Protein AF-A0A949SDG1-F1 (afdb_monomer)

Secondary structure (DSSP, 8-state):
-----------------------------------TTS--TTT--EE-SPTTS-EEEEEEEEETTEEEEEEEEEETTEEEEEEEEE-SS-BPPPEEEE--SSEEEEEEEEEETTEEEEEEEEE-STT-EEEEEEEESSTTSS-PPPEE-S-TTS--EEEEEEEETTEEEEEEEE-TTSS-EEEEEEESSTTSSBPPPEEE---SS-EEEEEEEEETTEEEEEEEE-TTSS-EEEEEEESSTTSS-PPPEE-S--SSS-EEEEEEEEETTEEEEEEEE--SSS-EEEEEEESSTTSS-EEEEEEE-SS-EEEEEEEEETTEEEEEEEESSGGG-EEEEEEESSSSSS-EEEEEEEPPTT--B---EEEEETTEEEEEEEEEETTEEEEEEEEESPPPPP--------

Solvent-accessible surface area (backbone atoms only — not comparable to full-atom values): 21766 Å² total; per-residue (Å²): 133,84,87,78,90,83,89,87,89,90,84,90,88,87,89,85,91,85,85,90,85,89,81,93,76,93,72,88,70,86,66,88,60,77,59,85,72,51,50,38,82,87,77,27,38,25,62,65,47,67,84,84,35,42,18,41,38,25,34,50,50,49,54,53,75,24,35,22,38,37,29,21,31,53,54,93,97,26,30,23,30,32,35,36,34,34,75,64,84,54,62,55,69,70,40,80,77,43,85,68,90,38,26,33,37,70,49,44,60,39,59,23,74,77,26,37,38,40,34,29,26,39,35,67,61,95,71,32,15,25,36,35,36,35,42,12,81,62,62,60,77,51,71,52,81,70,47,74,79,50,64,85,66,27,32,23,39,55,64,22,54,27,32,32,58,34,30,29,40,40,36,30,24,29,35,70,81,80,42,29,38,36,37,34,38,43,14,74,58,56,64,75,53,68,52,74,80,38,80,47,72,95,65,93,38,40,38,42,54,42,23,36,29,34,36,77,46,31,36,40,40,34,26,27,35,33,69,78,82,45,34,34,34,32,33,37,42,15,78,56,67,69,71,52,69,52,72,77,42,76,74,53,78,95,65,96,47,41,26,41,58,50,23,36,26,38,35,76,38,32,37,43,41,34,31,29,32,51,56,99,83,37,28,28,38,37,38,37,36,18,74,60,68,70,75,51,77,50,74,50,78,77,48,72,45,80,70,36,57,46,58,47,38,48,41,51,57,71,40,36,28,41,39,36,33,33,39,36,57,54,45,67,16,27,42,40,28,33,36,16,78,58,59,66,74,53,75,41,86,70,51,74,46,71,38,55,88,75,10,38,74,47,55,55,23,63,27,67,25,84,88,34,42,37,41,21,26,15,39,37,48,102,76,46,26,38,21,34,39,39,41,46,79,51,60,79,60,81,84,72,79,80,79,79,83,125

Foldseek 3Di:
DDDDDDDDDDDDDDDDDDDDDDDDDPDPPPPPPDPQFFADPVPLKHFQDDPLWFKAQKAWDDAALKIKIWIFTDDPNETFIWMWIDPNAGIDHIDTQGDDAAHFDNWDWEDEQQKIKIWTWGDNDPQWTWIKMWIDNPNPPHIDDIDTPDDTRQSKDQKEWEYDHQKIKIWIFGCNVVATWIKIWMDNGNPPDIDPIDTDDDAPHHWHNKYWYDEPQKIKIWTFGCNLVATFIWIWMDNGNPPDIDHIDTPGPPDPWHWDQWYWEDDHLKIKIWTWIDDPFFIWIKIWIDNHNPPDIDIDTDDTAPADWDAWYKYDDHQKIKIWTWGHDFQAIKIWIWIGNGSPPDIDTDDMGGAHRRKDWAHKYWDDYPNKIKIWIWIADPSHITIMIAMVVRDDGPPDPPPPPD

Nearest PDB structures (foldseek):
  3h6j-assembly1_A  TM=6.236E-01  e=1.630E-09  Pseudomonas aeruginosa
  2w38-assembly1_A  TM=6.038E-01  e=4.854E-09  Pseudomonas aeruginosa PAO1
  6r3r-assembly1_A  TM=3.977E-01  e=2.015E-08  Bacteroides thetaiotaomicron
  6r3u-assembly1_A  TM=4.019E-01  e=1.786E-07  Bacteroides thetaiotaomicron
  5ezn-assembly1_A  TM=5.845E-01  e=4.061E-02  Plasmodium falciparum 3D7

Radius of gyration: 24.96 Å; Cα contacts (8 Å, |Δi|>4): 1078; chains: 1; bounding box: 64×52×102 Å

Structure (mmCIF, N/CA/C/O backbone):
data_AF-A0A949SDG1-F1
#
_entry.id   AF-A0A949SDG1-F1
#
loop_
_atom_site.group_PDB
_atom_site.id
_atom_site.type_symbol
_atom_site.label_atom_id
_atom_site.label_alt_id
_atom_site.label_comp_id
_atom_site.label_asym_id
_atom_site.label_entity_id
_atom_site.label_seq_id
_atom_site.pdbx_PDB_ins_code
_atom_site.Cartn_x
_atom_site.Cartn_y
_atom_site.Ca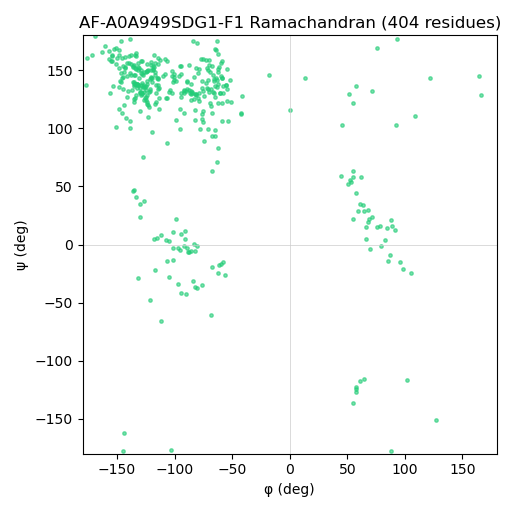rtn_z
_atom_site.occupancy
_atom_site.B_iso_or_equiv
_atom_site.auth_seq_id
_atom_site.auth_comp_id
_atom_site.auth_asym_id
_atom_site.auth_atom_id
_atom_site.pdbx_PDB_model_num
ATOM 1 N N . MET A 1 1 ? 33.451 -1.464 79.907 1.00 35.28 1 MET A N 1
ATOM 2 C CA . MET A 1 1 ? 32.291 -0.727 79.366 1.00 35.28 1 MET A CA 1
ATOM 3 C C . MET A 1 1 ? 31.151 -1.717 79.194 1.00 35.28 1 MET A C 1
ATOM 5 O O . MET A 1 1 ? 31.373 -2.755 78.591 1.00 35.28 1 MET A O 1
ATOM 9 N N . PHE A 1 2 ? 30.042 -1.409 79.872 1.00 30.53 2 PHE A N 1
ATOM 10 C CA . PHE A 1 2 ? 28.668 -1.945 79.857 1.00 30.53 2 PHE A CA 1
ATOM 11 C C . PHE A 1 2 ? 28.340 -3.111 78.890 1.00 30.53 2 PHE A C 1
ATOM 13 O O . PHE A 1 2 ? 28.574 -2.994 77.695 1.00 30.53 2 PHE A O 1
ATOM 20 N N . THR A 1 3 ? 27.981 -4.307 79.404 1.00 29.12 3 THR A N 1
ATOM 21 C CA . THR A 1 3 ? 26.600 -4.858 79.626 1.00 29.12 3 THR A CA 1
ATOM 22 C C . THR A 1 3 ? 25.753 -4.913 78.346 1.00 29.12 3 THR A C 1
ATOM 24 O O . THR A 1 3 ? 25.697 -3.925 77.637 1.00 29.12 3 THR A O 1
ATOM 27 N N . GLY A 1 4 ? 24.981 -5.933 77.980 1.00 28.12 4 GLY A N 1
ATOM 28 C CA . GLY A 1 4 ? 24.454 -7.126 78.633 1.00 28.12 4 GLY A CA 1
ATOM 29 C C . GLY A 1 4 ? 23.309 -7.664 77.741 1.00 28.12 4 GLY A C 1
ATOM 30 O O . GLY A 1 4 ? 22.653 -6.883 77.065 1.00 28.12 4 GLY A O 1
ATOM 31 N N . SER A 1 5 ? 23.169 -8.995 77.686 1.00 28.52 5 SER A N 1
ATOM 32 C CA . SER A 1 5 ? 21.953 -9.844 77.566 1.00 28.52 5 SER A CA 1
ATOM 33 C C . SER A 1 5 ? 20.593 -9.187 77.178 1.00 28.52 5 SER A C 1
ATOM 35 O O . SER A 1 5 ? 20.274 -8.147 77.730 1.00 28.52 5 SER A O 1
ATOM 37 N N . GLN A 1 6 ? 19.637 -9.722 76.399 1.00 28.19 6 GLN A N 1
ATOM 38 C CA . GLN A 1 6 ? 19.245 -11.066 75.945 1.00 28.19 6 GLN A CA 1
ATOM 39 C C . GLN A 1 6 ? 18.287 -10.968 74.720 1.00 28.19 6 GLN A C 1
ATOM 41 O O . GLN A 1 6 ? 17.699 -9.927 74.456 1.00 28.19 6 GLN A O 1
ATOM 46 N N . ARG A 1 7 ? 18.127 -12.123 74.049 1.00 27.78 7 ARG A N 1
ATOM 47 C CA . ARG A 1 7 ? 17.090 -12.638 73.113 1.00 27.78 7 ARG A CA 1
ATOM 48 C C . ARG A 1 7 ? 15.705 -11.947 73.073 1.00 27.78 7 ARG A C 1
ATOM 50 O O . ARG A 1 7 ? 15.148 -11.683 74.126 1.00 27.78 7 ARG A O 1
ATOM 57 N N . PHE A 1 8 ? 15.070 -11.887 71.889 1.00 24.47 8 PHE A N 1
ATOM 58 C CA . PHE A 1 8 ? 13.950 -12.767 71.458 1.00 24.47 8 PHE A CA 1
ATOM 59 C C . PHE A 1 8 ? 13.511 -12.499 69.995 1.00 24.47 8 PHE A C 1
ATOM 61 O O . PHE A 1 8 ? 13.859 -11.488 69.399 1.00 24.47 8 PHE A O 1
ATOM 68 N N . SER A 1 9 ? 12.821 -13.490 69.423 1.00 30.62 9 SER A N 1
ATOM 69 C CA . SER A 1 9 ? 12.479 -13.748 68.011 1.00 30.62 9 SER A CA 1
ATOM 70 C C . SER A 1 9 ? 11.233 -13.029 67.454 1.00 30.62 9 SER A C 1
ATOM 72 O O . SER A 1 9 ? 10.448 -12.514 68.243 1.00 30.62 9 SER A O 1
ATOM 74 N N . LEU A 1 10 ? 11.007 -13.216 66.131 1.00 25.06 10 LEU A N 1
ATOM 75 C CA . LEU A 1 10 ? 9.760 -13.199 65.301 1.00 25.06 10 LEU A CA 1
ATOM 76 C C . LEU A 1 10 ? 9.823 -12.141 64.173 1.00 25.06 10 LEU A C 1
ATOM 78 O O . LEU A 1 10 ? 10.315 -11.051 64.417 1.00 25.06 10 LEU A O 1
ATOM 82 N N . SER A 1 11 ? 9.305 -12.294 62.943 1.00 30.34 11 SER A N 1
ATOM 83 C CA . SER A 1 11 ? 8.864 -13.398 62.054 1.00 30.34 11 SER A CA 1
ATOM 84 C C . SER A 1 11 ? 8.554 -12.769 60.660 1.00 30.34 11 SER A C 1
ATOM 86 O O . SER A 1 11 ? 8.394 -11.547 60.609 1.00 30.34 11 SER A O 1
ATOM 88 N N . PRO A 1 12 ? 8.449 -13.522 59.543 1.00 39.22 12 PRO A N 1
ATOM 89 C CA . PRO A 1 12 ? 8.216 -12.969 58.201 1.00 39.22 12 PRO A CA 1
ATOM 90 C C . PRO A 1 12 ? 6.752 -13.112 57.751 1.00 39.22 12 PRO A C 1
ATOM 92 O O . PRO A 1 12 ? 6.167 -14.177 57.926 1.00 39.22 12 PRO A O 1
ATOM 95 N N . VAL A 1 13 ? 6.169 -12.102 57.092 1.00 30.05 13 VAL A N 1
ATOM 96 C CA . VAL A 1 13 ? 4.884 -12.272 56.385 1.00 30.05 13 VAL A CA 1
ATOM 97 C C . VAL A 1 13 ? 4.845 -11.438 55.104 1.00 30.05 13 VAL A C 1
ATOM 99 O O . VAL A 1 13 ? 4.901 -10.212 55.142 1.00 30.05 13 VAL A O 1
ATOM 102 N N . SER A 1 14 ? 4.672 -12.109 53.963 1.00 28.95 14 SER A N 1
ATOM 103 C CA . SER A 1 14 ? 4.043 -11.522 52.777 1.00 28.95 14 SER A CA 1
ATOM 104 C C . SER A 1 14 ? 3.088 -12.542 52.145 1.00 28.95 14 SER A C 1
ATOM 106 O O . SER A 1 14 ? 3.384 -13.736 52.139 1.00 28.95 14 SER A O 1
ATOM 108 N N . ARG A 1 15 ? 1.984 -12.012 51.587 1.00 29.06 15 ARG A N 1
ATOM 109 C CA . ARG A 1 15 ? 0.865 -12.631 50.833 1.00 29.06 15 ARG A CA 1
ATOM 110 C C . ARG A 1 15 ? -0.370 -13.063 51.649 1.00 29.06 15 ARG A C 1
ATOM 112 O O . ARG A 1 15 ? -0.392 -14.152 52.203 1.00 29.06 15 ARG A O 1
ATOM 119 N N . THR A 1 16 ? -1.461 -12.278 51.608 1.00 28.25 16 THR A N 1
ATOM 120 C CA . THR A 1 16 ? -2.655 -12.502 50.739 1.00 28.25 16 THR A CA 1
ATOM 121 C C . THR A 1 16 ? -3.897 -11.644 51.129 1.00 28.25 16 THR A C 1
ATOM 123 O O . THR A 1 16 ? -4.325 -11.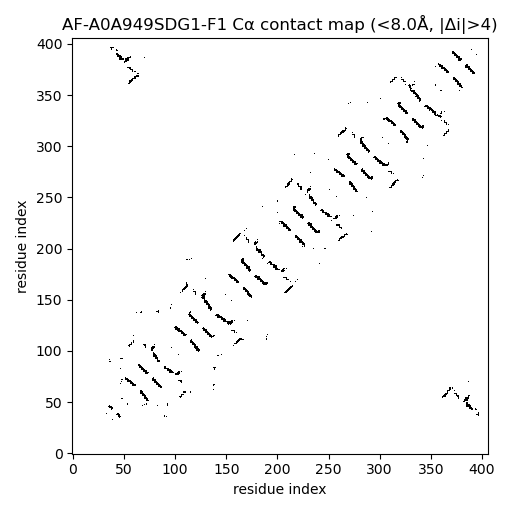664 52.270 1.00 28.25 16 THR A O 1
ATOM 126 N N . TRP A 1 17 ? -4.472 -10.946 50.126 1.00 25.23 17 TRP A N 1
ATOM 127 C CA . TRP A 1 17 ? -5.907 -10.835 49.732 1.00 25.2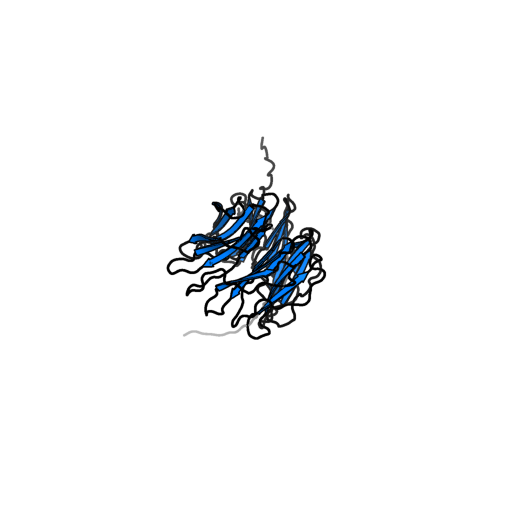3 17 TRP A CA 1
ATOM 128 C C . TRP A 1 17 ? -7.009 -10.066 50.543 1.00 25.23 17 TRP A C 1
ATOM 130 O O . TRP A 1 17 ? -7.259 -10.350 51.704 1.00 25.23 17 TRP A O 1
ATOM 140 N N . ILE A 1 18 ? -7.785 -9.242 49.784 1.00 25.72 18 ILE A N 1
ATOM 141 C CA . ILE A 1 18 ? -9.261 -8.943 49.813 1.00 25.72 18 ILE A CA 1
ATOM 142 C C . ILE A 1 18 ? -9.814 -7.565 50.308 1.00 25.72 18 ILE A C 1
ATOM 144 O O . ILE A 1 18 ? -9.856 -7.271 51.491 1.00 25.72 18 ILE A O 1
ATOM 148 N N . ARG A 1 19 ? -10.357 -6.817 49.315 1.00 24.36 19 ARG A N 1
ATOM 149 C CA . ARG A 1 19 ? -11.625 -6.029 49.154 1.00 24.36 19 ARG A CA 1
ATOM 150 C C . ARG A 1 19 ? -12.139 -4.961 50.164 1.00 24.36 19 ARG A C 1
ATOM 152 O O . ARG A 1 19 ? -12.451 -5.263 51.301 1.00 24.36 19 ARG A O 1
ATOM 159 N N . MET A 1 20 ? -12.463 -3.796 49.562 1.00 23.81 20 MET A N 1
ATOM 160 C CA . MET A 1 20 ? -13.625 -2.872 49.716 1.00 23.81 20 MET A CA 1
ATOM 161 C C . MET A 1 20 ? -14.015 -2.290 51.096 1.00 23.81 20 MET A C 1
ATOM 163 O O . MET A 1 20 ? -14.480 -3.014 51.962 1.00 23.81 20 MET A O 1
ATOM 167 N N . ILE A 1 21 ? -14.040 -0.948 51.209 1.00 26.30 21 ILE A N 1
ATOM 168 C CA . ILE A 1 21 ? -15.257 -0.092 51.253 1.00 26.30 21 ILE A CA 1
ATOM 169 C C . ILE A 1 21 ? -14.850 1.398 51.306 1.00 26.30 21 ILE A C 1
ATOM 171 O O . ILE A 1 21 ? -13.927 1.800 52.009 1.00 26.30 21 ILE A O 1
ATOM 175 N N . SER A 1 22 ? -15.570 2.186 50.512 1.00 24.89 22 SER A N 1
ATOM 176 C CA . SER A 1 22 ? -15.475 3.617 50.224 1.00 24.89 22 SER A CA 1
ATOM 177 C C . SER A 1 22 ? -15.807 4.547 51.401 1.00 24.89 22 SER A C 1
ATOM 179 O O . SER A 1 22 ? -16.781 4.299 52.103 1.00 24.89 22 SER A O 1
ATOM 181 N N . VAL A 1 23 ? -15.134 5.704 51.495 1.00 26.28 23 VAL A N 1
ATOM 182 C CA . VAL A 1 23 ? -15.731 6.958 51.999 1.00 26.28 23 VAL A CA 1
ATOM 183 C C . VAL A 1 23 ? -15.231 8.135 51.150 1.00 26.28 23 VAL A C 1
ATOM 185 O O . VAL A 1 23 ? -14.049 8.258 50.849 1.00 26.28 23 VAL A O 1
ATOM 188 N N . PHE A 1 24 ? -16.199 8.950 50.740 1.00 28.75 24 PHE A N 1
ATOM 189 C CA . PHE A 1 24 ? -16.171 10.125 49.873 1.00 28.75 24 PHE A CA 1
ATOM 190 C C . PHE A 1 24 ? -15.003 11.106 50.080 1.00 28.75 24 PHE A C 1
ATOM 192 O O . PHE A 1 24 ? -14.871 11.691 51.150 1.00 28.75 24 PHE A O 1
ATOM 199 N N . PHE A 1 25 ? -14.298 11.427 48.990 1.00 26.64 25 PHE A N 1
ATOM 200 C CA . PHE A 1 25 ? -13.741 12.762 48.754 1.00 26.64 25 PHE A CA 1
ATOM 201 C C . PHE A 1 25 ? -13.945 13.131 47.280 1.00 26.64 25 PHE A C 1
ATOM 203 O O . PHE A 1 25 ? -13.294 12.594 46.386 1.00 26.64 25 PHE A O 1
ATOM 210 N N . LEU A 1 26 ? -14.897 14.035 47.034 1.00 29.36 26 LEU A N 1
ATOM 211 C CA . LEU A 1 26 ? -15.100 14.693 45.747 1.00 29.36 26 LEU A CA 1
ATOM 212 C C . LEU A 1 26 ? -13.985 15.739 45.586 1.00 29.36 26 LEU A C 1
ATOM 214 O O . LEU A 1 26 ? -14.117 16.883 46.011 1.00 29.36 26 LEU A O 1
ATOM 218 N N . LEU A 1 27 ? -12.860 15.330 45.010 1.00 27.09 27 LEU A N 1
ATOM 219 C CA . LEU A 1 27 ? -11.891 16.248 44.425 1.00 27.09 27 LEU A CA 1
ATOM 220 C C . LEU A 1 27 ? -12.161 16.260 42.924 1.00 27.09 27 LEU A C 1
ATOM 222 O O . LEU A 1 27 ? -11.884 15.288 42.225 1.00 27.09 27 LEU A O 1
ATOM 226 N N . PHE A 1 28 ? -12.735 17.367 42.450 1.00 29.58 28 PHE A N 1
ATOM 227 C CA . PHE A 1 28 ? -12.729 17.744 41.040 1.00 29.58 28 PHE A CA 1
ATOM 228 C C . PHE A 1 28 ? -11.266 17.942 40.625 1.00 29.58 28 PHE A C 1
ATOM 230 O O . PHE A 1 28 ? -10.725 19.045 40.645 1.00 29.58 28 PHE A O 1
ATOM 237 N N . VAL A 1 29 ? -10.592 16.845 40.294 1.00 27.98 29 VAL A N 1
ATOM 238 C CA . VAL A 1 29 ? -9.393 16.906 39.475 1.00 27.98 29 VAL A CA 1
ATOM 239 C C . VAL A 1 29 ? -9.909 17.144 38.066 1.00 27.98 29 VAL A C 1
ATOM 241 O O . VAL A 1 29 ? -10.505 16.262 37.453 1.00 27.98 29 VAL A O 1
ATOM 244 N N . LEU A 1 30 ? -9.710 18.362 37.566 1.00 30.08 30 LEU A N 1
ATOM 245 C CA . LEU A 1 30 ? -9.696 18.659 36.138 1.00 30.08 30 LEU A CA 1
ATOM 246 C C . LEU A 1 30 ? -8.510 17.898 35.527 1.00 30.08 30 LEU A C 1
ATOM 248 O O . LEU A 1 30 ? -7.482 18.462 35.170 1.00 30.08 30 LEU A O 1
ATOM 252 N N . SER A 1 31 ? -8.634 16.576 35.444 1.00 28.59 31 SER A N 1
ATOM 253 C CA . SER A 1 31 ? -7.912 15.826 34.443 1.00 28.59 31 SER A CA 1
ATOM 254 C C . SER A 1 31 ? -8.536 16.262 33.132 1.00 28.59 31 SER A C 1
ATOM 256 O O . SER A 1 31 ? -9.699 15.956 32.863 1.00 28.59 31 SER A O 1
ATOM 258 N N . ILE A 1 32 ? -7.768 16.963 32.307 1.00 36.25 32 ILE A N 1
ATOM 259 C CA . ILE A 1 32 ? -7.997 17.008 30.863 1.00 36.25 32 ILE A CA 1
ATOM 260 C C . ILE A 1 32 ? -7.679 15.590 30.358 1.00 36.25 32 ILE A C 1
ATOM 262 O O . ILE A 1 32 ? -6.684 15.338 29.691 1.00 36.25 32 ILE A O 1
ATOM 266 N N . GLY A 1 33 ? -8.462 14.617 30.821 1.00 31.48 33 GLY A N 1
ATOM 267 C CA . GLY A 1 33 ? -8.464 13.267 30.315 1.00 31.48 33 GLY A CA 1
ATOM 268 C C . GLY A 1 33 ? -9.197 13.366 29.001 1.00 31.48 33 GLY A C 1
ATOM 269 O O . GLY A 1 33 ? -10.371 13.739 28.983 1.00 31.48 33 GLY A O 1
ATOM 270 N N . PHE A 1 34 ? -8.490 13.109 27.904 1.00 38.81 34 PHE A N 1
ATOM 271 C CA . PHE A 1 34 ? -9.120 12.828 26.626 1.00 38.81 34 PHE A CA 1
ATOM 272 C C . PHE A 1 34 ? -10.295 11.890 26.897 1.00 38.81 34 PHE A C 1
ATOM 274 O O . PHE A 1 34 ? -10.097 10.769 27.363 1.00 38.81 34 PHE A O 1
ATOM 281 N N . SER A 1 35 ? -11.524 12.359 26.683 1.00 39.88 35 SER A N 1
ATOM 282 C CA . SER A 1 35 ? -12.685 11.484 26.733 1.00 39.88 35 SER A CA 1
ATOM 283 C C . SER A 1 35 ? -12.444 10.407 25.685 1.00 39.88 35 SER A C 1
ATOM 285 O O . SER A 1 35 ? -12.449 10.696 24.484 1.00 39.88 35 SER A O 1
ATOM 287 N N . HIS A 1 36 ? -12.129 9.198 26.147 1.00 53.19 36 HIS A N 1
ATOM 288 C CA . HIS A 1 36 ? -11.801 8.075 25.290 1.00 53.19 36 HIS A CA 1
ATOM 289 C C . HIS A 1 36 ? -12.896 7.925 24.236 1.00 53.19 36 HIS A C 1
ATOM 291 O O . HIS A 1 36 ? -14.077 7.804 24.553 1.00 53.19 36 HIS A O 1
ATOM 297 N N . GLY A 1 37 ? -12.506 7.979 22.965 1.00 60.78 37 GLY A N 1
ATOM 298 C CA . GLY A 1 37 ? -13.450 7.802 21.873 1.00 60.78 37 GLY A CA 1
ATOM 299 C C . GLY A 1 37 ? -14.152 9.050 21.351 1.00 60.78 37 GLY A C 1
ATOM 300 O O . GLY A 1 37 ? -15.122 8.881 20.618 1.00 60.78 37 GLY A O 1
ATOM 301 N N . GLN A 1 38 ? -13.681 10.262 21.658 1.00 69.81 38 GLN A N 1
ATOM 302 C CA . GLN A 1 38 ? -14.176 11.485 21.015 1.00 69.81 38 GLN A CA 1
ATOM 303 C C . GLN A 1 38 ? -13.044 12.298 20.367 1.00 69.81 38 GLN A C 1
ATOM 305 O O . GLN A 1 38 ? -11.910 12.263 20.854 1.00 69.81 38 GLN A O 1
ATOM 310 N N . PRO A 1 39 ? -13.327 13.025 19.271 1.00 77.19 39 PRO A N 1
ATOM 311 C CA . PRO A 1 39 ? -12.368 13.939 18.663 1.00 77.19 39 PRO A CA 1
ATOM 312 C C . PRO A 1 39 ? -12.006 15.075 19.622 1.00 77.19 39 PRO A C 1
ATOM 314 O O . PRO A 1 39 ? -12.864 15.617 20.319 1.00 77.19 39 PRO A O 1
ATOM 317 N N . ASN A 1 40 ? -10.740 15.477 19.619 1.00 77.75 40 ASN A N 1
ATOM 318 C CA . ASN A 1 40 ? -10.287 16.684 20.286 1.00 77.75 40 ASN A CA 1
ATOM 319 C C . ASN A 1 40 ? -10.981 17.897 19.629 1.00 77.75 40 ASN A C 1
ATOM 321 O O . ASN A 1 40 ? -10.824 18.098 18.424 1.00 77.75 40 ASN A O 1
ATOM 325 N N . PRO A 1 41 ? -11.729 18.718 20.384 1.00 68.88 41 PRO A N 1
ATOM 326 C CA . PRO A 1 41 ? -12.530 19.805 19.819 1.00 68.88 41 PRO A CA 1
ATOM 327 C C . PRO A 1 41 ? -11.686 20.934 19.210 1.00 68.88 41 PRO A C 1
ATOM 329 O O . PRO A 1 41 ? -12.194 21.698 18.396 1.00 68.88 41 PRO A O 1
ATOM 332 N N . THR A 1 42 ? -10.410 21.040 19.587 1.00 70.31 42 THR A N 1
ATOM 333 C CA . THR A 1 42 ? -9.488 22.067 19.091 1.00 70.31 42 THR A CA 1
ATOM 334 C C . THR A 1 42 ? -8.750 21.603 17.842 1.00 70.31 42 THR A C 1
ATOM 336 O O . THR A 1 42 ? -8.580 22.374 16.905 1.00 70.31 42 THR A O 1
ATOM 339 N N . THR A 1 43 ? -8.288 20.351 17.824 1.00 72.88 43 THR A N 1
ATOM 340 C CA . THR A 1 43 ? -7.444 19.836 16.733 1.00 72.88 43 THR A CA 1
ATOM 341 C C . THR A 1 43 ? -8.205 18.970 15.732 1.00 72.88 43 THR A C 1
ATOM 343 O O . THR A 1 43 ? -7.659 18.647 14.683 1.00 72.88 43 THR A O 1
ATOM 346 N N . GLY A 1 44 ? -9.431 18.541 16.051 1.00 76.19 44 GLY A N 1
ATOM 347 C CA . GLY A 1 44 ? -10.214 17.577 15.268 1.00 76.19 44 GLY A CA 1
ATOM 348 C C . GLY A 1 44 ? -9.662 16.144 15.291 1.00 76.19 44 GLY A C 1
ATOM 349 O O . GLY A 1 44 ? -10.284 15.241 14.732 1.00 76.19 44 GLY A O 1
ATOM 350 N N . ARG A 1 45 ? -8.511 15.929 15.944 1.00 84.00 45 ARG A N 1
ATOM 351 C CA . ARG A 1 45 ? -7.789 14.652 15.997 1.00 84.00 45 ARG A CA 1
ATOM 352 C C . ARG A 1 45 ? -8.415 13.721 17.013 1.00 84.00 45 ARG A C 1
ATOM 354 O O . ARG A 1 45 ? -8.875 14.157 18.065 1.00 84.00 45 ARG A O 1
ATOM 361 N N . MET A 1 46 ? -8.357 12.430 16.748 1.00 86.62 46 MET A N 1
ATOM 362 C CA . MET A 1 46 ? -8.917 11.422 17.630 1.00 86.62 46 MET A CA 1
ATOM 363 C C . MET A 1 46 ? -7.950 10.253 17.803 1.00 86.62 46 MET A C 1
ATOM 365 O O . MET A 1 46 ? -7.400 9.753 16.825 1.00 86.62 46 MET A O 1
ATOM 369 N N . GLN A 1 47 ? -7.786 9.784 19.040 1.00 88.56 47 GLN A N 1
ATOM 370 C CA . GLN A 1 47 ? -7.115 8.519 19.321 1.00 88.56 47 GLN A CA 1
ATOM 371 C C . GLN A 1 47 ? -8.049 7.338 19.062 1.00 88.56 47 GLN A C 1
ATOM 373 O O . GLN A 1 47 ? -9.147 7.252 19.623 1.00 88.56 47 GLN A O 1
ATOM 378 N N . ILE A 1 48 ? -7.596 6.435 18.191 1.00 89.75 48 ILE A N 1
ATOM 379 C CA . ILE A 1 48 ? -8.332 5.228 17.798 1.00 89.75 48 ILE A CA 1
ATOM 380 C C . ILE A 1 48 ? -7.895 4.000 18.589 1.00 89.75 48 ILE A C 1
ATOM 382 O O . ILE A 1 48 ? -8.752 3.173 18.892 1.00 89.75 48 ILE A O 1
ATOM 386 N N . SER A 1 49 ? -6.615 3.917 18.956 1.00 90.25 49 SER A N 1
ATOM 387 C CA . SER A 1 49 ? -6.053 2.794 19.705 1.00 90.25 49 SER A CA 1
ATOM 388 C C . SER A 1 49 ? -6.427 2.815 21.184 1.00 90.25 49 SER A C 1
ATOM 390 O O . SER A 1 49 ? -6.757 3.866 21.748 1.00 90.25 49 SER A O 1
ATOM 392 N N . ILE A 1 50 ? -6.327 1.652 21.832 1.00 88.94 50 ILE A N 1
ATOM 393 C CA . ILE A 1 50 ? -6.410 1.556 23.295 1.00 88.94 50 ILE A CA 1
ATOM 394 C C . ILE A 1 50 ? -5.239 2.337 23.904 1.00 88.94 50 ILE A C 1
ATOM 396 O O . ILE A 1 50 ? -4.119 2.281 23.398 1.00 88.94 50 ILE A O 1
ATOM 400 N N . ALA A 1 51 ? -5.517 3.128 24.940 1.00 81.88 51 ALA A N 1
ATOM 401 C CA . ALA A 1 51 ? -4.520 3.970 25.590 1.00 81.88 51 ALA A CA 1
ATOM 402 C C . ALA A 1 51 ? -3.599 3.150 26.501 1.00 81.88 51 ALA A C 1
ATOM 404 O O . ALA A 1 51 ? -4.077 2.284 27.227 1.00 81.88 51 ALA A O 1
ATOM 405 N N . GLY A 1 52 ? -2.306 3.484 26.501 1.00 81.50 52 GLY A N 1
ATOM 406 C CA . GLY A 1 52 ? -1.286 2.816 27.319 1.00 81.50 52 GLY A CA 1
ATOM 407 C C . GLY A 1 52 ? -0.664 1.576 26.674 1.00 81.50 52 GLY A C 1
ATOM 408 O O . GLY A 1 52 ? 0.340 1.093 27.178 1.00 81.50 52 GLY A O 1
ATOM 409 N N . GLU A 1 53 ? -1.211 1.120 25.549 1.00 85.94 53 GLU A N 1
ATOM 410 C CA . GLU A 1 53 ? -0.709 -0.017 24.780 1.00 85.94 53 GLU A CA 1
ATOM 411 C C . GLU A 1 53 ? -0.118 0.465 23.454 1.00 85.94 53 GLU A C 1
ATOM 413 O O . GLU A 1 53 ? -0.642 1.400 22.838 1.00 85.94 53 GLU A O 1
ATOM 418 N N . GLU A 1 54 ? 0.948 -0.182 22.983 1.00 90.56 54 GLU A N 1
ATOM 419 C CA . GLU A 1 54 ? 1.568 0.188 21.712 1.00 90.56 54 GLU A CA 1
ATOM 420 C C . GLU A 1 54 ? 0.632 -0.089 20.533 1.00 90.56 54 GLU A C 1
ATOM 422 O O . GLU A 1 54 ? 0.099 -1.187 20.387 1.00 90.56 54 GLU A O 1
ATOM 427 N N . ALA A 1 55 ? 0.454 0.903 19.662 1.00 91.56 55 ALA A N 1
ATOM 428 C CA . ALA A 1 55 ? -0.379 0.786 18.475 1.00 91.56 55 ALA A CA 1
ATOM 429 C C . ALA A 1 55 ? 0.293 1.374 17.232 1.00 91.56 55 ALA A C 1
ATOM 431 O O . ALA A 1 55 ? 0.644 2.556 17.202 1.00 91.56 55 ALA A O 1
ATOM 432 N N . LEU A 1 56 ? 0.406 0.559 16.185 1.00 91.31 56 LEU A N 1
ATOM 433 C CA . LEU A 1 56 ? 1.224 0.806 15.001 1.00 91.31 56 LEU A CA 1
ATOM 434 C C . LEU A 1 56 ? 0.429 0.643 13.697 1.00 91.31 56 LEU A C 1
ATOM 436 O O . LEU A 1 56 ? -0.566 -0.080 13.623 1.00 91.31 56 LEU A O 1
ATOM 440 N N . SER A 1 57 ? 0.943 1.281 12.641 1.00 90.75 57 SER A N 1
ATOM 441 C CA . SER A 1 57 ? 0.527 1.087 11.243 1.00 90.75 57 SER A CA 1
ATOM 442 C C . SER A 1 57 ? -0.987 1.186 10.985 1.00 90.75 57 SER A C 1
ATOM 444 O O . SER A 1 57 ? -1.550 0.283 10.364 1.00 90.75 57 SER A O 1
ATOM 446 N N . PRO A 1 58 ? -1.672 2.260 11.423 1.00 93.94 58 PRO A N 1
ATOM 447 C CA . PRO A 1 58 ? -3.103 2.383 11.190 1.00 93.94 58 PRO A CA 1
ATOM 448 C C . PRO A 1 58 ? -3.425 2.526 9.699 1.00 93.94 58 PRO A C 1
ATOM 450 O O . PRO A 1 58 ? -2.729 3.224 8.967 1.00 93.94 58 PRO A O 1
ATOM 453 N N . GLN A 1 59 ? -4.524 1.913 9.269 1.00 93.75 59 GLN A N 1
ATOM 454 C CA . GLN A 1 59 ? -5.038 1.936 7.902 1.00 93.75 59 GLN A CA 1
ATOM 455 C C . GLN A 1 59 ? -6.468 2.450 7.873 1.00 93.75 59 GLN A C 1
ATOM 457 O O . GLN A 1 59 ? -7.311 1.930 8.603 1.00 93.75 59 GLN A O 1
ATOM 462 N N . VAL A 1 60 ? -6.752 3.440 7.023 1.00 92.88 60 VAL A N 1
ATOM 463 C CA . VAL A 1 60 ? -8.081 4.063 6.918 1.00 92.88 60 VAL A CA 1
ATOM 464 C C . VAL A 1 60 ? -8.847 3.603 5.684 1.00 92.88 60 VAL A C 1
ATOM 466 O O . VAL A 1 60 ? -8.351 3.644 4.562 1.00 92.88 60 VAL A O 1
ATOM 469 N N . PHE A 1 61 ? -10.114 3.241 5.885 1.00 91.62 61 PHE A N 1
ATOM 470 C CA . PHE A 1 61 ? -11.004 2.730 4.842 1.00 91.62 61 PHE A CA 1
ATOM 471 C C . PHE A 1 61 ? -12.325 3.512 4.800 1.00 91.62 61 PHE A C 1
ATOM 473 O O . PHE A 1 61 ? -13.367 3.019 5.256 1.00 91.62 61 PHE A O 1
ATOM 480 N N . PRO A 1 62 ? -12.331 4.740 4.258 1.00 89.12 62 PRO A N 1
ATOM 481 C CA . PRO A 1 62 ? -13.543 5.548 4.192 1.00 89.12 62 PRO A CA 1
ATOM 482 C C . PRO A 1 62 ? -14.558 4.998 3.178 1.00 89.12 62 PRO A C 1
ATOM 484 O O . PRO A 1 62 ? -14.188 4.359 2.194 1.00 89.12 62 PRO A O 1
ATOM 487 N N . SER A 1 63 ? -15.847 5.222 3.434 1.00 85.75 63 SER A N 1
ATOM 488 C CA . SER A 1 63 ? -16.976 4.909 2.547 1.00 85.75 63 SER A CA 1
ATOM 489 C C . SER A 1 63 ? -18.114 5.891 2.802 1.00 85.75 63 SER A C 1
ATOM 491 O O . SER A 1 63 ? -18.868 5.751 3.768 1.00 85.75 63 SER A O 1
ATOM 493 N N . GLY A 1 64 ? -18.241 6.887 1.924 1.00 81.69 64 GLY A N 1
ATOM 494 C CA . GLY A 1 64 ? -19.138 8.019 2.149 1.00 81.69 64 GLY A CA 1
ATOM 495 C C . GLY A 1 64 ? -18.772 8.729 3.453 1.00 81.69 64 GLY A C 1
ATOM 496 O O . GLY A 1 64 ? -17.620 9.097 3.653 1.00 81.69 64 GLY A O 1
ATOM 497 N N . GLU A 1 65 ? -19.738 8.867 4.358 1.00 82.19 65 GLU A N 1
ATOM 498 C CA . GLU A 1 65 ? -19.533 9.494 5.673 1.00 82.19 65 GLU A CA 1
ATOM 499 C C . GLU A 1 65 ? -19.006 8.532 6.750 1.00 82.19 65 GLU A C 1
ATOM 501 O O . GLU A 1 65 ? -18.696 8.953 7.869 1.00 82.19 65 GLU A O 1
ATOM 506 N N . SER A 1 66 ? -18.907 7.241 6.431 1.00 87.00 66 SER A N 1
ATOM 507 C CA . SER A 1 66 ? -18.401 6.212 7.336 1.00 87.00 66 SER A CA 1
ATOM 508 C C . SER A 1 66 ? -16.910 5.961 7.136 1.00 87.00 66 SER A C 1
ATOM 510 O O . SER A 1 66 ? -16.385 6.129 6.036 1.00 87.00 66 SER A O 1
ATOM 512 N N . VAL A 1 67 ? -16.219 5.499 8.175 1.00 91.44 67 VAL A N 1
ATOM 513 C CA . VAL A 1 67 ? -14.817 5.070 8.064 1.00 91.44 67 VAL A CA 1
ATOM 514 C C . VAL A 1 67 ? -14.542 3.886 8.977 1.00 91.44 67 VAL A C 1
ATOM 516 O O . VAL A 1 67 ? -14.930 3.896 10.140 1.00 91.44 67 VAL A O 1
ATOM 519 N N . CYS A 1 68 ? -13.872 2.866 8.448 1.00 94.62 68 CYS A N 1
ATOM 520 C CA . CYS A 1 68 ? -13.251 1.815 9.247 1.00 94.62 68 CYS A CA 1
ATOM 521 C C . CYS A 1 68 ? -11.756 2.108 9.361 1.00 94.62 68 CYS A C 1
ATOM 523 O O . CYS A 1 68 ? -11.145 2.569 8.395 1.00 94.62 68 CYS A O 1
ATOM 525 N N . VAL A 1 69 ? -11.178 1.852 10.528 1.00 95.31 69 VAL A N 1
ATOM 526 C CA . VAL A 1 69 ? -9.740 1.938 10.759 1.00 95.31 69 VAL A CA 1
ATOM 527 C C . VAL A 1 69 ? -9.261 0.629 11.354 1.00 95.31 69 VAL A C 1
ATOM 529 O O . VAL A 1 69 ? -9.910 0.111 12.261 1.00 95.31 69 VAL A O 1
ATOM 532 N N . VAL A 1 70 ? -8.139 0.114 10.855 1.00 96.62 70 VAL A N 1
ATOM 533 C CA . VAL A 1 70 ? -7.485 -1.101 11.365 1.00 96.62 70 VAL A CA 1
ATOM 534 C C . VAL A 1 70 ? -6.047 -0.784 11.741 1.00 96.62 70 VAL A C 1
ATOM 536 O O . VAL A 1 70 ? -5.402 -0.014 11.039 1.00 96.62 70 VAL A O 1
ATOM 539 N N . TRP A 1 71 ? -5.540 -1.345 12.834 1.00 95.75 71 TRP A N 1
ATOM 540 C CA . TRP A 1 71 ? -4.159 -1.141 13.286 1.00 95.75 71 TRP A CA 1
ATOM 541 C C . TRP A 1 71 ? -3.617 -2.386 13.995 1.00 95.75 71 TRP A C 1
ATOM 543 O O . TRP A 1 71 ? -4.390 -3.252 14.410 1.00 95.75 71 TRP A O 1
ATOM 553 N N . SER A 1 72 ? -2.293 -2.458 14.141 1.00 94.81 72 SER A N 1
ATOM 554 C CA . SER A 1 72 ? -1.631 -3.437 15.008 1.00 94.81 72 SER A CA 1
ATOM 555 C C . SER A 1 72 ? -1.561 -2.886 16.429 1.00 94.81 72 SER A C 1
ATOM 557 O O . SER A 1 72 ? -1.098 -1.765 16.613 1.00 94.81 72 SER A O 1
ATOM 559 N N . GLN A 1 73 ? -1.992 -3.646 17.428 1.00 94.25 73 GLN A N 1
ATOM 560 C CA . GLN A 1 73 ? -2.000 -3.264 18.845 1.00 94.25 73 GLN A CA 1
ATOM 561 C C . GLN A 1 73 ? -1.279 -4.337 19.656 1.00 94.25 73 GLN A C 1
ATOM 563 O O . GLN A 1 73 ? -1.585 -5.513 19.494 1.00 94.25 73 GLN A O 1
ATOM 568 N N . PHE A 1 74 ? -0.352 -3.950 20.524 1.00 91.62 74 PHE A N 1
ATOM 569 C CA . PHE A 1 74 ? 0.257 -4.875 21.470 1.00 91.62 74 PHE A CA 1
ATOM 570 C C . PHE A 1 74 ? -0.779 -5.288 22.525 1.00 91.62 74 PHE A C 1
ATOM 572 O O . PHE A 1 74 ? -1.380 -4.432 23.173 1.00 91.62 74 PHE A O 1
ATOM 579 N N . GLU A 1 75 ? -1.034 -6.590 22.637 1.00 90.94 75 GLU A N 1
ATOM 580 C CA . GLU A 1 75 ? -1.958 -7.192 23.601 1.00 90.94 75 GLU A CA 1
ATOM 581 C C . GLU A 1 75 ? -1.556 -8.656 23.848 1.00 90.94 75 GLU A C 1
ATOM 583 O O . GLU A 1 75 ? -1.377 -9.440 22.909 1.00 90.94 75 GLU A O 1
ATOM 588 N N . ASP A 1 76 ? -1.446 -9.041 25.123 1.00 87.94 76 ASP A N 1
ATOM 589 C CA . ASP A 1 76 ? -1.093 -10.401 25.552 1.00 87.94 76 ASP A CA 1
ATOM 590 C C . ASP A 1 76 ? 0.204 -10.934 24.903 1.00 87.94 76 ASP A C 1
ATOM 592 O O . ASP A 1 76 ? 0.208 -12.006 24.297 1.00 87.94 76 ASP A O 1
ATOM 596 N N . ASP A 1 77 ? 1.299 -10.171 25.025 1.00 88.69 77 ASP A N 1
ATOM 597 C CA . ASP A 1 77 ? 2.656 -10.473 24.525 1.00 88.69 77 ASP A CA 1
ATOM 598 C C . ASP A 1 77 ? 2.832 -10.522 22.993 1.00 88.69 77 ASP A C 1
ATOM 600 O O . ASP A 1 77 ? 3.929 -10.813 22.514 1.00 88.69 77 ASP A O 1
ATOM 604 N N . PHE A 1 78 ? 1.794 -10.202 22.216 1.00 91.56 78 PHE A N 1
ATOM 605 C CA . PHE A 1 78 ? 1.848 -10.184 20.753 1.00 91.56 78 PHE A CA 1
ATOM 606 C C . PHE A 1 78 ? 1.174 -8.938 20.178 1.00 91.56 78 PHE A C 1
ATOM 608 O O . PHE A 1 78 ? 0.246 -8.382 20.766 1.00 91.56 78 PHE A O 1
ATOM 615 N N . TYR A 1 79 ? 1.570 -8.524 18.977 1.00 93.44 79 TYR A N 1
ATOM 616 C CA . TYR A 1 79 ? 0.760 -7.587 18.202 1.00 93.44 79 TYR A CA 1
ATOM 617 C C . TYR A 1 79 ? -0.467 -8.295 17.620 1.00 93.44 79 TYR A C 1
ATOM 619 O O . TYR A 1 79 ? -0.361 -9.311 16.941 1.00 93.44 79 TYR A O 1
ATOM 627 N N . ARG A 1 80 ? -1.648 -7.732 17.851 1.00 95.31 80 ARG A N 1
ATOM 628 C CA . ARG A 1 80 ? -2.947 -8.194 17.350 1.00 95.31 80 ARG A CA 1
ATOM 629 C C . ARG A 1 80 ? -3.508 -7.190 16.358 1.00 95.31 80 ARG A C 1
ATOM 631 O O . ARG A 1 80 ? -3.151 -6.013 16.410 1.00 95.31 80 ARG A O 1
ATOM 638 N N . LEU A 1 81 ? -4.432 -7.611 15.494 1.00 96.44 81 LEU A N 1
ATOM 639 C CA . LEU A 1 81 ? -5.185 -6.638 14.700 1.00 96.44 81 LEU A CA 1
ATOM 640 C C . LEU A 1 81 ? -6.405 -6.166 15.468 1.00 96.44 81 LEU A C 1
ATOM 642 O O . LEU A 1 81 ? -7.193 -6.971 15.962 1.00 96.44 81 LEU A O 1
ATOM 646 N N . PHE A 1 82 ? -6.590 -4.854 15.486 1.00 96.25 82 PHE A N 1
ATOM 647 C CA . PHE A 1 82 ? -7.770 -4.199 16.021 1.00 96.25 82 PHE A CA 1
ATOM 648 C C . PHE A 1 82 ? -8.474 -3.401 14.938 1.00 96.25 82 PHE A C 1
ATOM 650 O O . PHE A 1 82 ? -7.847 -2.920 13.996 1.00 96.25 82 PHE A O 1
ATOM 657 N N . SER A 1 83 ? -9.780 -3.221 15.104 1.00 95.56 83 SER A N 1
ATOM 658 C CA . SER A 1 83 ? -10.572 -2.320 14.281 1.00 95.56 83 SER A CA 1
ATOM 659 C C . SER A 1 83 ? -11.423 -1.366 15.103 1.00 95.56 83 SER A C 1
ATOM 661 O O . SER A 1 83 ? -11.763 -1.608 16.266 1.00 95.56 83 SER A O 1
ATOM 663 N N . ARG A 1 84 ? -11.785 -0.260 14.457 1.00 93.69 84 ARG A N 1
ATOM 664 C CA . ARG A 1 84 ? -12.770 0.702 14.937 1.00 93.69 84 ARG A CA 1
ATOM 665 C C . ARG A 1 84 ? -13.534 1.277 13.757 1.00 93.69 84 ARG A C 1
ATOM 667 O O . ARG A 1 84 ? -12.946 1.536 12.708 1.00 93.69 84 ARG A O 1
ATOM 674 N N . TYR A 1 85 ? -14.825 1.522 13.930 1.00 90.94 85 TYR A N 1
ATOM 675 C CA . TYR A 1 85 ? -15.684 2.028 12.864 1.00 90.94 85 TYR A CA 1
ATOM 676 C C . TYR A 1 85 ? -16.460 3.273 13.300 1.00 90.94 85 TYR A C 1
ATOM 678 O O . TYR A 1 85 ? -16.963 3.348 14.420 1.00 90.94 85 TYR A O 1
ATOM 686 N N . TRP A 1 86 ? -16.559 4.247 12.400 1.00 89.00 86 TRP A N 1
ATOM 687 C CA . TRP A 1 86 ? -17.416 5.424 12.499 1.00 89.00 86 TRP A CA 1
ATOM 688 C C . TRP A 1 86 ? -18.579 5.286 11.526 1.00 89.00 86 TRP A C 1
ATOM 690 O O . TRP A 1 86 ? -18.364 5.140 10.322 1.00 89.00 86 TRP A O 1
ATOM 700 N N . ASN A 1 87 ? -19.804 5.409 12.034 1.00 86.00 87 ASN A N 1
ATOM 701 C CA . ASN A 1 87 ? -21.027 5.214 11.248 1.00 86.00 87 ASN A CA 1
ATOM 702 C C . ASN A 1 87 ? -21.636 6.504 10.663 1.00 86.00 87 ASN A C 1
ATOM 704 O O . ASN A 1 87 ? -22.773 6.488 10.203 1.00 86.00 87 ASN A O 1
ATOM 708 N N . GLY A 1 88 ? -20.929 7.634 10.746 1.00 83.06 88 GLY A N 1
ATOM 709 C CA . GLY A 1 88 ? -21.453 8.963 10.398 1.00 83.06 88 GLY A CA 1
ATOM 710 C C . GLY A 1 88 ? -21.764 9.836 11.619 1.00 83.06 88 GLY A C 1
ATOM 711 O O . GLY A 1 88 ? -21.679 11.057 11.526 1.00 83.06 88 GLY A O 1
ATOM 712 N N . SER A 1 89 ? -22.029 9.225 12.779 1.00 82.25 89 SER A N 1
ATOM 713 C CA . SER A 1 89 ? -22.435 9.930 14.010 1.00 82.25 89 SER A CA 1
ATOM 714 C C . SER A 1 89 ? -21.683 9.522 15.275 1.00 82.25 89 SER A C 1
ATOM 716 O O . SER A 1 89 ? -21.549 10.333 16.189 1.00 82.25 89 SER A O 1
ATOM 718 N N . GLN A 1 90 ? -21.211 8.278 15.354 1.00 83.94 90 GLN A N 1
ATOM 719 C CA . GLN A 1 90 ? -20.526 7.755 16.531 1.00 83.94 90 GLN A CA 1
ATOM 720 C C . GLN A 1 90 ? -19.472 6.716 16.156 1.00 83.94 90 GLN A C 1
ATOM 722 O O . GLN A 1 90 ? -19.586 6.016 15.145 1.00 83.94 90 GLN A O 1
ATOM 727 N N . TRP A 1 91 ? -18.450 6.627 17.004 1.00 87.94 91 TRP A N 1
ATOM 728 C CA . TRP A 1 91 ? -17.408 5.614 16.928 1.00 87.94 91 TRP A CA 1
ATOM 729 C C . TRP A 1 91 ? -17.816 4.379 17.723 1.00 87.94 91 TRP A C 1
ATOM 731 O O . TRP A 1 91 ? -18.310 4.500 18.843 1.00 87.94 91 TRP A O 1
ATOM 741 N N . SER A 1 92 ? -17.525 3.195 17.191 1.00 90.25 92 SER A N 1
ATOM 742 C CA . SER A 1 92 ? -17.532 1.956 17.969 1.00 90.25 92 SER A CA 1
ATOM 743 C C . SER A 1 92 ? -16.456 1.989 19.062 1.00 90.25 92 SER A C 1
ATOM 745 O O . SER A 1 92 ? -15.547 2.829 19.046 1.00 90.25 92 SER A O 1
ATOM 747 N N . SER A 1 93 ? -16.507 1.047 20.001 1.00 89.88 93 SER A N 1
ATOM 748 C CA . SER A 1 93 ? -15.325 0.707 20.800 1.00 89.88 93 SER A CA 1
ATOM 749 C C . SER A 1 93 ? -14.262 0.037 19.913 1.00 89.88 93 SER A C 1
ATOM 751 O O . SER A 1 93 ? -14.630 -0.563 18.896 1.00 89.88 93 SER A O 1
ATOM 753 N N . PRO A 1 94 ? -12.966 0.134 20.262 1.00 92.19 94 PRO A N 1
ATOM 754 C CA . PRO A 1 94 ? -11.937 -0.728 19.688 1.00 92.19 94 PRO A CA 1
ATOM 755 C C . PRO A 1 94 ? -12.292 -2.205 19.889 1.00 92.19 94 PRO A C 1
ATOM 757 O O . PRO A 1 94 ? -12.748 -2.579 20.970 1.00 92.19 94 PRO A O 1
ATOM 760 N N . ALA A 1 95 ? -12.092 -3.024 18.860 1.00 93.12 95 ALA A N 1
ATOM 761 C CA . ALA A 1 95 ? -12.342 -4.461 18.912 1.00 93.12 95 ALA A CA 1
ATOM 762 C C . ALA A 1 95 ? -11.206 -5.234 18.241 1.00 93.12 95 ALA A C 1
ATOM 764 O O . ALA A 1 95 ? -10.811 -4.891 17.125 1.00 93.12 95 ALA A O 1
ATOM 765 N N . THR A 1 96 ? -10.719 -6.287 18.895 1.00 95.31 96 THR A N 1
ATOM 766 C CA . THR A 1 96 ? -9.758 -7.237 18.323 1.00 95.31 96 THR A CA 1
ATOM 767 C C . THR A 1 96 ? -10.417 -8.014 17.181 1.00 95.31 96 THR A C 1
ATOM 769 O O . THR A 1 96 ? -11.530 -8.521 17.334 1.00 95.31 96 THR A O 1
ATOM 772 N N . ILE A 1 97 ? -9.747 -8.098 16.031 1.00 95.31 97 ILE A N 1
ATOM 773 C CA . ILE A 1 97 ? -10.225 -8.796 14.823 1.00 95.31 97 ILE A CA 1
ATOM 774 C C . ILE A 1 97 ? -9.329 -9.974 14.424 1.00 95.31 97 ILE A C 1
ATOM 776 O O . ILE A 1 97 ? -9.799 -10.880 13.746 1.00 95.31 97 ILE A O 1
ATOM 780 N N . GLU A 1 98 ? -8.067 -9.990 14.866 1.00 94.25 98 GLU A N 1
ATOM 781 C CA . GLU A 1 98 ? -7.153 -11.132 14.738 1.00 94.25 98 GLU A CA 1
ATOM 782 C C . GLU A 1 98 ? -6.415 -11.341 16.060 1.00 94.25 98 GLU A C 1
ATOM 784 O O . GLU A 1 98 ? -5.733 -10.433 16.535 1.00 94.25 98 GLU A O 1
ATOM 789 N N . ALA A 1 99 ? -6.549 -12.542 16.622 1.00 85.38 99 ALA A N 1
ATOM 790 C CA . ALA A 1 99 ? -5.955 -12.958 17.892 1.00 85.38 99 ALA A CA 1
ATOM 791 C C . ALA A 1 99 ? -5.210 -14.306 17.772 1.00 85.38 99 ALA A C 1
ATOM 793 O O . ALA A 1 99 ? -5.041 -15.033 18.755 1.00 85.38 99 ALA A O 1
ATOM 794 N N . GLY A 1 100 ? -4.771 -14.655 16.562 1.00 81.25 100 GLY A N 1
ATOM 795 C CA . GLY A 1 100 ? -3.959 -15.827 16.255 1.00 81.25 100 GLY A CA 1
ATOM 796 C C . GLY A 1 100 ? -2.582 -15.809 16.920 1.00 81.25 100 GLY A C 1
ATOM 797 O O . GLY A 1 100 ? -2.204 -14.861 17.601 1.00 81.25 100 GLY A O 1
ATOM 798 N N . TYR A 1 101 ? -1.835 -16.897 16.760 1.00 75.56 101 TYR A N 1
ATOM 799 C CA . TYR A 1 101 ? -0.515 -17.043 17.369 1.00 75.56 101 TYR A CA 1
ATOM 800 C C . TYR A 1 101 ? 0.530 -16.198 16.625 1.00 75.56 101 TYR A C 1
ATOM 802 O O . TYR A 1 101 ? 0.641 -16.297 15.411 1.00 75.56 101 TYR A O 1
ATOM 810 N N . GLY A 1 102 ? 1.339 -15.423 17.350 1.00 86.75 102 GLY A N 1
ATOM 811 C CA . GLY A 1 102 ? 2.350 -14.541 16.757 1.00 86.75 102 GLY A CA 1
ATOM 812 C C . GLY A 1 102 ? 1.868 -13.112 16.521 1.00 86.75 102 GLY A C 1
ATOM 813 O O . GLY A 1 102 ? 0.713 -12.769 16.765 1.00 86.75 102 GLY A O 1
ATOM 814 N N . ASP A 1 103 ? 2.788 -12.277 16.050 1.00 92.25 103 ASP A N 1
ATOM 815 C CA . ASP A 1 103 ? 2.549 -10.866 15.781 1.00 92.25 103 ASP A CA 1
ATOM 816 C C . ASP A 1 103 ? 1.822 -10.671 14.448 1.00 92.25 103 ASP A C 1
ATOM 818 O O . ASP A 1 103 ? 2.302 -11.091 13.396 1.00 92.25 103 ASP A O 1
ATOM 822 N N . ALA A 1 104 ? 0.698 -9.964 14.472 1.00 94.06 104 ALA A N 1
ATOM 823 C CA . ALA A 1 104 ? -0.002 -9.475 13.297 1.00 94.06 104 ALA A CA 1
ATOM 824 C C . ALA A 1 104 ? 0.422 -8.029 12.996 1.00 94.06 104 ALA A C 1
ATOM 826 O O . ALA A 1 104 ? -0.049 -7.068 13.612 1.00 94.06 104 ALA A O 1
ATOM 827 N N . LEU A 1 105 ? 1.336 -7.876 12.037 1.00 91.69 105 LEU A N 1
ATOM 828 C CA . LEU A 1 105 ? 2.034 -6.626 11.746 1.00 91.69 105 LEU A CA 1
ATOM 829 C C . LEU A 1 105 ? 1.731 -6.086 10.354 1.00 91.69 105 LEU A C 1
ATOM 831 O O . LEU A 1 105 ? 1.428 -6.826 9.415 1.00 91.69 105 LEU A O 1
ATOM 835 N N . TYR A 1 106 ? 1.906 -4.771 10.226 1.00 90.69 106 TYR A N 1
ATOM 836 C CA . TYR A 1 106 ? 1.809 -4.036 8.966 1.00 90.69 106 TYR A CA 1
ATOM 837 C C . TYR A 1 106 ? 0.500 -4.321 8.217 1.00 90.69 106 TYR A C 1
ATOM 839 O O . TYR A 1 106 ? 0.545 -4.750 7.061 1.00 90.69 106 TYR A O 1
ATOM 847 N N . PRO A 1 107 ? -0.672 -4.118 8.854 1.00 94.62 107 PRO A N 1
ATOM 848 C CA . PRO A 1 107 ? -1.924 -4.249 8.145 1.00 94.62 107 PRO A CA 1
ATOM 849 C C . PRO A 1 107 ? -1.946 -3.261 6.983 1.00 94.62 107 PRO A C 1
ATOM 851 O O . PRO A 1 107 ? -1.476 -2.126 7.081 1.00 94.62 107 PRO A O 1
ATOM 854 N N . LEU A 1 108 ? -2.535 -3.704 5.887 1.00 93.38 108 LEU A N 1
ATOM 855 C CA . LEU A 1 108 ? -2.900 -2.904 4.732 1.00 93.38 108 LEU A CA 1
ATOM 856 C C . LEU A 1 108 ? -4.270 -3.370 4.250 1.00 93.38 108 LEU A C 1
ATOM 858 O O . LEU A 1 108 ? -4.714 -4.470 4.578 1.00 93.38 108 LEU A O 1
ATOM 862 N N . GLY A 1 109 ? -4.961 -2.563 3.455 1.00 91.94 109 GLY A N 1
ATOM 863 C CA . GLY A 1 109 ? -6.254 -2.994 2.951 1.00 91.94 109 GLY A CA 1
ATOM 864 C C . GLY A 1 109 ? -6.730 -2.244 1.729 1.00 91.94 109 GLY A C 1
ATOM 865 O O . GLY A 1 109 ? -6.152 -1.249 1.299 1.00 91.94 109 GLY A O 1
ATOM 866 N N . THR A 1 110 ? -7.810 -2.753 1.157 1.00 93.12 110 THR A N 1
ATOM 867 C CA . THR A 1 110 ? -8.441 -2.179 -0.025 1.00 93.12 110 THR A CA 1
ATOM 868 C C . THR A 1 110 ? -9.938 -2.472 -0.031 1.00 93.12 110 THR A C 1
ATOM 870 O O . THR A 1 110 ? -10.442 -3.275 0.757 1.00 93.12 110 THR A O 1
ATOM 873 N N . ARG A 1 111 ? -10.659 -1.816 -0.941 1.00 91.81 111 ARG A N 1
ATOM 874 C CA . ARG A 1 111 ? -12.088 -2.032 -1.176 1.00 91.81 111 ARG A CA 1
ATOM 875 C C . ARG A 1 111 ? -12.289 -2.784 -2.481 1.00 91.81 111 ARG A C 1
ATOM 877 O O . ARG A 1 111 ? -11.849 -2.317 -3.526 1.00 91.81 111 ARG A O 1
ATOM 884 N N . SER A 1 112 ? -13.003 -3.904 -2.438 1.00 92.88 112 SER A N 1
ATOM 885 C CA . SER A 1 112 ? -13.364 -4.677 -3.631 1.00 92.88 112 SER A CA 1
ATOM 886 C C . SER A 1 112 ? -14.832 -5.065 -3.575 1.00 92.88 112 SER A C 1
ATOM 888 O O . SER A 1 112 ? -15.272 -5.611 -2.575 1.00 92.88 112 SER A O 1
ATOM 890 N N . GLY A 1 113 ? -15.605 -4.741 -4.614 1.00 85.19 113 GLY A N 1
ATOM 891 C CA . GLY A 1 113 ? -17.018 -5.139 -4.728 1.00 85.19 113 GLY A CA 1
ATOM 892 C C . GLY A 1 113 ? -17.931 -4.743 -3.553 1.00 85.19 113 GLY A C 1
ATOM 893 O O . GLY A 1 113 ? -18.981 -5.346 -3.369 1.00 85.19 113 GLY A O 1
ATOM 894 N N . GLY A 1 114 ? -17.550 -3.735 -2.758 1.00 85.00 114 GLY A N 1
ATOM 895 C CA . GLY A 1 114 ? -18.256 -3.321 -1.537 1.00 85.00 114 GLY A CA 1
ATOM 896 C C . GLY A 1 114 ? -17.698 -3.925 -0.242 1.00 85.00 114 GLY A C 1
ATOM 897 O O . GLY A 1 114 ? -17.961 -3.377 0.829 1.00 85.00 114 GLY A O 1
ATOM 898 N N . ALA A 1 115 ? -16.875 -4.971 -0.333 1.00 92.44 115 ALA A N 1
ATOM 899 C CA . ALA A 1 115 ? -16.156 -5.559 0.789 1.00 92.44 115 ALA A CA 1
ATOM 900 C C . ALA A 1 115 ? -14.908 -4.747 1.173 1.00 92.44 115 ALA A C 1
ATOM 902 O O . ALA A 1 115 ? -14.268 -4.108 0.327 1.00 92.44 115 ALA A O 1
ATOM 903 N N . LEU A 1 116 ? -14.545 -4.811 2.454 1.00 94.56 116 LEU A N 1
ATOM 904 C CA . LEU A 1 116 ? -13.219 -4.455 2.954 1.00 94.56 116 LEU A CA 1
ATOM 905 C C . LEU A 1 116 ? -12.348 -5.701 2.978 1.00 94.56 116 LEU A C 1
ATOM 907 O O . LEU A 1 116 ? -12.758 -6.728 3.515 1.00 94.56 116 LEU A O 1
ATOM 911 N N . LEU A 1 117 ? -11.147 -5.598 2.424 1.00 95.69 117 LEU A N 1
ATOM 912 C CA . LEU A 1 117 ? -10.130 -6.635 2.504 1.00 95.69 117 LEU A CA 1
ATOM 913 C C . LEU A 1 117 ? -8.942 -6.077 3.269 1.00 95.69 117 LEU A C 1
ATOM 915 O O . LEU A 1 117 ? -8.454 -4.999 2.930 1.00 95.69 117 LEU A O 1
ATOM 919 N N . VAL A 1 118 ? -8.477 -6.821 4.266 1.00 96.12 118 VAL A N 1
ATOM 920 C CA . VAL A 1 118 ? -7.318 -6.462 5.084 1.00 96.12 118 VAL A CA 1
ATOM 921 C C . VAL A 1 118 ? -6.325 -7.604 5.035 1.00 96.12 118 VAL A C 1
ATOM 923 O O . VAL A 1 118 ? -6.696 -8.741 5.306 1.00 96.12 118 VAL A O 1
ATOM 926 N N . ALA A 1 119 ? -5.078 -7.295 4.693 1.00 95.94 119 ALA A N 1
ATOM 927 C CA . ALA A 1 119 ? -3.964 -8.228 4.705 1.00 95.94 119 ALA A CA 1
ATOM 928 C C . ALA A 1 119 ? -2.887 -7.762 5.688 1.00 95.94 119 ALA A C 1
ATOM 930 O O . ALA A 1 119 ? -2.731 -6.563 5.909 1.00 95.94 119 ALA A O 1
ATOM 931 N N . TRP A 1 120 ? -2.154 -8.703 6.273 1.00 95.06 120 TRP A N 1
ATOM 932 C CA . TRP A 1 120 ? -1.077 -8.428 7.226 1.00 95.06 120 TRP A CA 1
ATOM 933 C C . TRP A 1 120 ? 0.014 -9.486 7.126 1.00 95.06 120 TRP A C 1
ATOM 935 O O . TRP A 1 120 ? -0.163 -10.537 6.502 1.00 95.06 120 TRP A O 1
ATOM 945 N N . THR A 1 121 ? 1.146 -9.188 7.755 1.00 93.00 121 THR A N 1
ATOM 946 C CA . THR A 1 121 ? 2.215 -10.159 7.973 1.00 93.00 121 THR A CA 1
ATOM 947 C C . THR A 1 121 ? 2.041 -10.771 9.357 1.00 93.00 121 THR A C 1
ATOM 949 O O . THR A 1 121 ? 2.111 -10.060 10.355 1.00 93.00 121 THR A O 1
ATOM 952 N N . GLU A 1 122 ? 1.800 -12.074 9.419 1.00 92.25 122 GLU A N 1
ATOM 953 C CA . GLU A 1 122 ? 1.942 -12.866 10.639 1.00 92.25 122 GLU A CA 1
ATOM 954 C C . GLU A 1 122 ? 3.429 -13.176 10.849 1.00 92.25 122 GLU A C 1
ATOM 956 O O . GLU A 1 122 ? 4.098 -13.643 9.927 1.00 92.25 122 GLU A O 1
ATOM 961 N N . ASN A 1 123 ? 3.951 -12.927 12.048 1.00 86.81 123 ASN A N 1
ATOM 962 C CA . ASN A 1 123 ? 5.322 -13.239 12.432 1.00 86.81 123 ASN A CA 1
ATOM 963 C C . ASN A 1 123 ? 5.334 -14.006 13.761 1.00 86.81 123 ASN A C 1
ATOM 965 O O . ASN A 1 123 ? 4.985 -13.465 14.803 1.00 86.81 123 ASN A O 1
ATOM 969 N N . GLN A 1 124 ? 5.771 -15.266 13.741 1.00 81.19 124 GLN A N 1
ATOM 970 C CA . GLN A 1 124 ? 5.844 -16.116 14.941 1.00 81.19 124 GLN A CA 1
ATOM 971 C C . GLN A 1 124 ? 7.256 -16.175 15.558 1.00 81.19 124 GLN A C 1
ATOM 973 O O . GLN A 1 124 ? 7.599 -17.112 16.280 1.00 81.19 124 GLN A O 1
ATOM 978 N N . GLY A 1 125 ? 8.101 -15.179 15.276 1.00 70.62 125 GLY A N 1
ATOM 979 C CA . GLY A 1 125 ? 9.514 -15.202 15.644 1.00 70.62 125 GLY A CA 1
ATOM 980 C C . GLY A 1 125 ? 10.336 -16.123 14.733 1.00 70.62 125 GLY A C 1
ATOM 981 O O . GLY A 1 125 ? 9.810 -16.877 13.919 1.00 70.62 125 GLY A O 1
ATOM 982 N N . SER A 1 126 ? 11.667 -16.043 14.829 1.00 62.16 126 SER A N 1
ATOM 983 C CA . SER A 1 126 ? 12.653 -16.759 13.984 1.00 62.16 126 SER A CA 1
ATOM 984 C C . SER A 1 126 ? 12.718 -16.390 12.487 1.00 62.16 126 SER A C 1
ATOM 986 O O . SER A 1 126 ? 13.400 -17.069 11.726 1.00 62.16 126 SER A O 1
ATOM 988 N N . GLY A 1 127 ? 12.125 -15.262 12.070 1.00 59.28 127 GLY A N 1
ATOM 989 C CA . GLY A 1 127 ? 12.300 -14.711 10.712 1.00 59.28 127 GLY A CA 1
ATOM 990 C C . GLY A 1 127 ? 11.364 -15.302 9.653 1.00 59.28 127 GLY A C 1
ATOM 991 O O . GLY A 1 127 ? 11.571 -15.107 8.457 1.00 59.28 127 GLY A O 1
ATOM 992 N N . PHE A 1 128 ? 10.322 -16.006 10.087 1.00 69.06 128 PHE A N 1
ATOM 993 C CA . PHE A 1 128 ? 9.366 -16.684 9.223 1.00 69.06 128 PHE A CA 1
ATOM 994 C C . PHE A 1 128 ? 8.037 -15.929 9.206 1.00 69.06 128 PHE A C 1
ATOM 996 O O . PHE A 1 128 ? 7.146 -16.199 10.006 1.00 69.06 128 PHE A O 1
ATOM 1003 N N . GLY A 1 129 ? 7.932 -14.955 8.302 1.00 85.75 129 GLY A N 1
ATOM 1004 C CA . GLY A 1 129 ? 6.688 -14.233 8.052 1.00 85.75 129 GLY A CA 1
ATOM 1005 C C . GLY A 1 129 ? 5.733 -14.999 7.130 1.00 85.75 129 GLY A C 1
ATOM 1006 O O . GLY A 1 129 ? 6.177 -15.779 6.277 1.00 85.75 129 GLY A O 1
ATOM 1007 N N . ARG A 1 130 ? 4.428 -14.761 7.289 1.00 91.12 130 ARG A N 1
ATOM 1008 C CA . ARG A 1 130 ? 3.362 -15.277 6.421 1.00 91.12 130 ARG A CA 1
ATOM 1009 C C . ARG A 1 130 ? 2.347 -14.186 6.094 1.00 91.12 130 ARG A C 1
ATOM 1011 O O . ARG A 1 130 ? 1.967 -13.417 6.970 1.00 91.12 130 ARG A O 1
ATOM 1018 N N . ILE A 1 131 ? 1.858 -14.133 4.856 1.00 94.06 131 ILE A N 1
ATOM 1019 C CA . ILE A 1 131 ? 0.788 -13.201 4.484 1.00 94.06 131 ILE A CA 1
ATOM 1020 C C . ILE A 1 131 ? -0.570 -13.819 4.789 1.00 94.06 131 ILE A C 1
ATOM 1022 O O . ILE A 1 131 ? -0.902 -14.887 4.271 1.00 94.06 131 ILE A O 1
ATOM 1026 N N . HIS A 1 132 ? -1.362 -13.110 5.583 1.00 94.38 132 HIS A N 1
ATOM 1027 C CA . HIS A 1 132 ? -2.749 -13.437 5.883 1.00 94.38 132 HIS A CA 1
ATOM 1028 C C . HIS A 1 132 ? -3.697 -12.385 5.322 1.00 94.38 132 HIS A C 1
ATOM 1030 O O . HIS A 1 132 ? -3.292 -11.258 5.033 1.00 94.38 132 HIS A O 1
ATOM 1036 N N . MET A 1 133 ? -4.965 -12.760 5.171 1.00 95.50 133 MET A N 1
ATOM 1037 C CA . MET A 1 133 ? -6.034 -11.864 4.758 1.00 95.50 133 MET A CA 1
ATOM 1038 C C . MET A 1 133 ? -7.349 -12.197 5.464 1.00 95.50 133 MET A C 1
ATOM 1040 O O . MET A 1 133 ? -7.633 -13.354 5.761 1.00 95.50 133 MET A O 1
ATOM 1044 N N . MET A 1 134 ? -8.163 -11.173 5.710 1.00 95.69 134 MET A N 1
ATOM 1045 C CA . MET A 1 134 ? -9.544 -11.291 6.165 1.00 95.69 134 MET A CA 1
ATOM 1046 C C . MET A 1 134 ? -10.440 -10.295 5.433 1.00 95.69 134 MET A C 1
ATOM 1048 O O . MET A 1 134 ? -9.976 -9.319 4.832 1.00 95.69 134 MET A O 1
ATOM 1052 N N . ARG A 1 135 ? -11.750 -10.537 5.504 1.00 95.06 135 ARG A N 1
ATOM 1053 C CA . ARG A 1 135 ? -12.752 -9.777 4.754 1.00 95.06 135 ARG A CA 1
ATOM 1054 C C . ARG A 1 135 ? -13.876 -9.325 5.661 1.00 95.06 135 ARG A C 1
ATOM 1056 O O . ARG A 1 135 ? -14.324 -10.081 6.518 1.00 95.06 135 ARG A O 1
ATOM 1063 N N . SER A 1 136 ? -14.385 -8.131 5.403 1.00 94.94 136 SER A N 1
ATOM 1064 C CA . SER A 1 136 ? -15.628 -7.641 5.983 1.00 94.94 136 SER A CA 1
ATOM 1065 C C . SER A 1 136 ? -16.607 -7.268 4.876 1.00 94.94 136 SER A C 1
ATOM 1067 O O . SER A 1 136 ? -16.264 -6.550 3.935 1.00 94.94 136 SER A O 1
ATOM 1069 N N . MET A 1 137 ? -17.843 -7.750 5.005 1.00 93.38 137 MET A N 1
ATOM 1070 C CA . MET A 1 137 ? -18.936 -7.477 4.062 1.00 93.38 137 MET A CA 1
ATOM 1071 C C . MET A 1 137 ? -19.847 -6.332 4.526 1.00 93.38 137 MET A C 1
ATOM 1073 O O . MET A 1 137 ? -20.767 -5.943 3.813 1.00 93.38 137 MET A O 1
ATOM 1077 N N . ASP A 1 138 ? -19.595 -5.786 5.714 1.00 91.56 138 ASP A N 1
ATOM 1078 C CA . ASP A 1 138 ? -20.451 -4.828 6.416 1.00 91.56 138 ASP A CA 1
ATOM 1079 C C . ASP A 1 138 ? -19.666 -3.597 6.896 1.00 91.56 138 ASP A C 1
ATOM 1081 O O . ASP A 1 138 ? -19.970 -2.995 7.923 1.00 91.56 138 ASP A O 1
ATOM 1085 N N . GLN A 1 139 ? -18.669 -3.185 6.107 1.00 87.81 139 GLN A N 1
ATOM 1086 C CA . GLN A 1 139 ? -17.882 -1.967 6.344 1.00 87.81 139 GLN A CA 1
ATOM 1087 C C . GLN A 1 139 ? -17.037 -1.996 7.628 1.00 87.81 139 GLN A C 1
ATOM 1089 O O . GLN A 1 139 ? -16.729 -0.945 8.187 1.00 87.81 139 GLN A O 1
ATOM 1094 N N . GLY A 1 140 ? -16.611 -3.183 8.055 1.00 90.56 140 GLY A N 1
ATOM 1095 C CA . GLY A 1 140 ? -15.733 -3.391 9.205 1.00 90.56 140 GLY A CA 1
ATOM 1096 C C . GLY A 1 140 ? -16.477 -3.605 10.520 1.00 90.56 140 GLY A C 1
ATOM 1097 O O . GLY A 1 140 ? -15.844 -3.539 11.570 1.00 90.56 140 GLY A O 1
ATOM 1098 N N . GLN A 1 141 ? -17.796 -3.835 10.482 1.00 88.94 141 GLN A N 1
ATOM 1099 C CA . GLN A 1 141 ? -18.576 -4.160 11.682 1.00 88.94 141 GLN A CA 1
ATOM 1100 C C . GLN A 1 141 ? -18.349 -5.611 12.123 1.00 88.94 141 GLN A C 1
ATOM 1102 O O . GLN A 1 141 ? -18.301 -5.887 13.320 1.00 88.94 141 GLN A O 1
ATOM 1107 N N . SER A 1 142 ? -18.168 -6.526 11.171 1.00 92.75 142 SER A N 1
ATOM 1108 C CA . SER A 1 142 ? -17.770 -7.910 11.406 1.00 92.75 142 SER A CA 1
ATOM 1109 C C . SER A 1 142 ? -16.765 -8.391 10.360 1.00 92.75 142 SER A C 1
ATOM 1111 O O . SER A 1 142 ? -16.685 -7.865 9.246 1.00 92.75 142 SER A O 1
ATOM 1113 N N . TRP A 1 143 ? -15.984 -9.404 10.736 1.00 94.88 143 TRP A N 1
ATOM 1114 C CA . TRP A 1 143 ? -14.898 -9.952 9.931 1.00 94.88 143 TRP A CA 1
ATOM 1115 C C . TRP A 1 143 ? -15.061 -11.462 9.786 1.00 94.88 143 TRP A C 1
ATOM 1117 O O . TRP A 1 143 ? -15.410 -12.166 10.734 1.00 94.88 143 TRP A O 1
ATOM 1127 N N . GLN A 1 144 ? -14.838 -11.956 8.574 1.00 94.69 144 GLN A N 1
ATOM 1128 C CA . GLN A 1 144 ? -14.782 -13.384 8.286 1.00 94.69 144 GLN A CA 1
ATOM 1129 C C . GLN A 1 144 ? -13.481 -13.984 8.838 1.00 94.69 144 GLN A C 1
ATOM 1131 O O . GLN A 1 144 ? -12.509 -13.245 9.016 1.00 94.69 144 GLN A O 1
ATOM 1136 N N . PRO A 1 145 ?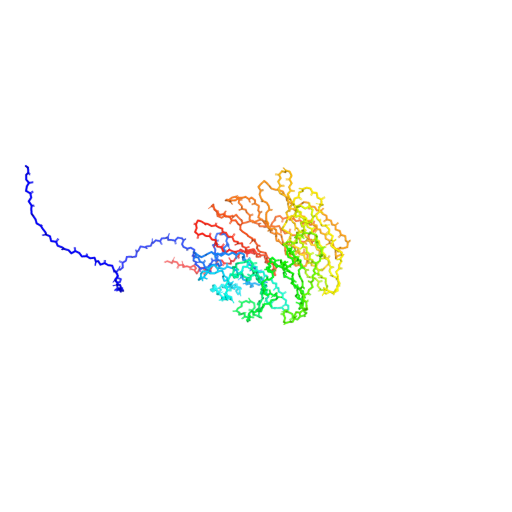 -13.431 -15.311 9.069 1.00 93.38 145 PRO A N 1
ATOM 1137 C CA . PRO A 1 145 ? -12.193 -15.984 9.441 1.00 93.38 145 PRO A CA 1
ATOM 1138 C C . PRO A 1 145 ? -11.057 -15.662 8.470 1.00 93.38 145 PRO A C 1
ATOM 1140 O O . PRO A 1 145 ? -11.278 -15.567 7.258 1.00 93.38 145 PRO A O 1
ATOM 1143 N N . SER A 1 146 ? -9.854 -15.506 9.014 1.00 93.88 146 SER A N 1
ATOM 1144 C CA . SER A 1 146 ? -8.667 -15.219 8.226 1.00 93.88 146 SER A CA 1
ATOM 1145 C C . SER A 1 146 ? -8.201 -16.430 7.420 1.00 93.88 146 SER A C 1
ATOM 1147 O O . SER A 1 146 ? -8.419 -17.586 7.789 1.00 93.88 146 SER A O 1
ATOM 1149 N N . GLU A 1 147 ? -7.544 -16.161 6.296 1.00 92.56 147 GLU A N 1
ATOM 1150 C CA . GLU A 1 147 ? -6.905 -17.166 5.454 1.00 92.56 147 GLU A CA 1
ATOM 1151 C C . GLU A 1 147 ? -5.450 -16.788 5.184 1.00 92.56 147 GLU A C 1
ATOM 1153 O O . GLU A 1 147 ? -5.107 -15.614 5.038 1.00 92.56 147 GLU A O 1
ATOM 1158 N N . ALA A 1 148 ? -4.585 -17.793 5.091 1.00 92.75 148 ALA A N 1
ATOM 1159 C CA . ALA A 1 148 ? -3.205 -17.586 4.694 1.00 92.75 148 ALA A CA 1
ATOM 1160 C C . ALA A 1 148 ? -3.060 -17.602 3.170 1.00 92.75 148 ALA A C 1
ATOM 1162 O O . ALA A 1 148 ? -3.533 -18.519 2.498 1.00 92.75 148 ALA A O 1
ATOM 1163 N N . LEU A 1 149 ? -2.348 -16.614 2.631 1.00 94.06 149 LEU A N 1
ATOM 1164 C CA . LEU A 1 149 ? -2.137 -16.435 1.195 1.00 94.06 149 LEU A CA 1
ATOM 1165 C C . LEU A 1 149 ? -0.722 -16.792 0.731 1.00 94.06 149 LEU A C 1
ATOM 1167 O O . LEU A 1 149 ? -0.530 -16.984 -0.473 1.00 94.06 149 LEU A O 1
ATOM 1171 N N . SER A 1 150 ? 0.236 -16.944 1.647 1.00 92.12 150 SER A N 1
ATOM 1172 C CA . SER A 1 150 ? 1.579 -17.469 1.368 1.00 92.12 150 SER A CA 1
ATOM 1173 C C . SER A 1 150 ? 1.854 -18.771 2.125 1.00 92.12 150 SER A C 1
ATOM 1175 O O . SER A 1 150 ? 1.168 -19.114 3.100 1.00 92.12 150 SER A O 1
ATOM 1177 N N . ASP A 1 151 ? 2.875 -19.500 1.679 1.00 85.94 151 ASP A N 1
ATOM 1178 C CA . ASP A 1 151 ? 3.347 -20.696 2.368 1.00 85.94 151 ASP A CA 1
ATOM 1179 C C . ASP A 1 151 ? 4.030 -20.348 3.696 1.00 85.94 151 ASP A C 1
ATOM 1181 O O . ASP A 1 151 ? 4.451 -19.218 3.951 1.00 85.94 151 ASP A O 1
ATOM 1185 N N . TRP A 1 152 ? 4.090 -21.345 4.572 1.00 71.44 152 TRP A N 1
ATOM 1186 C CA . TRP A 1 152 ? 4.724 -21.232 5.879 1.00 71.44 152 TRP A CA 1
ATOM 1187 C C . TRP A 1 152 ? 6.257 -21.198 5.725 1.00 71.44 152 TRP A C 1
ATOM 1189 O O . TRP A 1 152 ? 6.813 -21.972 4.947 1.00 71.44 152 TRP A O 1
ATOM 1199 N N . HIS A 1 153 ? 6.938 -20.337 6.489 1.00 68.88 153 HIS A N 1
ATOM 1200 C CA . HIS A 1 153 ? 8.406 -20.177 6.518 1.00 68.88 153 HIS A CA 1
ATOM 1201 C C . HIS A 1 153 ? 9.094 -19.602 5.277 1.00 68.88 153 HIS A C 1
ATOM 1203 O O . HIS A 1 153 ? 10.310 -19.732 5.138 1.00 68.88 153 HIS A O 1
ATOM 1209 N N . THR A 1 154 ? 8.377 -18.919 4.394 1.00 70.56 154 THR A N 1
ATOM 1210 C CA . THR A 1 154 ? 9.033 -18.293 3.242 1.00 70.56 154 THR A CA 1
ATOM 1211 C C . THR A 1 154 ? 9.643 -16.923 3.554 1.00 70.56 154 THR A C 1
ATOM 1213 O O . THR A 1 154 ? 10.215 -16.288 2.672 1.00 70.56 154 THR A O 1
ATOM 1216 N N . GLY A 1 155 ? 9.532 -16.458 4.806 1.00 77.12 155 GLY A N 1
ATOM 1217 C CA . GLY A 1 155 ? 9.959 -15.116 5.202 1.00 77.12 155 GLY A CA 1
ATOM 1218 C C . GLY A 1 155 ? 9.143 -14.036 4.492 1.00 77.12 155 GLY A C 1
ATOM 1219 O O . GLY A 1 155 ? 9.685 -12.994 4.128 1.00 77.12 155 GLY A O 1
ATOM 1220 N N . ALA A 1 156 ? 7.859 -14.316 4.246 1.00 81.81 156 ALA A N 1
ATOM 1221 C CA . ALA A 1 156 ? 6.987 -13.423 3.511 1.00 81.81 156 ALA A CA 1
ATOM 1222 C C . ALA A 1 156 ? 6.711 -12.142 4.308 1.00 81.81 156 ALA A C 1
ATOM 1224 O O . ALA A 1 156 ? 6.383 -12.196 5.491 1.00 81.81 156 ALA A O 1
ATOM 1225 N N . GLY A 1 157 ? 6.805 -10.991 3.650 1.00 85.38 157 GLY A N 1
ATOM 1226 C CA . GLY A 1 157 ? 6.552 -9.692 4.267 1.00 85.38 157 GLY A CA 1
ATOM 1227 C C . GLY A 1 157 ? 6.470 -8.573 3.236 1.00 85.38 157 GLY A C 1
ATOM 1228 O O . GLY A 1 157 ? 6.606 -8.811 2.033 1.00 85.38 157 GLY A O 1
ATOM 1229 N N . GLY A 1 158 ? 6.230 -7.345 3.707 1.00 85.06 158 GLY A N 1
ATOM 1230 C CA . GLY A 1 158 ? 6.155 -6.159 2.849 1.00 85.06 158 GLY A CA 1
ATOM 1231 C C . GLY A 1 158 ? 5.133 -6.340 1.729 1.00 85.06 158 GLY A C 1
ATOM 1232 O O . GLY A 1 158 ? 5.507 -6.419 0.565 1.00 85.06 158 GLY A O 1
ATOM 1233 N N . ALA A 1 159 ? 3.859 -6.504 2.079 1.00 93.81 159 ALA A N 1
ATOM 1234 C CA . ALA A 1 159 ? 2.804 -6.754 1.105 1.00 93.81 159 ALA A CA 1
ATOM 1235 C C . ALA A 1 159 ? 2.194 -5.460 0.539 1.00 93.81 159 ALA A C 1
ATOM 1237 O O . ALA A 1 159 ? 2.166 -4.418 1.191 1.00 93.81 159 ALA A O 1
ATOM 1238 N N . ALA A 1 160 ? 1.646 -5.567 -0.668 1.00 96.06 160 ALA A N 1
ATOM 1239 C CA . ALA A 1 160 ? 0.849 -4.557 -1.347 1.00 96.06 160 ALA A CA 1
ATOM 1240 C C . ALA A 1 160 ? -0.474 -5.181 -1.801 1.00 96.06 160 ALA A C 1
ATOM 1242 O O . ALA A 1 160 ? -0.474 -6.276 -2.363 1.00 96.06 160 ALA A O 1
ATOM 1243 N N . LEU A 1 161 ? -1.592 -4.487 -1.587 1.00 96.50 161 LEU A N 1
ATOM 1244 C CA . LEU A 1 161 ? -2.934 -4.950 -1.941 1.00 96.50 161 LEU A CA 1
ATOM 1245 C C . LEU A 1 161 ? -3.680 -3.823 -2.649 1.00 96.50 161 LEU A C 1
ATOM 1247 O O . LEU A 1 161 ? -3.773 -2.711 -2.133 1.00 96.50 161 LEU A O 1
ATOM 1251 N N . ALA A 1 162 ? -4.256 -4.115 -3.809 1.00 96.38 162 ALA A N 1
ATOM 1252 C CA . ALA A 1 162 ? -5.112 -3.169 -4.513 1.00 96.38 162 ALA A CA 1
ATOM 1253 C C . ALA A 1 162 ? -6.249 -3.885 -5.233 1.00 96.38 162 ALA A C 1
ATOM 1255 O O . ALA A 1 162 ? -6.133 -5.049 -5.626 1.00 96.38 162 ALA A O 1
ATOM 1256 N N . ALA A 1 163 ? -7.349 -3.167 -5.433 1.00 95.75 163 ALA A N 1
ATOM 1257 C CA . ALA A 1 163 ? -8.542 -3.707 -6.054 1.00 95.75 163 ALA A CA 1
ATOM 1258 C C . ALA A 1 163 ? -9.173 -2.740 -7.056 1.00 95.75 163 ALA A C 1
ATOM 1260 O O . ALA A 1 163 ? -9.008 -1.525 -6.983 1.00 95.75 163 ALA A O 1
ATOM 1261 N N . SER A 1 164 ? -9.916 -3.309 -8.003 1.00 94.75 164 SER A N 1
ATOM 1262 C CA . SER A 1 164 ? -10.766 -2.568 -8.934 1.00 94.75 164 SER A CA 1
ATOM 1263 C C . SER A 1 164 ? -11.978 -3.425 -9.283 1.00 94.75 164 SER A C 1
ATOM 1265 O O . SER A 1 164 ? -11.843 -4.530 -9.815 1.00 94.75 164 SER A O 1
ATOM 1267 N N . GLY A 1 165 ? -13.177 -2.958 -8.926 1.00 93.19 165 GLY A N 1
ATOM 1268 C CA . GLY A 1 165 ? -14.373 -3.803 -8.955 1.00 93.19 165 GLY A CA 1
ATOM 1269 C C . GLY A 1 165 ? -14.184 -5.042 -8.072 1.00 93.19 165 GLY A C 1
ATOM 1270 O O . GLY A 1 165 ? -13.801 -4.915 -6.910 1.00 93.19 165 GLY A O 1
ATOM 1271 N N . ASN A 1 166 ? -14.408 -6.232 -8.634 1.00 93.88 166 ASN A N 1
ATOM 1272 C CA . ASN A 1 166 ? -14.229 -7.516 -7.939 1.00 93.88 166 ASN A CA 1
ATOM 1273 C C . ASN A 1 166 ? -12.799 -8.069 -8.021 1.00 93.88 166 ASN A C 1
ATOM 1275 O O . ASN A 1 166 ? -12.500 -9.092 -7.410 1.00 93.88 166 ASN A O 1
ATOM 1279 N N . ARG A 1 167 ? -11.914 -7.431 -8.794 1.00 94.44 167 ARG A N 1
ATOM 1280 C CA . ARG A 1 167 ? -10.518 -7.851 -8.875 1.00 94.44 167 ARG A CA 1
ATOM 1281 C C . ARG A 1 167 ? -9.783 -7.410 -7.626 1.00 94.44 167 ARG A C 1
ATOM 1283 O O . ARG A 1 167 ? -9.839 -6.235 -7.274 1.00 94.44 167 ARG A O 1
ATOM 1290 N N . VAL A 1 168 ? -8.994 -8.321 -7.077 1.00 96.88 168 VAL A N 1
ATOM 1291 C CA . VAL A 1 168 ? -8.028 -8.058 -6.013 1.00 96.88 168 VAL A CA 1
ATOM 1292 C C . VAL A 1 168 ? -6.670 -8.552 -6.484 1.00 96.88 168 VAL A C 1
ATOM 1294 O O . VAL A 1 168 ? -6.553 -9.619 -7.089 1.00 96.88 168 VAL A O 1
ATOM 1297 N N . CYS A 1 169 ? -5.636 -7.759 -6.266 1.00 97.69 169 CYS A N 1
ATOM 1298 C CA . CYS A 1 169 ? -4.262 -8.125 -6.557 1.00 97.69 169 CYS A CA 1
ATOM 1299 C C . CYS A 1 169 ? -3.445 -7.981 -5.282 1.00 97.69 169 CYS A C 1
ATOM 1301 O O . CYS A 1 169 ? -3.623 -7.006 -4.555 1.00 97.69 169 CYS A O 1
ATOM 1303 N N . LEU A 1 170 ? -2.571 -8.952 -5.044 1.00 97.50 170 LEU A N 1
ATOM 1304 C CA . LEU A 1 170 ? -1.673 -9.010 -3.904 1.00 97.50 170 LEU A CA 1
ATOM 1305 C C . LEU A 1 170 ? -0.257 -9.238 -4.427 1.00 97.50 170 LEU A C 1
ATOM 1307 O O . LEU A 1 170 ? -0.037 -10.156 -5.220 1.00 97.50 170 LEU A O 1
ATOM 1311 N N . ALA A 1 171 ? 0.684 -8.426 -3.965 1.00 96.81 171 ALA A N 1
ATOM 1312 C CA . ALA A 1 171 ? 2.111 -8.646 -4.143 1.00 96.81 171 ALA A CA 1
ATOM 1313 C C . ALA A 1 171 ? 2.807 -8.653 -2.780 1.00 96.81 171 ALA A C 1
ATOM 1315 O O . ALA A 1 171 ? 2.361 -7.971 -1.864 1.00 96.81 171 ALA A O 1
ATOM 1316 N N . TRP A 1 172 ? 3.875 -9.426 -2.633 1.00 95.50 172 TRP A N 1
ATOM 1317 C CA . TRP A 1 172 ? 4.677 -9.464 -1.408 1.00 95.50 172 TRP A CA 1
ATOM 1318 C C . TRP A 1 172 ? 6.113 -9.855 -1.727 1.00 95.50 172 TRP A C 1
ATOM 1320 O O . TRP A 1 172 ? 6.418 -10.290 -2.840 1.00 95.50 172 TRP A O 1
ATOM 1330 N N . THR A 1 173 ? 6.990 -9.683 -0.746 1.00 93.25 173 THR A N 1
ATOM 1331 C CA . THR A 1 173 ? 8.377 -10.147 -0.819 1.00 93.25 173 THR A CA 1
ATOM 1332 C C . THR A 1 173 ? 8.541 -11.442 -0.056 1.00 93.25 173 THR A C 1
ATOM 1334 O O . THR A 1 173 ? 7.887 -11.640 0.964 1.00 93.25 173 THR A O 1
ATOM 1337 N N . ASP A 1 174 ? 9.395 -12.316 -0.568 1.00 90.75 174 ASP A N 1
ATOM 1338 C CA . ASP A 1 174 ? 9.566 -13.681 -0.095 1.00 90.75 174 ASP A CA 1
ATOM 1339 C C . ASP A 1 174 ? 11.049 -14.061 -0.133 1.00 90.75 174 ASP A C 1
ATOM 1341 O O . ASP A 1 174 ? 11.691 -13.906 -1.171 1.00 90.75 174 ASP A O 1
ATOM 1345 N N . SER A 1 175 ? 11.610 -14.533 0.979 1.00 88.81 175 SER A N 1
ATOM 1346 C CA . SER A 1 175 ? 13.039 -14.848 1.119 1.00 88.81 175 SER A CA 1
ATOM 1347 C C . SER A 1 175 ? 13.362 -16.344 1.015 1.00 88.81 175 SER A C 1
ATOM 1349 O O . SER A 1 175 ? 14.509 -16.738 1.234 1.00 88.81 175 SER A O 1
ATOM 1351 N N . SER A 1 176 ? 12.404 -17.189 0.603 1.00 83.81 176 SER A N 1
ATOM 1352 C CA . SER A 1 176 ? 12.591 -18.650 0.468 1.00 83.81 176 SER A CA 1
ATOM 1353 C C . SER A 1 176 ? 13.750 -19.058 -0.451 1.00 83.81 176 SER A C 1
ATOM 1355 O O . SER A 1 176 ? 14.335 -20.126 -0.279 1.00 83.81 176 SER A O 1
ATOM 1357 N N . SER A 1 177 ? 14.113 -18.205 -1.413 1.00 80.50 177 SER A N 1
ATOM 1358 C CA . SER A 1 177 ? 15.220 -18.417 -2.355 1.00 80.50 177 SER A CA 1
ATOM 1359 C C . SER A 1 177 ? 16.572 -17.852 -1.896 1.00 80.50 177 SER A C 1
ATOM 1361 O O . SER A 1 177 ? 17.528 -17.876 -2.668 1.00 80.50 177 SER A O 1
ATOM 1363 N N . GLY A 1 178 ? 16.670 -17.310 -0.678 1.00 84.56 178 GLY A N 1
ATOM 1364 C CA . GLY A 1 178 ? 17.876 -16.660 -0.144 1.00 84.56 178 GLY A CA 1
ATOM 1365 C C . GLY A 1 178 ? 18.033 -15.179 -0.521 1.00 84.56 178 GLY A C 1
ATOM 1366 O O . GLY A 1 178 ? 18.812 -14.479 0.115 1.00 84.56 178 GLY A O 1
ATOM 1367 N N . LEU A 1 179 ? 17.265 -14.701 -1.504 1.00 88.56 179 LEU A N 1
ATOM 1368 C CA . LEU A 1 179 ? 17.035 -13.284 -1.814 1.00 88.56 179 LEU A CA 1
ATOM 1369 C C . LEU A 1 179 ? 15.548 -12.970 -1.649 1.00 88.56 179 LEU A C 1
ATOM 1371 O O . LEU A 1 179 ? 14.719 -13.858 -1.871 1.00 88.56 179 LEU A O 1
ATOM 1375 N N . MET A 1 180 ? 15.220 -11.715 -1.332 1.00 90.25 180 MET A N 1
ATOM 1376 C CA . MET A 1 180 ? 13.838 -11.227 -1.303 1.00 90.25 180 MET A CA 1
ATOM 1377 C C . MET A 1 180 ? 13.284 -11.121 -2.730 1.00 90.25 180 MET A C 1
ATOM 1379 O O . MET A 1 180 ? 13.554 -10.165 -3.454 1.00 90.25 180 MET A O 1
ATOM 1383 N N . ALA A 1 181 ? 12.510 -12.118 -3.148 1.00 92.06 181 ALA A N 1
ATOM 1384 C CA . ALA A 1 181 ? 11.864 -12.175 -4.452 1.00 92.06 181 ALA A CA 1
ATOM 1385 C C . ALA A 1 181 ? 10.431 -11.631 -4.391 1.00 92.06 181 ALA A C 1
ATOM 1387 O O . ALA A 1 181 ? 9.725 -11.827 -3.402 1.00 92.06 181 ALA A O 1
ATOM 1388 N N . LEU A 1 182 ? 9.970 -10.995 -5.472 1.00 94.25 182 LEU A N 1
ATOM 1389 C CA . LEU A 1 182 ? 8.584 -10.540 -5.567 1.00 94.25 182 LEU A CA 1
ATOM 1390 C C . LEU A 1 182 ? 7.655 -11.670 -5.989 1.00 94.25 182 LEU A C 1
ATOM 1392 O O . LEU A 1 182 ? 7.853 -12.331 -7.013 1.00 94.25 182 LEU A O 1
ATOM 1396 N N . ARG A 1 183 ? 6.585 -11.839 -5.223 1.00 94.81 183 ARG A N 1
ATOM 1397 C CA . ARG A 1 183 ? 5.501 -12.779 -5.486 1.00 94.81 183 ARG A CA 1
ATOM 1398 C C . ARG A 1 183 ? 4.206 -12.035 -5.763 1.00 94.81 183 ARG A C 1
ATOM 1400 O O . ARG A 1 183 ? 4.033 -10.890 -5.350 1.00 94.81 183 ARG A O 1
ATOM 1407 N N . TYR A 1 184 ? 3.306 -12.688 -6.489 1.00 96.06 184 TYR A N 1
ATOM 1408 C CA . TYR A 1 184 ? 2.033 -12.121 -6.907 1.00 96.06 184 TYR A CA 1
ATOM 1409 C C . TYR A 1 184 ? 0.924 -13.163 -6.976 1.00 96.06 184 TYR A C 1
ATOM 1411 O O . TYR A 1 184 ? 1.112 -14.263 -7.504 1.00 96.06 184 TYR A O 1
ATOM 1419 N N . LYS A 1 185 ? -0.267 -12.761 -6.530 1.00 96.06 185 LYS A N 1
ATOM 1420 C CA . LYS A 1 185 ? -1.536 -13.461 -6.746 1.00 96.06 185 LYS A CA 1
ATOM 1421 C C . LYS A 1 185 ? -2.622 -12.465 -7.135 1.00 96.06 185 LYS A C 1
ATOM 1423 O O . LYS A 1 185 ? -2.594 -11.293 -6.760 1.00 96.06 185 LYS A O 1
ATOM 1428 N N . THR A 1 186 ? -3.624 -12.945 -7.864 1.00 96.62 186 THR A N 1
ATOM 1429 C CA . THR A 1 186 ? -4.843 -12.178 -8.133 1.00 96.62 186 THR A CA 1
ATOM 1430 C C . THR A 1 186 ? -6.078 -13.019 -7.865 1.00 96.62 186 THR A C 1
ATOM 1432 O O . THR A 1 186 ? -6.059 -14.238 -8.013 1.00 96.62 186 THR A O 1
ATOM 1435 N N . SER A 1 187 ? -7.148 -12.353 -7.466 1.00 95.75 187 SER A N 1
ATOM 1436 C CA . SER A 1 187 ? -8.495 -12.889 -7.374 1.00 95.75 187 SER A CA 1
ATOM 1437 C C . SER A 1 187 ? -9.409 -12.067 -8.278 1.00 95.75 187 SER A C 1
ATOM 1439 O O . SER A 1 187 ? -9.228 -10.856 -8.431 1.00 95.75 187 SER A O 1
ATOM 1441 N N . LEU A 1 188 ? -10.383 -12.733 -8.898 1.00 93.81 188 LEU A N 1
ATOM 1442 C CA . LEU A 1 188 ? -11.412 -12.108 -9.739 1.00 93.81 188 LEU A CA 1
ATOM 1443 C C . LEU A 1 188 ? -12.757 -11.950 -9.019 1.00 93.81 188 LEU A C 1
ATOM 1445 O O . LEU A 1 188 ? -13.705 -11.417 -9.595 1.00 93.81 188 LEU A O 1
ATOM 1449 N N . ASP A 1 189 ? -12.841 -12.433 -7.783 1.00 93.31 189 ASP A N 1
ATOM 1450 C CA . ASP A 1 189 ? -14.068 -12.634 -7.022 1.00 93.31 189 ASP A CA 1
ATOM 1451 C C . ASP A 1 189 ? -13.916 -12.132 -5.579 1.00 93.31 189 ASP A C 1
ATOM 1453 O O . ASP A 1 189 ? -14.307 -12.791 -4.622 1.00 93.31 189 ASP A O 1
ATOM 1457 N N . GLN A 1 190 ? -13.364 -10.924 -5.426 1.00 92.88 190 GLN A N 1
ATOM 1458 C CA . GLN A 1 190 ? -13.246 -10.215 -4.144 1.00 92.88 190 GLN A CA 1
ATOM 1459 C C . GLN A 1 190 ? -12.400 -10.968 -3.106 1.00 92.88 190 GLN A C 1
ATOM 1461 O O . GLN A 1 190 ? -12.665 -10.920 -1.907 1.00 92.88 190 GLN A O 1
ATOM 1466 N N . GLY A 1 191 ? -11.361 -11.665 -3.566 1.00 93.06 191 GLY A N 1
ATOM 1467 C CA . GLY A 1 191 ? -10.440 -12.397 -2.704 1.00 93.06 191 GLY A CA 1
ATOM 1468 C C . GLY A 1 191 ? -10.984 -13.734 -2.209 1.00 93.06 191 GLY A C 1
ATOM 1469 O O . GLY A 1 191 ? -10.426 -14.256 -1.254 1.00 93.06 191 GLY A O 1
ATOM 1470 N N . THR A 1 192 ? -12.053 -14.284 -2.807 1.00 91.69 192 THR A N 1
ATOM 1471 C CA . THR A 1 192 ? -12.591 -15.596 -2.397 1.00 91.69 192 THR A CA 1
ATOM 1472 C C . THR A 1 192 ? -11.797 -16.763 -2.983 1.00 91.69 192 THR A C 1
ATOM 1474 O O . THR A 1 192 ? -11.576 -17.754 -2.291 1.00 91.69 192 THR A O 1
ATOM 1477 N N . VAL A 1 193 ? -11.325 -16.635 -4.226 1.00 93.88 193 VAL A N 1
ATOM 1478 C CA . VAL A 1 193 ? -10.435 -17.588 -4.892 1.00 93.88 193 VAL A CA 1
ATOM 1479 C C . VAL A 1 193 ? -9.253 -16.837 -5.488 1.00 93.88 193 VAL A C 1
ATOM 1481 O O . VAL A 1 193 ? -9.408 -15.851 -6.213 1.00 93.88 193 VAL A O 1
ATOM 1484 N N . TRP A 1 194 ? -8.053 -17.336 -5.206 1.00 95.44 194 TRP A N 1
ATOM 1485 C CA . TRP A 1 194 ? -6.799 -16.773 -5.691 1.00 95.44 194 TRP A CA 1
ATOM 1486 C C . TRP A 1 194 ? -6.166 -17.664 -6.754 1.00 95.44 194 TRP A C 1
ATOM 1488 O O . TRP A 1 194 ? -6.245 -18.891 -6.699 1.00 95.44 194 TRP A O 1
ATOM 1498 N N . THR A 1 195 ? -5.491 -17.045 -7.719 1.00 95.75 195 THR A N 1
ATOM 1499 C CA . THR A 1 195 ? -4.627 -17.770 -8.651 1.00 95.75 195 THR A CA 1
ATOM 1500 C C . THR A 1 195 ? -3.470 -18.450 -7.919 1.00 95.75 195 THR A C 1
ATOM 1502 O O . THR A 1 195 ? -3.100 -18.074 -6.804 1.00 95.75 195 THR A O 1
ATOM 1505 N N . ALA A 1 196 ? -2.818 -19.392 -8.604 1.00 93.50 196 ALA A N 1
ATOM 1506 C CA . ALA A 1 196 ? -1.489 -19.836 -8.207 1.00 93.50 196 ALA A CA 1
ATOM 1507 C C . ALA A 1 196 ? -0.521 -18.643 -8.091 1.00 93.50 196 ALA A C 1
ATOM 1509 O O . ALA A 1 196 ? -0.683 -17.622 -8.772 1.00 93.50 196 ALA A O 1
ATOM 1510 N N . GLU A 1 197 ? 0.471 -18.790 -7.215 1.00 93.31 197 GLU A N 1
ATOM 1511 C CA . GLU A 1 197 ? 1.536 -17.809 -7.039 1.00 93.31 197 GLU A CA 1
ATOM 1512 C C . GLU A 1 197 ? 2.349 -17.649 -8.326 1.00 93.31 197 GLU A C 1
ATOM 1514 O O . GLU A 1 197 ? 2.680 -18.623 -9.005 1.00 93.31 197 GLU A O 1
ATOM 1519 N N . LYS A 1 198 ? 2.683 -16.402 -8.654 1.00 92.12 198 LYS A N 1
ATOM 1520 C CA . LYS A 1 198 ? 3.618 -16.053 -9.721 1.00 92.12 198 LYS A CA 1
ATOM 1521 C C . LYS A 1 198 ? 4.791 -15.287 -9.129 1.00 92.12 198 LYS A C 1
ATOM 1523 O O . LYS A 1 198 ? 4.599 -14.449 -8.254 1.00 92.12 198 LYS A O 1
ATOM 1528 N N . SER A 1 199 ? 5.988 -15.512 -9.659 1.00 91.56 199 SER A N 1
ATOM 1529 C CA . SER A 1 199 ? 7.114 -14.608 -9.409 1.00 91.56 199 SER A CA 1
ATOM 1530 C C . SER A 1 199 ? 7.020 -13.406 -10.342 1.00 91.56 199 SER A C 1
ATOM 1532 O O . SER A 1 199 ? 6.890 -13.577 -11.555 1.00 91.56 199 SER A O 1
ATOM 1534 N N . LEU A 1 200 ? 7.096 -12.203 -9.783 1.00 89.06 200 LEU A N 1
ATOM 1535 C CA . LEU A 1 200 ? 7.320 -10.980 -10.548 1.00 89.06 200 LEU A CA 1
ATOM 1536 C C . LEU A 1 200 ? 8.808 -10.653 -10.512 1.00 89.06 200 LEU A C 1
ATOM 1538 O O . LEU A 1 200 ? 9.443 -10.877 -9.494 1.00 89.06 200 LEU A O 1
ATOM 1542 N N . ALA A 1 201 ? 9.330 -10.110 -11.615 1.00 77.12 201 ALA A N 1
ATOM 1543 C CA . ALA A 1 201 ? 10.691 -9.569 -11.729 1.00 77.12 201 ALA A CA 1
ATOM 1544 C C . ALA A 1 201 ? 11.814 -10.452 -11.131 1.00 77.12 201 ALA A C 1
ATOM 1546 O O . ALA A 1 201 ? 12.085 -10.425 -9.936 1.00 77.12 201 ALA A O 1
ATOM 1547 N N . VAL A 1 202 ? 12.570 -11.163 -11.974 1.00 79.44 202 VAL A N 1
ATOM 1548 C CA . VAL A 1 202 ? 13.832 -11.771 -11.517 1.00 79.44 202 VAL A CA 1
ATOM 1549 C C . VAL A 1 202 ? 14.887 -10.668 -11.415 1.00 79.44 202 VAL A C 1
ATOM 1551 O O . VAL A 1 202 ? 15.272 -10.089 -12.433 1.00 79.44 202 VAL A O 1
ATOM 1554 N N . SER A 1 203 ? 15.322 -10.359 -10.193 1.00 86.81 203 SER A N 1
ATOM 1555 C CA . SER A 1 203 ? 16.453 -9.466 -9.923 1.00 86.81 203 SER A CA 1
ATOM 1556 C C . SER A 1 203 ? 17.674 -10.265 -9.461 1.00 86.81 203 SER A C 1
ATOM 1558 O O . SER A 1 203 ? 17.556 -11.401 -9.003 1.00 86.81 203 SER A O 1
ATOM 1560 N N . SER A 1 204 ? 18.862 -9.681 -9.615 1.00 89.56 204 SER A N 1
ATOM 1561 C CA . SER A 1 204 ? 20.122 -10.246 -9.120 1.00 89.56 204 SER A CA 1
ATOM 1562 C C . SER A 1 204 ? 20.373 -9.960 -7.636 1.00 89.56 204 SER A C 1
ATOM 1564 O O . SER A 1 204 ? 21.375 -10.434 -7.107 1.00 89.56 204 SER A O 1
ATOM 1566 N N . GLN A 1 205 ? 19.517 -9.161 -6.992 1.00 94.19 205 GLN A N 1
ATOM 1567 C CA . GLN A 1 205 ? 19.562 -8.768 -5.579 1.00 94.19 205 GLN A CA 1
ATOM 1568 C C . GLN A 1 205 ? 18.132 -8.642 -5.026 1.00 94.19 205 GLN A C 1
ATOM 1570 O O . GLN A 1 205 ? 17.165 -8.912 -5.739 1.00 94.19 205 GLN A O 1
ATOM 1575 N N . ASP A 1 206 ? 18.009 -8.237 -3.762 1.00 93.69 206 ASP A N 1
ATOM 1576 C CA . ASP A 1 206 ? 16.727 -8.079 -3.077 1.00 93.69 206 ASP A CA 1
ATOM 1577 C C . ASP A 1 206 ? 15.781 -7.096 -3.779 1.00 93.69 206 ASP A C 1
ATOM 1579 O O . ASP A 1 206 ? 16.153 -5.980 -4.154 1.00 93.69 206 ASP A O 1
ATOM 1583 N N . CYS A 1 207 ? 14.518 -7.502 -3.864 1.00 94.56 207 CYS A N 1
ATOM 1584 C CA . CYS A 1 207 ? 13.386 -6.630 -4.126 1.00 94.56 207 CYS A CA 1
ATOM 1585 C C . CYS A 1 207 ? 12.649 -6.367 -2.807 1.00 94.56 207 CYS A C 1
ATOM 1587 O O . CYS A 1 207 ? 12.328 -7.307 -2.075 1.00 94.56 207 CYS A O 1
ATOM 1589 N N . ARG A 1 208 ? 12.359 -5.101 -2.499 1.00 94.12 208 ARG A N 1
ATOM 1590 C CA . ARG A 1 208 ? 11.740 -4.679 -1.232 1.00 94.12 208 ARG A CA 1
ATOM 1591 C C . ARG A 1 208 ? 10.594 -3.699 -1.454 1.00 94.12 208 ARG A C 1
ATOM 1593 O O . ARG A 1 208 ? 10.462 -3.118 -2.528 1.00 94.12 208 ARG A O 1
ATOM 1600 N N . HIS A 1 209 ? 9.751 -3.557 -0.432 1.00 93.69 209 HIS A N 1
ATOM 1601 C CA . HIS A 1 209 ? 8.654 -2.582 -0.368 1.00 93.69 209 HIS A CA 1
ATOM 1602 C C . HIS A 1 209 ? 7.823 -2.471 -1.661 1.00 93.69 209 HIS A C 1
ATOM 1604 O O . HIS A 1 209 ? 7.747 -1.393 -2.258 1.00 93.69 209 HIS A O 1
ATOM 1610 N N . PRO A 1 210 ? 7.204 -3.569 -2.140 1.00 96.94 210 PRO A N 1
ATOM 1611 C CA . PRO A 1 210 ? 6.291 -3.465 -3.257 1.00 96.94 210 PRO A CA 1
ATOM 1612 C C . PRO A 1 210 ? 5.134 -2.530 -2.911 1.00 96.94 210 PRO A C 1
ATOM 1614 O O . PRO A 1 210 ? 4.630 -2.497 -1.791 1.00 96.94 210 PRO A O 1
ATOM 1617 N N . THR A 1 211 ? 4.677 -1.807 -3.919 1.00 97.56 211 THR A N 1
ATOM 1618 C CA . THR A 1 211 ? 3.468 -0.995 -3.908 1.00 97.56 211 THR A CA 1
ATOM 1619 C C . THR A 1 211 ? 2.698 -1.268 -5.190 1.00 97.56 211 THR A C 1
ATOM 1621 O O . THR A 1 211 ? 3.285 -1.639 -6.214 1.00 97.56 211 THR A O 1
ATOM 1624 N N . MET A 1 212 ? 1.375 -1.127 -5.163 1.00 97.69 212 MET A N 1
ATOM 1625 C CA . MET A 1 212 ? 0.568 -1.433 -6.337 1.00 97.69 212 MET A CA 1
ATOM 1626 C C . MET A 1 212 ? -0.717 -0.624 -6.430 1.00 97.69 212 MET A C 1
ATOM 1628 O O . MET A 1 212 ? -1.284 -0.203 -5.427 1.00 97.69 212 MET A O 1
ATOM 1632 N N . CYS A 1 213 ? -1.213 -0.474 -7.654 1.00 97.62 213 CYS A N 1
ATOM 1633 C CA . CYS A 1 213 ? -2.548 0.043 -7.917 1.00 97.62 213 CYS A CA 1
ATOM 1634 C C . CYS A 1 213 ? -3.186 -0.716 -9.090 1.00 97.62 213 CYS A C 1
ATOM 1636 O O . CYS A 1 213 ? -2.494 -1.307 -9.928 1.00 97.62 213 CYS A O 1
ATOM 1638 N N . VAL A 1 214 ? -4.519 -0.728 -9.142 1.00 97.31 214 VAL A N 1
ATOM 1639 C CA . VAL A 1 214 ? -5.294 -1.463 -10.150 1.00 97.31 214 VAL A CA 1
ATOM 1640 C C . VAL A 1 214 ? -6.373 -0.552 -10.720 1.00 97.31 214 VAL A C 1
ATOM 1642 O O . VAL A 1 214 ? -7.086 0.116 -9.979 1.00 97.31 214 VAL A O 1
ATOM 1645 N N . SER A 1 215 ? -6.521 -0.552 -12.044 1.00 95.81 215 SER A N 1
ATOM 1646 C CA . SER A 1 215 ? -7.548 0.213 -12.754 1.00 95.81 215 SER A CA 1
ATOM 1647 C C . SER A 1 215 ? -8.136 -0.633 -13.883 1.00 95.81 215 SER A C 1
ATOM 1649 O O . SER A 1 215 ? -7.523 -0.808 -14.944 1.00 95.81 215 SER A O 1
ATOM 1651 N N . GLY A 1 216 ? -9.315 -1.211 -13.636 1.00 93.75 216 GLY A N 1
ATOM 1652 C CA . GLY A 1 216 ? -9.954 -2.164 -14.541 1.00 93.75 216 GLY A CA 1
ATOM 1653 C C . GLY A 1 216 ? -9.130 -3.446 -14.695 1.00 93.75 216 GLY A C 1
ATOM 1654 O O . GLY A 1 216 ? -8.939 -4.196 -13.737 1.00 93.75 216 GLY A O 1
ATOM 1655 N N . ASN A 1 217 ? -8.646 -3.702 -15.911 1.00 93.69 217 ASN A N 1
ATOM 1656 C CA . ASN A 1 217 ? -7.776 -4.837 -16.237 1.00 93.69 217 ASN A CA 1
ATOM 1657 C C . ASN A 1 217 ? -6.277 -4.546 -16.086 1.00 93.69 217 ASN A C 1
ATOM 1659 O O . ASN A 1 217 ? -5.459 -5.443 -16.297 1.00 93.69 217 ASN A O 1
ATOM 1663 N N . GLN A 1 218 ? -5.919 -3.307 -15.751 1.00 96.69 218 GLN A N 1
ATOM 1664 C CA . GLN A 1 218 ? -4.534 -2.873 -15.663 1.00 96.69 218 GLN A CA 1
ATOM 1665 C C . GLN A 1 218 ? -4.040 -2.998 -14.228 1.00 96.69 218 GLN A C 1
ATOM 1667 O O . GLN A 1 218 ? -4.690 -2.512 -13.298 1.00 96.69 218 GLN A O 1
ATOM 1672 N N . VAL A 1 219 ? -2.884 -3.631 -14.065 1.00 97.75 219 VAL A N 1
ATOM 1673 C CA . VAL A 1 219 ? -2.213 -3.824 -12.779 1.00 97.75 219 VAL A CA 1
ATOM 1674 C C . VAL A 1 219 ? -0.836 -3.198 -12.870 1.00 97.75 219 VAL A C 1
ATOM 1676 O O . VAL A 1 219 ? -0.101 -3.444 -13.824 1.00 97.75 219 VAL A O 1
ATOM 1679 N N . TYR A 1 220 ? -0.490 -2.410 -11.865 1.00 98.19 220 TYR A N 1
ATOM 1680 C CA . TYR A 1 220 ? 0.760 -1.674 -11.797 1.00 98.19 220 TYR A CA 1
ATOM 1681 C C . TYR A 1 220 ? 1.456 -2.017 -10.493 1.00 98.19 220 TYR A C 1
ATOM 1683 O O . TYR A 1 220 ? 0.839 -1.905 -9.437 1.00 98.19 220 TYR A O 1
ATOM 1691 N N . VAL A 1 221 ? 2.714 -2.446 -10.569 1.00 98.25 221 VAL A N 1
ATOM 1692 C CA . VAL A 1 221 ? 3.523 -2.812 -9.401 1.00 98.25 221 VAL A CA 1
ATOM 1693 C C . VAL A 1 221 ? 4.839 -2.063 -9.485 1.00 98.25 221 VAL A C 1
ATOM 1695 O O . VAL A 1 221 ? 5.496 -2.105 -10.525 1.00 98.25 221 VAL A O 1
ATOM 1698 N N . ALA A 1 222 ? 5.211 -1.390 -8.402 1.00 98.31 222 ALA A N 1
ATOM 1699 C CA . ALA A 1 222 ? 6.522 -0.780 -8.228 1.00 98.31 222 ALA A CA 1
ATOM 1700 C C . ALA A 1 222 ? 7.185 -1.309 -6.954 1.00 98.31 222 ALA A C 1
ATOM 1702 O O . ALA A 1 222 ? 6.488 -1.782 -6.061 1.00 98.31 222 ALA A O 1
ATOM 1703 N N . TRP A 1 223 ? 8.511 -1.281 -6.888 1.00 98.25 223 TRP A N 1
ATOM 1704 C CA . TRP A 1 223 ? 9.291 -1.801 -5.763 1.00 98.25 223 TRP A CA 1
ATOM 1705 C C . TRP A 1 223 ? 10.673 -1.151 -5.711 1.00 98.25 223 TRP A C 1
ATOM 1707 O O . TRP A 1 223 ? 11.112 -0.542 -6.686 1.00 98.25 223 TRP A O 1
ATOM 1717 N N . GLU A 1 224 ? 11.359 -1.324 -4.587 1.00 97.38 224 GLU A N 1
ATOM 1718 C CA . GLU A 1 224 ? 12.786 -1.039 -4.446 1.00 97.38 224 GLU A CA 1
ATOM 1719 C C . GLU A 1 224 ? 13.602 -2.229 -4.942 1.00 97.38 224 GLU A C 1
ATOM 1721 O O . GLU A 1 224 ? 13.421 -3.352 -4.468 1.00 97.38 224 GLU A O 1
ATOM 1726 N N . ASP A 1 225 ? 14.517 -1.995 -5.871 1.00 97.19 225 ASP A N 1
ATOM 1727 C CA . ASP A 1 225 ? 15.392 -3.017 -6.430 1.00 97.19 225 ASP A CA 1
ATOM 1728 C C . ASP A 1 225 ? 16.853 -2.708 -6.105 1.00 97.19 225 ASP A C 1
ATOM 1730 O O . ASP A 1 225 ? 17.379 -1.667 -6.498 1.00 97.19 225 ASP A O 1
ATOM 1734 N N . TRP A 1 226 ? 17.515 -3.628 -5.406 1.00 95.94 226 TRP A N 1
ATOM 1735 C CA . TRP A 1 226 ? 18.866 -3.434 -4.873 1.00 95.94 226 TRP A CA 1
ATOM 1736 C C . TRP A 1 226 ? 19.977 -3.886 -5.828 1.00 95.94 226 TRP A C 1
ATOM 1738 O O . TRP A 1 226 ? 21.143 -3.984 -5.438 1.00 95.94 226 TRP A O 1
ATOM 1748 N N . ARG A 1 227 ? 19.655 -4.173 -7.099 1.00 95.06 227 ARG A N 1
ATOM 1749 C CA . ARG A 1 227 ? 20.617 -4.725 -8.074 1.00 95.06 227 ARG A CA 1
ATOM 1750 C C . ARG A 1 227 ? 21.850 -3.856 -8.336 1.00 95.06 227 ARG A C 1
ATOM 1752 O O . ARG A 1 227 ? 22.818 -4.368 -8.891 1.00 95.06 227 ARG A O 1
ATOM 1759 N N . HIS A 1 228 ? 21.807 -2.579 -7.956 1.00 93.81 228 HIS A N 1
ATOM 1760 C CA . HIS A 1 228 ? 22.874 -1.603 -8.195 1.00 93.81 228 HIS A CA 1
ATOM 1761 C C . HIS A 1 228 ? 23.698 -1.258 -6.946 1.00 93.81 228 HIS A C 1
ATOM 1763 O O . HIS A 1 228 ? 24.617 -0.457 -7.052 1.00 93.81 228 HIS A O 1
ATOM 1769 N N . GLY A 1 229 ? 23.425 -1.892 -5.797 1.00 92.62 229 GLY A N 1
ATOM 1770 C CA . GLY A 1 229 ? 24.105 -1.640 -4.514 1.00 92.62 229 GLY A CA 1
ATOM 1771 C C . GLY A 1 229 ? 23.337 -0.710 -3.566 1.00 92.62 229 GLY A C 1
ATOM 1772 O O . GLY A 1 229 ? 23.516 -0.787 -2.352 1.00 92.62 229 GLY A O 1
ATOM 1773 N N . GLN A 1 230 ? 22.426 0.083 -4.118 1.00 94.88 230 GLN A N 1
ATOM 1774 C CA . GLN A 1 230 ? 21.474 0.967 -3.455 1.00 94.88 230 GLN A CA 1
ATOM 1775 C C . GLN A 1 230 ? 20.086 0.722 -4.067 1.00 94.88 230 GLN A C 1
ATOM 1777 O O . GLN A 1 230 ? 20.006 0.204 -5.191 1.00 94.88 230 GLN A O 1
ATOM 1782 N N . PRO A 1 231 ? 18.997 1.034 -3.347 1.00 96.12 231 PRO A N 1
ATOM 1783 C CA . PRO A 1 231 ? 17.656 0.830 -3.865 1.00 96.12 231 PRO A CA 1
ATOM 1784 C C . PRO A 1 231 ? 17.349 1.828 -4.975 1.00 96.12 231 PRO A C 1
ATOM 1786 O O . PRO A 1 231 ? 17.573 3.029 -4.848 1.00 96.12 231 PRO A O 1
ATOM 1789 N N . GLU A 1 232 ? 16.788 1.302 -6.053 1.00 97.69 232 GLU A N 1
ATOM 1790 C CA . GLU A 1 232 ? 16.217 2.073 -7.149 1.00 97.69 232 GLU A CA 1
ATOM 1791 C C . GLU A 1 232 ? 14.755 1.683 -7.339 1.00 97.69 232 GLU A C 1
ATOM 1793 O O . GLU A 1 232 ? 14.383 0.527 -7.121 1.00 97.69 232 GLU A O 1
ATOM 1798 N N . ILE A 1 233 ? 13.910 2.606 -7.802 1.00 98.06 233 ILE A N 1
ATOM 1799 C CA . ILE A 1 233 ? 12.494 2.296 -8.010 1.00 98.06 233 ILE A CA 1
ATOM 1800 C C . ILE A 1 233 ? 12.316 1.609 -9.353 1.00 98.06 233 ILE A C 1
ATOM 1802 O O . ILE A 1 233 ? 12.518 2.215 -10.405 1.00 98.06 233 ILE A O 1
ATOM 1806 N N . TYR A 1 234 ? 11.877 0.357 -9.327 1.00 98.19 234 TYR A N 1
ATOM 1807 C CA . TYR A 1 234 ? 11.510 -0.404 -10.515 1.00 98.19 234 TYR A CA 1
ATOM 1808 C C . TYR A 1 234 ? 10.005 -0.591 -10.608 1.00 98.19 234 TYR A C 1
ATOM 1810 O O . TYR A 1 234 ? 9.275 -0.460 -9.629 1.00 98.19 234 TYR A O 1
ATOM 1818 N N . TYR A 1 235 ? 9.543 -0.880 -11.821 1.00 97.38 235 TYR A N 1
ATOM 1819 C CA . TYR A 1 235 ? 8.131 -0.995 -12.140 1.00 97.38 235 TYR A CA 1
ATOM 1820 C C . TYR A 1 235 ? 7.857 -2.051 -13.212 1.00 97.38 235 TYR A C 1
ATOM 1822 O O . TYR A 1 235 ? 8.637 -2.231 -14.155 1.00 97.38 235 TYR A O 1
ATOM 1830 N N . GLN A 1 236 ? 6.697 -2.698 -13.098 1.00 97.25 236 GLN A N 1
ATOM 1831 C CA . GLN A 1 236 ? 6.067 -3.507 -14.138 1.00 97.25 236 GLN A CA 1
ATOM 1832 C C . GLN A 1 236 ? 4.571 -3.220 -14.222 1.00 97.25 236 GLN A C 1
ATOM 1834 O O . GLN A 1 236 ? 3.915 -2.881 -13.234 1.00 97.25 236 GLN A O 1
ATOM 1839 N N . ARG A 1 237 ? 4.018 -3.429 -15.419 1.00 96.81 237 ARG A N 1
ATOM 1840 C CA . ARG A 1 237 ? 2.577 -3.385 -15.656 1.00 96.81 237 ARG A CA 1
ATOM 1841 C C . ARG A 1 237 ? 2.071 -4.644 -16.331 1.00 96.81 237 ARG A C 1
ATOM 1843 O O . ARG A 1 237 ? 2.755 -5.221 -17.173 1.00 96.81 237 ARG A O 1
ATOM 1850 N N . SER A 1 238 ? 0.836 -4.994 -16.019 1.00 96.75 238 SER A N 1
ATOM 1851 C CA . SER A 1 238 ? 0.021 -5.933 -16.776 1.00 96.75 238 SER A CA 1
ATOM 1852 C C . SER A 1 238 ? -1.188 -5.189 -17.329 1.00 96.75 238 SER A C 1
ATOM 1854 O O . SER A 1 238 ? -1.793 -4.381 -16.627 1.00 96.75 238 SER A O 1
ATOM 1856 N N . LEU A 1 239 ? -1.533 -5.452 -18.589 1.00 95.38 239 LEU A N 1
ATOM 1857 C CA . LEU A 1 239 ? -2.712 -4.884 -19.260 1.00 95.38 239 LEU A CA 1
ATOM 1858 C C . LEU A 1 239 ? -3.822 -5.931 -19.457 1.00 95.38 239 LEU A C 1
ATOM 1860 O O . LEU A 1 239 ? -4.843 -5.658 -20.084 1.00 95.38 239 LEU A O 1
ATOM 1864 N N . ASP A 1 240 ? -3.617 -7.143 -18.946 1.00 94.12 240 ASP A N 1
ATOM 1865 C CA . ASP A 1 240 ? -4.446 -8.321 -19.173 1.00 94.12 240 ASP A CA 1
ATOM 1866 C C . ASP A 1 240 ? -4.693 -9.080 -17.862 1.00 94.12 240 ASP A C 1
ATOM 1868 O O . ASP A 1 240 ? -4.622 -10.307 -17.809 1.00 94.12 240 ASP A O 1
ATOM 1872 N N . ASN A 1 241 ? -5.042 -8.347 -16.798 1.00 91.00 241 ASN A N 1
ATOM 1873 C CA . ASN A 1 241 ? -5.505 -8.925 -15.535 1.00 91.00 241 ASN A CA 1
ATOM 1874 C C . ASN A 1 241 ? -4.430 -9.701 -14.747 1.00 91.00 241 ASN A C 1
ATOM 1876 O O . ASN A 1 241 ? -4.755 -10.653 -14.037 1.00 91.00 241 ASN A O 1
ATOM 1880 N N . GLY A 1 242 ? -3.158 -9.316 -14.871 1.00 92.50 242 GLY A N 1
ATOM 1881 C CA . GLY A 1 242 ? -2.031 -10.046 -14.281 1.00 92.50 242 GLY A CA 1
ATOM 1882 C C . GLY A 1 242 ? -1.672 -11.322 -15.052 1.00 92.50 242 GLY A C 1
ATOM 1883 O O . GLY A 1 242 ? -0.981 -12.194 -14.509 1.00 92.50 242 GLY A O 1
ATOM 1884 N N . GLY A 1 243 ? -2.170 -11.473 -16.287 1.00 91.31 243 GLY A N 1
ATOM 1885 C CA . GLY A 1 243 ? -1.882 -12.595 -17.178 1.00 91.31 243 GLY A CA 1
ATOM 1886 C C . GLY A 1 243 ? -0.431 -12.566 -17.643 1.00 91.31 243 GLY A C 1
ATOM 1887 O O . GLY A 1 243 ? 0.340 -13.470 -17.307 1.00 91.31 243 GLY A O 1
ATOM 1888 N N . THR A 1 244 ? -0.070 -11.488 -18.332 1.00 94.25 244 THR A N 1
ATOM 1889 C CA . THR A 1 244 ? 1.265 -11.156 -18.826 1.00 94.25 244 THR A CA 1
ATOM 1890 C C . THR A 1 244 ? 1.745 -9.829 -18.244 1.00 94.25 244 THR A C 1
ATOM 1892 O O . THR A 1 244 ? 0.956 -8.967 -17.851 1.00 94.25 244 THR A O 1
ATOM 1895 N N . TRP A 1 245 ? 3.064 -9.673 -18.165 1.00 96.19 245 TRP A N 1
ATOM 1896 C CA . TRP A 1 245 ? 3.711 -8.509 -17.568 1.00 96.19 245 TRP A CA 1
ATOM 1897 C C . TRP A 1 245 ? 4.749 -7.923 -18.517 1.00 96.19 245 TRP A C 1
ATOM 1899 O O . TRP A 1 245 ? 5.391 -8.645 -19.282 1.00 96.19 245 TRP A O 1
ATOM 1909 N N . SER A 1 246 ? 4.912 -6.603 -18.467 1.00 95.88 246 SER A N 1
ATOM 1910 C CA . SER A 1 246 ? 6.014 -5.916 -19.137 1.00 95.88 246 SER A CA 1
ATOM 1911 C C . SER A 1 246 ? 7.366 -6.321 -18.544 1.00 95.88 246 SER A C 1
ATOM 1913 O O . SER A 1 246 ? 7.449 -6.874 -17.452 1.00 95.88 246 SER A O 1
ATOM 1915 N N . SER A 1 247 ? 8.460 -5.964 -19.215 1.00 94.81 247 SER A N 1
ATOM 1916 C CA . SER A 1 247 ? 9.782 -5.991 -18.587 1.00 94.81 247 SER A CA 1
ATOM 1917 C C . SER A 1 247 ? 9.853 -5.027 -17.397 1.00 94.81 247 SER A C 1
ATOM 1919 O O . SER A 1 247 ? 9.228 -3.961 -17.415 1.00 94.81 247 SER A O 1
ATOM 1921 N N . ALA A 1 248 ? 10.657 -5.378 -16.388 1.00 96.12 248 ALA A N 1
ATOM 1922 C CA . ALA A 1 248 ? 11.016 -4.461 -15.310 1.00 96.12 248 ALA A CA 1
ATOM 1923 C C . ALA A 1 248 ? 11.740 -3.235 -15.872 1.00 96.12 248 ALA A C 1
ATOM 1925 O O . ALA A 1 248 ? 12.675 -3.379 -16.658 1.00 96.12 248 ALA A O 1
ATOM 1926 N N . THR A 1 249 ? 11.297 -2.043 -15.483 1.00 95.50 249 THR A N 1
ATOM 1927 C CA . THR A 1 249 ? 11.863 -0.767 -15.941 1.00 95.50 249 THR A CA 1
ATOM 1928 C C . THR A 1 249 ? 12.163 0.119 -14.739 1.00 95.50 249 THR A C 1
ATOM 1930 O O . THR A 1 249 ? 11.328 0.217 -13.842 1.00 95.50 249 THR A O 1
ATOM 1933 N N . ALA A 1 250 ? 13.339 0.749 -14.722 1.00 97.12 250 ALA A N 1
ATOM 1934 C CA . ALA A 1 250 ? 13.701 1.732 -13.705 1.00 97.12 250 ALA A CA 1
ATOM 1935 C C . ALA A 1 250 ? 12.885 3.021 -13.896 1.00 97.12 250 ALA A C 1
ATOM 1937 O O . ALA A 1 250 ? 12.786 3.550 -15.005 1.00 97.12 250 ALA A O 1
ATOM 1938 N N . MET A 1 251 ? 12.296 3.509 -12.809 1.00 97.75 251 MET A N 1
ATOM 1939 C CA . MET A 1 251 ? 11.455 4.704 -12.752 1.00 97.75 251 MET A CA 1
ATOM 1940 C C . MET A 1 251 ? 12.179 5.894 -12.122 1.00 97.75 251 MET A C 1
ATOM 1942 O O . MET A 1 251 ? 11.869 7.031 -12.492 1.00 97.75 251 MET A O 1
ATOM 1946 N N . SER A 1 252 ? 13.143 5.644 -11.230 1.00 97.31 252 SER A N 1
ATOM 1947 C CA . SER A 1 252 ? 14.136 6.602 -10.719 1.00 97.31 252 SER A CA 1
ATOM 1948 C C . SER A 1 252 ? 15.303 6.781 -11.706 1.00 97.31 252 SER A C 1
ATOM 1950 O O . SER A 1 252 ? 15.308 6.191 -12.791 1.00 97.31 252 SER A O 1
ATOM 1952 N N . VAL A 1 253 ? 16.222 7.721 -11.446 1.00 95.38 253 VAL A N 1
ATOM 1953 C CA . VAL A 1 253 ? 17.507 7.740 -12.175 1.00 95.38 253 VAL A CA 1
ATOM 1954 C C . VAL A 1 253 ? 18.393 6.715 -11.486 1.00 95.38 253 VAL A C 1
ATOM 1956 O O . VAL A 1 253 ? 18.512 6.778 -10.279 1.00 95.38 253 VAL A O 1
ATOM 1959 N N . VAL A 1 254 ? 19.008 5.808 -12.249 1.00 95.06 254 VAL A N 1
ATOM 1960 C CA . VAL A 1 254 ? 20.003 4.888 -11.686 1.00 95.06 254 VAL A CA 1
ATOM 1961 C C . VAL A 1 254 ? 21.316 5.643 -11.517 1.00 95.06 254 VAL A C 1
ATOM 1963 O O . VAL A 1 254 ? 22.046 5.843 -12.494 1.00 95.06 254 VAL A O 1
ATOM 1966 N N . ASP A 1 255 ? 21.592 6.085 -10.300 1.00 92.06 255 ASP A N 1
ATOM 1967 C CA . ASP A 1 255 ? 22.810 6.805 -9.935 1.00 92.06 255 ASP A CA 1
ATOM 1968 C C . ASP A 1 255 ? 23.265 6.420 -8.520 1.00 92.06 255 ASP A C 1
ATOM 1970 O O . ASP A 1 255 ? 22.928 5.346 -8.047 1.00 92.06 255 ASP A O 1
ATOM 1974 N N . SER A 1 256 ? 24.129 7.204 -7.873 1.00 90.12 256 SER A N 1
ATOM 1975 C CA . SER A 1 256 ? 24.669 6.871 -6.548 1.00 90.12 256 SER A CA 1
ATOM 1976 C C . SER A 1 256 ? 23.734 7.195 -5.378 1.00 90.12 256 SER A C 1
ATOM 1978 O O . SER A 1 256 ? 24.132 6.983 -4.232 1.00 90.12 256 SER A O 1
ATOM 1980 N N . PHE A 1 257 ? 22.555 7.760 -5.630 1.00 92.69 257 PHE A N 1
ATOM 1981 C CA . PHE A 1 257 ? 21.598 8.131 -4.598 1.00 92.69 257 PHE A CA 1
ATOM 1982 C C . PHE A 1 257 ? 20.502 7.079 -4.456 1.00 92.69 257 PHE A C 1
ATOM 1984 O O . PHE A 1 257 ? 20.026 6.509 -5.431 1.00 92.69 257 PHE A O 1
ATOM 1991 N N . ALA A 1 258 ? 20.096 6.814 -3.218 1.00 94.00 258 ALA A N 1
ATOM 1992 C CA . ALA A 1 258 ? 19.024 5.874 -2.947 1.00 94.00 258 ALA A CA 1
ATOM 1993 C C . ALA A 1 258 ? 17.670 6.468 -3.363 1.00 94.00 258 ALA A C 1
ATOM 1995 O O . ALA A 1 258 ? 17.352 7.614 -3.039 1.00 94.00 258 ALA A O 1
ATOM 1996 N N . SER A 1 259 ? 16.854 5.664 -4.041 1.00 96.06 259 SER A N 1
ATOM 1997 C CA . SER A 1 259 ? 15.438 5.938 -4.258 1.00 96.06 259 SER A CA 1
ATOM 1998 C C . SER A 1 259 ? 14.601 4.897 -3.517 1.00 96.06 259 SER A C 1
ATOM 2000 O O . SER A 1 259 ? 14.650 3.707 -3.826 1.00 96.06 259 SER A O 1
ATOM 2002 N N . GLU A 1 260 ? 13.813 5.343 -2.542 1.00 94.31 260 GLU A N 1
ATOM 2003 C CA . GLU A 1 260 ? 13.177 4.480 -1.545 1.00 94.31 260 GLU A CA 1
ATOM 2004 C C . GLU A 1 260 ? 11.693 4.794 -1.333 1.00 94.31 260 GLU A C 1
ATOM 2006 O O . GLU A 1 260 ? 11.182 5.864 -1.680 1.00 94.31 260 GLU A O 1
ATOM 2011 N N . ARG A 1 261 ? 11.000 3.851 -0.686 1.00 92.81 261 ARG A N 1
ATOM 2012 C CA . ARG A 1 261 ? 9.621 3.973 -0.196 1.00 92.81 261 ARG A CA 1
ATOM 2013 C C . ARG A 1 261 ? 8.641 4.373 -1.302 1.00 92.81 261 ARG A C 1
ATOM 2015 O O . ARG A 1 261 ? 7.982 5.410 -1.191 1.00 92.81 261 ARG A O 1
ATOM 2022 N N . PRO A 1 262 ? 8.533 3.581 -2.384 1.00 97.06 262 PRO A N 1
ATOM 2023 C CA . PRO A 1 262 ? 7.618 3.901 -3.460 1.00 97.06 262 PRO A CA 1
ATOM 2024 C C . PRO A 1 262 ? 6.163 3.815 -2.987 1.00 97.06 262 PRO A C 1
ATOM 2026 O O . PRO A 1 262 ? 5.767 2.875 -2.298 1.00 97.06 262 PRO A O 1
ATOM 2029 N N . ALA A 1 263 ? 5.333 4.747 -3.446 1.00 97.25 263 ALA A N 1
ATOM 2030 C CA . ALA A 1 263 ? 3.882 4.647 -3.350 1.00 97.25 263 ALA A CA 1
ATOM 2031 C C . ALA A 1 263 ? 3.236 4.967 -4.698 1.00 97.25 263 ALA A C 1
ATOM 2033 O O . ALA A 1 263 ? 3.642 5.900 -5.393 1.00 97.25 263 ALA A O 1
ATOM 2034 N N . ILE A 1 264 ? 2.230 4.187 -5.090 1.00 97.88 264 ILE A N 1
ATOM 2035 C CA . ILE A 1 264 ? 1.581 4.315 -6.396 1.00 97.88 264 ILE A CA 1
ATOM 2036 C C . ILE A 1 264 ? 0.063 4.399 -6.262 1.00 97.88 264 ILE A C 1
ATOM 2038 O O . ILE A 1 264 ? -0.557 3.639 -5.525 1.00 97.88 264 ILE A O 1
ATOM 2042 N N . ALA A 1 265 ? -0.548 5.299 -7.028 1.00 96.75 265 ALA A N 1
ATOM 2043 C CA . ALA A 1 265 ? -1.993 5.361 -7.209 1.00 96.75 265 ALA A CA 1
ATOM 2044 C C . ALA A 1 265 ? -2.335 5.526 -8.687 1.00 96.75 265 ALA A C 1
ATOM 2046 O O . ALA A 1 265 ? -1.581 6.119 -9.465 1.00 96.75 265 ALA A O 1
ATOM 2047 N N . CYS A 1 266 ? -3.503 5.024 -9.075 1.00 96.62 266 CYS A N 1
ATOM 2048 C CA . CYS A 1 266 ? -4.013 5.192 -10.424 1.00 96.62 266 CYS A CA 1
ATOM 2049 C C . CYS A 1 266 ? -5.523 5.383 -10.453 1.00 96.62 266 CYS A C 1
ATOM 2051 O O . CYS A 1 266 ? -6.253 4.919 -9.583 1.00 96.62 266 CYS A O 1
ATOM 2053 N N . SER A 1 267 ? -5.968 6.072 -11.498 1.00 94.62 267 SER A N 1
ATOM 2054 C CA . SER A 1 267 ? -7.368 6.321 -11.809 1.00 94.62 267 SER A CA 1
ATOM 2055 C C . SER A 1 267 ? -7.518 6.336 -13.328 1.00 94.62 267 SER A C 1
ATOM 2057 O O . SER A 1 267 ? -6.931 7.169 -14.027 1.00 94.62 267 SER A O 1
ATOM 2059 N N . GLY A 1 268 ? -8.227 5.346 -13.873 1.00 94.31 268 GLY A N 1
ATOM 2060 C CA . GLY A 1 268 ? -8.310 5.145 -15.319 1.00 94.31 268 GLY A CA 1
ATOM 2061 C C . GLY A 1 268 ? -6.932 4.877 -15.936 1.00 94.31 268 GLY A C 1
ATOM 2062 O O . GLY A 1 268 ? -6.299 3.866 -15.632 1.00 94.31 268 GLY A O 1
ATOM 2063 N N . GLN A 1 269 ? -6.493 5.774 -16.821 1.00 95.31 269 GLN A N 1
ATOM 2064 C CA . GLN A 1 269 ? -5.187 5.737 -17.499 1.00 95.31 269 GLN A CA 1
ATOM 2065 C C . GLN A 1 269 ? -4.116 6.583 -16.798 1.00 95.31 269 GLN A C 1
ATOM 2067 O O . GLN A 1 269 ? -2.962 6.593 -17.233 1.00 95.31 269 GLN A O 1
ATOM 2072 N N . VAL A 1 270 ? -4.495 7.320 -15.751 1.00 97.56 270 VAL A N 1
ATOM 2073 C CA . VAL A 1 270 ? -3.570 8.164 -15.004 1.00 97.56 270 VAL A CA 1
ATOM 2074 C C . VAL A 1 270 ? -2.905 7.336 -13.918 1.00 97.56 270 VAL A C 1
ATOM 2076 O O . VAL A 1 270 ? -3.586 6.650 -13.158 1.00 97.56 270 VAL A O 1
ATOM 2079 N N . ILE A 1 271 ? -1.581 7.420 -13.849 1.00 98.19 271 ILE A N 1
ATOM 2080 C CA . ILE A 1 271 ? -0.754 6.736 -12.857 1.00 98.19 271 ILE A CA 1
ATOM 2081 C C . ILE A 1 271 ? 0.183 7.768 -12.250 1.00 98.19 271 ILE A C 1
ATOM 2083 O O . ILE A 1 271 ? 0.849 8.493 -12.990 1.00 98.19 271 ILE A O 1
ATOM 2087 N N . CYS A 1 272 ? 0.257 7.807 -10.927 1.00 98.25 272 CYS A N 1
ATOM 2088 C CA . CYS A 1 272 ? 1.218 8.604 -10.181 1.00 98.25 272 CYS A CA 1
ATOM 2089 C C . CYS A 1 272 ? 2.009 7.667 -9.273 1.00 98.25 272 CYS A C 1
ATOM 2091 O O . CYS A 1 272 ? 1.424 7.002 -8.421 1.00 98.25 272 CYS A O 1
ATOM 2093 N N . LEU A 1 273 ? 3.322 7.626 -9.471 1.00 98.44 273 LEU A N 1
ATOM 2094 C CA . LEU A 1 273 ? 4.273 6.918 -8.622 1.00 98.44 273 LEU A CA 1
ATOM 2095 C C . LEU A 1 273 ? 5.165 7.962 -7.952 1.00 98.44 273 LEU A C 1
ATOM 2097 O O . LE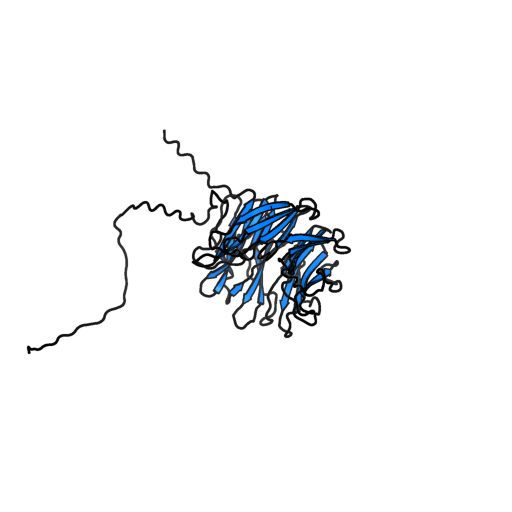U A 1 273 ? 5.738 8.812 -8.635 1.00 98.44 273 LEU A O 1
ATOM 2101 N N . VAL A 1 274 ? 5.237 7.911 -6.628 1.00 97.88 274 VAL A N 1
ATOM 2102 C CA . VAL A 1 274 ? 6.032 8.808 -5.784 1.00 97.88 274 VAL A CA 1
ATOM 2103 C C . VAL A 1 274 ? 7.074 8.012 -5.013 1.00 97.88 274 VAL A C 1
ATOM 2105 O O . VAL A 1 274 ? 6.846 6.840 -4.726 1.00 97.88 274 VAL A O 1
ATOM 2108 N N . TRP A 1 275 ? 8.203 8.634 -4.691 1.00 96.75 275 TRP A N 1
ATOM 2109 C CA . TRP A 1 275 ? 9.262 8.038 -3.873 1.00 96.75 275 TRP A CA 1
ATOM 2110 C C . TRP A 1 275 ? 10.078 9.122 -3.172 1.00 96.75 275 TRP A C 1
ATOM 2112 O O . TRP A 1 275 ? 10.035 10.296 -3.559 1.00 96.75 275 TRP A O 1
ATOM 2122 N N . GLN A 1 276 ? 10.812 8.713 -2.144 1.00 94.19 276 GLN A N 1
ATOM 2123 C CA . GLN A 1 276 ? 11.873 9.510 -1.543 1.00 94.19 276 GLN A CA 1
ATOM 2124 C C . GLN A 1 276 ? 13.158 9.291 -2.344 1.00 94.19 276 GLN A C 1
ATOM 2126 O O . GLN A 1 276 ? 13.530 8.152 -2.603 1.00 94.19 276 GLN A O 1
ATOM 2131 N N . GLU A 1 277 ? 13.831 10.368 -2.724 1.00 92.94 277 GLU A N 1
ATOM 2132 C CA . GLU A 1 277 ? 15.143 10.340 -3.372 1.00 92.94 277 GLU A CA 1
ATOM 2133 C C . GLU A 1 277 ? 16.151 11.022 -2.451 1.00 92.94 277 GLU A C 1
ATOM 2135 O O . GLU A 1 277 ? 15.958 12.176 -2.056 1.00 92.94 277 GLU A O 1
ATOM 2140 N N . ASP A 1 278 ? 17.210 10.313 -2.083 1.00 89.44 278 ASP A N 1
ATOM 2141 C CA . ASP A 1 278 ? 18.323 10.917 -1.365 1.00 89.44 278 ASP A CA 1
ATOM 2142 C C . ASP A 1 278 ? 19.079 11.869 -2.299 1.00 89.44 278 ASP A C 1
ATOM 2144 O O . ASP A 1 278 ? 19.146 11.682 -3.511 1.00 89.44 278 ASP A O 1
ATOM 2148 N N . THR A 1 279 ? 19.661 12.931 -1.750 1.00 83.88 279 THR A N 1
ATOM 2149 C CA . THR A 1 279 ? 20.503 13.847 -2.529 1.00 83.88 279 THR A CA 1
ATOM 2150 C C . THR A 1 279 ? 21.732 14.252 -1.720 1.00 83.88 279 THR A C 1
ATOM 2152 O O . THR A 1 279 ? 21.875 13.883 -0.555 1.00 83.88 279 THR A O 1
ATOM 2155 N N . LEU A 1 280 ? 22.635 15.034 -2.321 1.00 83.19 280 LEU A N 1
ATOM 2156 C CA . LEU A 1 280 ? 23.812 15.569 -1.622 1.00 83.19 280 LEU A CA 1
ATOM 2157 C C . LEU A 1 280 ? 23.463 16.491 -0.447 1.00 83.19 280 LEU A C 1
ATOM 2159 O O . LEU A 1 280 ? 24.308 16.693 0.424 1.00 83.19 280 LEU A O 1
ATOM 2163 N N . THR A 1 281 ? 22.279 17.102 -0.460 1.00 80.69 281 THR A N 1
ATOM 2164 C CA . THR A 1 281 ? 21.866 18.098 0.534 1.00 80.69 281 THR A CA 1
ATOM 2165 C C . THR A 1 281 ? 20.748 17.562 1.406 1.00 80.69 281 THR A C 1
ATOM 2167 O O . THR A 1 281 ? 20.940 17.370 2.602 1.00 80.69 281 THR A O 1
ATOM 2170 N N . ASN A 1 282 ? 19.592 17.318 0.798 1.00 82.88 282 ASN A N 1
ATOM 2171 C CA . ASN A 1 282 ? 18.341 17.027 1.483 1.00 82.88 282 ASN A CA 1
ATOM 2172 C C . ASN A 1 282 ? 17.566 15.946 0.725 1.00 82.88 282 ASN A C 1
ATOM 2174 O O . ASN A 1 282 ? 17.585 15.955 -0.510 1.00 82.88 282 ASN A O 1
ATOM 2178 N N . PRO A 1 283 ? 16.837 15.050 1.408 1.00 86.75 283 PRO A N 1
ATOM 2179 C CA . PRO A 1 283 ? 15.935 14.148 0.710 1.00 86.75 283 PRO A CA 1
ATOM 2180 C C . PRO A 1 283 ? 14.897 14.956 -0.080 1.00 86.75 283 PRO A C 1
ATOM 2182 O O . PRO A 1 283 ? 14.431 16.018 0.352 1.00 86.75 283 PRO A O 1
ATOM 2185 N N . ALA A 1 284 ? 14.542 14.449 -1.253 1.00 91.75 284 ALA A N 1
ATOM 2186 C CA . ALA A 1 284 ? 13.555 15.021 -2.151 1.00 91.75 284 ALA A CA 1
ATOM 2187 C C . ALA A 1 284 ? 12.360 14.079 -2.295 1.00 91.75 284 ALA A C 1
ATOM 2189 O O . ALA A 1 284 ? 12.501 12.860 -2.363 1.00 91.75 284 ALA A O 1
ATOM 2190 N N . LEU A 1 285 ? 11.163 14.654 -2.393 1.00 94.31 285 LEU A N 1
ATOM 2191 C CA . LEU A 1 285 ? 9.968 13.913 -2.767 1.00 94.31 285 LEU A CA 1
ATOM 2192 C C . LEU A 1 285 ? 9.791 13.999 -4.279 1.00 94.31 285 LEU A C 1
ATOM 2194 O O . LEU A 1 285 ? 9.501 15.069 -4.830 1.00 94.31 285 LEU A O 1
ATOM 2198 N N . MET A 1 286 ? 9.939 12.864 -4.947 1.00 96.00 286 MET A N 1
ATOM 2199 C CA . MET A 1 286 ? 9.851 12.756 -6.396 1.00 96.00 286 MET A CA 1
ATOM 2200 C C . MET A 1 286 ? 8.502 12.186 -6.816 1.00 96.00 286 MET A C 1
ATOM 2202 O O . MET A 1 286 ? 7.883 11.398 -6.104 1.00 96.00 286 MET A O 1
ATOM 2206 N N . ILE A 1 287 ? 8.032 12.589 -7.997 1.00 97.44 287 ILE A N 1
ATOM 2207 C CA . ILE A 1 287 ? 6.859 11.994 -8.639 1.00 97.44 287 ILE A CA 1
ATOM 2208 C C . ILE A 1 287 ? 7.125 11.768 -10.119 1.00 97.44 287 ILE A C 1
ATOM 2210 O O . ILE A 1 287 ? 7.662 12.631 -10.825 1.00 97.44 287 ILE A O 1
ATOM 2214 N N . ILE A 1 288 ? 6.651 10.631 -10.611 1.00 97.94 288 ILE A N 1
ATOM 2215 C CA . ILE A 1 288 ? 6.512 10.353 -12.029 1.00 97.94 288 ILE A CA 1
ATOM 2216 C C . ILE A 1 288 ? 5.056 10.045 -12.361 1.00 97.94 288 ILE A C 1
ATOM 2218 O O . ILE A 1 288 ? 4.368 9.304 -11.657 1.00 97.94 288 ILE A O 1
ATOM 2222 N N . ARG A 1 289 ? 4.567 10.663 -13.433 1.00 98.19 289 ARG A N 1
ATOM 2223 C CA . ARG A 1 289 ? 3.165 10.595 -13.839 1.00 98.19 289 ARG A CA 1
ATOM 2224 C C . ARG A 1 289 ? 3.019 10.110 -15.267 1.00 98.19 289 ARG A C 1
ATOM 2226 O O . ARG A 1 289 ? 3.708 10.603 -16.155 1.00 98.19 289 ARG A O 1
ATOM 2233 N N . SER A 1 290 ? 2.063 9.219 -15.491 1.00 98.19 290 SER A N 1
ATOM 2234 C CA . SER A 1 290 ? 1.580 8.843 -16.817 1.00 98.19 290 SER A CA 1
ATOM 2235 C C . SER A 1 290 ? 0.111 9.221 -16.973 1.00 98.19 290 SER A C 1
ATOM 2237 O O . SER A 1 290 ? -0.640 9.193 -16.004 1.00 98.19 290 SER A O 1
ATOM 2239 N N . THR A 1 291 ? -0.301 9.559 -18.194 1.00 97.31 291 THR A N 1
ATOM 2240 C CA . THR A 1 291 ? -1.708 9.787 -18.581 1.00 97.31 291 THR A CA 1
ATOM 2241 C C . THR A 1 291 ? -2.192 8.814 -19.656 1.00 97.31 291 THR A C 1
ATOM 2243 O O . THR A 1 291 ? -3.302 8.955 -20.163 1.00 97.31 291 THR A O 1
ATOM 2246 N N . ASN A 1 292 ? -1.357 7.844 -20.032 1.00 96.25 292 ASN A N 1
ATOM 2247 C CA . ASN A 1 292 ? -1.596 6.903 -21.126 1.00 96.25 292 ASN A CA 1
ATOM 2248 C C . ASN A 1 292 ? -1.270 5.459 -20.707 1.00 96.25 292 ASN A C 1
ATOM 2250 O O . ASN A 1 292 ? -0.630 4.703 -21.450 1.00 96.25 292 ASN A O 1
ATOM 2254 N N . GLY A 1 293 ? -1.657 5.109 -19.477 1.00 94.88 293 GLY A N 1
ATOM 2255 C CA . GLY A 1 293 ? -1.562 3.747 -18.951 1.00 94.88 293 GLY A CA 1
ATOM 2256 C C . GLY A 1 293 ? -0.130 3.277 -18.718 1.00 94.88 293 GLY A C 1
ATOM 2257 O O . GLY A 1 293 ? 0.137 2.078 -18.721 1.00 94.88 293 GLY A O 1
ATOM 2258 N N . GLY A 1 294 ? 0.819 4.203 -18.563 1.00 95.44 294 GLY A N 1
ATOM 2259 C CA . GLY A 1 294 ? 2.236 3.902 -18.358 1.00 95.44 294 GLY A CA 1
ATOM 2260 C C . GLY A 1 294 ? 3.038 3.737 -19.647 1.00 95.44 294 GLY A C 1
ATOM 2261 O O . GLY A 1 294 ? 4.084 3.092 -19.629 1.00 95.44 294 GLY A O 1
ATOM 2262 N N . SER A 1 295 ? 2.549 4.277 -20.768 1.00 94.38 295 SER A N 1
ATOM 2263 C CA . SER A 1 295 ? 3.254 4.222 -22.059 1.00 94.38 295 SER A CA 1
ATOM 2264 C C . SER A 1 295 ? 4.294 5.339 -22.200 1.00 94.38 295 SER A C 1
ATOM 2266 O O . SER A 1 295 ? 5.332 5.144 -22.824 1.00 94.38 295 SER A O 1
ATOM 2268 N N . SER A 1 296 ? 4.047 6.495 -21.586 1.00 96.19 296 SER A N 1
ATOM 2269 C CA . SER A 1 296 ? 5.024 7.567 -21.402 1.00 96.19 296 SER A CA 1
ATOM 2270 C C . SER A 1 296 ? 4.842 8.236 -20.045 1.00 96.19 296 SER A C 1
ATOM 2272 O O . SER A 1 296 ? 3.775 8.149 -19.427 1.00 96.19 296 SER A O 1
ATOM 2274 N N . TRP A 1 297 ? 5.886 8.932 -19.607 1.00 97.88 297 TRP A N 1
ATOM 2275 C CA . TRP A 1 297 ? 6.005 9.423 -18.244 1.00 97.88 297 TRP A CA 1
ATOM 2276 C C . TRP A 1 297 ? 6.566 10.844 -18.193 1.00 97.88 297 TRP A C 1
ATOM 2278 O O . TRP A 1 297 ? 7.392 11.230 -19.017 1.00 97.88 297 TRP A O 1
ATOM 2288 N N . THR A 1 298 ? 6.137 11.616 -17.199 1.00 97.69 298 THR A N 1
ATOM 2289 C CA . THR A 1 298 ? 6.684 12.936 -16.870 1.00 97.69 298 THR A CA 1
ATOM 2290 C C . THR A 1 298 ? 7.126 12.935 -15.416 1.00 97.69 298 THR A C 1
ATOM 2292 O O . THR A 1 298 ? 6.317 12.654 -14.531 1.00 97.69 298 THR A O 1
ATOM 2295 N N . ARG A 1 299 ? 8.402 13.243 -15.171 1.00 96.69 299 ARG A N 1
ATOM 2296 C CA . ARG A 1 299 ? 9.002 13.311 -13.833 1.00 96.69 299 ARG A CA 1
ATOM 2297 C C . ARG A 1 299 ? 9.109 14.756 -13.356 1.00 96.69 299 ARG A C 1
ATOM 2299 O O . ARG A 1 299 ? 9.359 15.651 -14.160 1.00 96.69 299 ARG A O 1
AT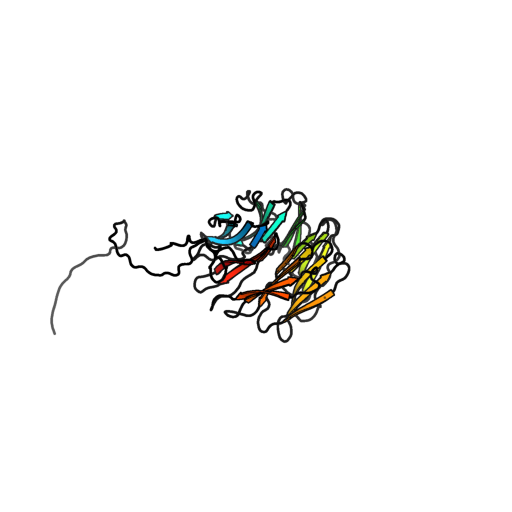OM 2306 N N . ARG A 1 300 ? 8.975 14.970 -12.049 1.00 95.12 300 ARG A N 1
ATOM 2307 C CA . ARG A 1 300 ? 9.327 16.225 -11.368 1.00 95.12 300 ARG A CA 1
ATOM 2308 C C . ARG A 1 300 ? 9.666 15.973 -9.899 1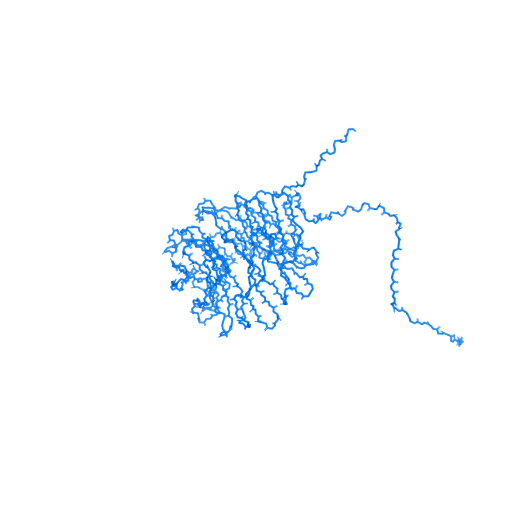.00 95.12 300 ARG A C 1
ATOM 2310 O O . ARG A 1 300 ? 9.249 14.966 -9.330 1.00 95.12 300 ARG A O 1
ATOM 2317 N N . LYS A 1 301 ? 10.320 16.956 -9.289 1.00 93.94 301 LYS A N 1
ATOM 2318 C CA . LYS A 1 301 ? 10.427 17.101 -7.836 1.00 93.94 301 LYS A CA 1
ATOM 2319 C C . LYS A 1 301 ? 9.190 17.829 -7.301 1.00 93.94 301 LYS A C 1
ATOM 2321 O O . LYS A 1 301 ? 8.799 18.842 -7.880 1.00 93.94 301 LYS A O 1
ATOM 2326 N N . LEU A 1 302 ? 8.558 17.301 -6.254 1.00 92.44 302 LEU A N 1
ATOM 2327 C CA . LEU A 1 302 ? 7.415 17.931 -5.577 1.00 92.44 302 LEU A CA 1
ATOM 2328 C C . LEU A 1 302 ? 7.837 18.760 -4.370 1.00 92.44 302 LEU A C 1
ATOM 2330 O O . LEU A 1 302 ? 7.306 19.850 -4.179 1.00 92.44 302 LEU A O 1
ATOM 2334 N N . ALA A 1 303 ? 8.771 18.245 -3.575 1.00 88.44 303 ALA A N 1
ATOM 2335 C CA . ALA A 1 303 ? 9.248 18.896 -2.363 1.00 88.44 303 ALA A CA 1
ATOM 2336 C C . ALA A 1 303 ? 10.708 18.521 -2.083 1.00 88.44 303 ALA A C 1
ATOM 2338 O O . ALA A 1 303 ? 11.218 17.527 -2.599 1.00 88.44 303 ALA A O 1
ATOM 2339 N N . GLU A 1 304 ? 11.362 19.336 -1.266 1.00 86.56 304 GLU A N 1
ATOM 2340 C CA . GLU A 1 304 ? 12.690 19.118 -0.695 1.00 86.56 304 GLU A CA 1
ATOM 2341 C C . GLU A 1 304 ? 12.689 19.802 0.672 1.00 86.56 304 GLU A C 1
ATOM 2343 O O . GLU A 1 304 ? 12.171 20.916 0.786 1.00 86.56 304 GLU A O 1
ATOM 2348 N N . ALA A 1 305 ? 13.224 19.144 1.697 1.00 77.38 305 ALA A N 1
ATOM 2349 C CA . ALA A 1 305 ? 13.185 19.662 3.059 1.00 77.38 305 ALA A CA 1
ATOM 2350 C C . ALA A 1 305 ? 14.452 19.318 3.836 1.00 77.38 305 ALA A C 1
ATOM 2352 O O . ALA A 1 305 ? 14.992 18.222 3.696 1.00 77.38 305 ALA A O 1
ATOM 2353 N N . GLU A 1 306 ? 14.887 20.234 4.703 1.00 69.94 306 GLU A N 1
ATOM 2354 C CA . GLU A 1 306 ? 15.953 19.945 5.662 1.00 69.94 306 GLU A CA 1
ATOM 2355 C C . GLU A 1 306 ? 15.496 18.866 6.655 1.00 69.94 306 GLU A C 1
ATOM 2357 O O . GLU A 1 306 ? 14.447 18.977 7.296 1.00 69.94 306 GLU A O 1
ATOM 2362 N N . GLY A 1 307 ? 16.297 17.809 6.794 1.00 71.12 307 GLY A N 1
ATOM 2363 C CA . GLY A 1 307 ? 15.984 16.672 7.655 1.00 71.12 307 GLY A CA 1
ATOM 2364 C C . GLY A 1 307 ? 15.461 15.470 6.872 1.00 71.12 307 GLY A C 1
ATOM 2365 O O . GLY A 1 307 ? 16.212 14.865 6.120 1.00 71.12 307 GLY A O 1
ATOM 2366 N N . SER A 1 308 ? 14.217 15.062 7.123 1.00 67.75 308 SER A N 1
ATOM 2367 C CA . SER A 1 308 ? 13.648 13.803 6.626 1.00 67.75 308 SER A CA 1
ATOM 2368 C C . SER A 1 308 ? 12.361 14.053 5.842 1.00 67.75 308 SER A C 1
ATOM 2370 O O . SER A 1 308 ? 11.499 14.797 6.307 1.00 67.75 308 SER A O 1
ATOM 2372 N N . LEU A 1 309 ? 12.238 13.433 4.665 1.00 71.88 309 LEU A N 1
ATOM 2373 C CA . LEU A 1 309 ? 10.996 13.316 3.898 1.00 71.88 309 LEU A CA 1
ATOM 2374 C C . LEU A 1 309 ? 10.687 11.836 3.749 1.00 71.88 309 LEU A C 1
ATOM 2376 O O . LEU A 1 309 ? 11.241 11.192 2.869 1.00 71.88 309 LEU A O 1
ATOM 2380 N N . VAL A 1 310 ? 9.836 11.289 4.612 1.00 77.75 310 VAL A N 1
ATOM 2381 C CA . VAL A 1 310 ? 9.681 9.836 4.714 1.00 77.75 310 VAL A CA 1
ATOM 2382 C C . VAL A 1 310 ? 8.251 9.358 4.525 1.00 77.75 310 VAL A C 1
ATOM 2384 O O . VAL A 1 310 ? 7.282 10.011 4.914 1.00 77.75 310 VAL A O 1
ATOM 2387 N N . SER A 1 311 ? 8.162 8.143 3.979 1.00 82.62 311 SER A N 1
ATOM 2388 C CA . SER A 1 311 ? 6.954 7.312 3.938 1.00 82.62 311 SER A CA 1
ATOM 2389 C C . SER A 1 311 ? 5.797 7.953 3.162 1.00 82.62 311 SER A C 1
ATOM 2391 O O . SER A 1 311 ? 4.725 8.169 3.738 1.00 82.62 311 SER A O 1
ATOM 2393 N N . PRO A 1 312 ? 6.000 8.284 1.870 1.00 93.31 312 PRO A N 1
ATOM 2394 C CA . PRO A 1 312 ? 4.940 8.858 1.067 1.00 93.31 312 PRO A CA 1
ATOM 2395 C C . PRO A 1 312 ? 3.790 7.862 0.899 1.00 93.31 312 PRO A C 1
ATOM 2397 O O . PRO A 1 312 ? 3.997 6.661 0.739 1.00 93.31 312 PRO A O 1
ATOM 2400 N N . VAL A 1 313 ? 2.568 8.377 0.890 1.00 94.06 313 VAL A N 1
ATOM 2401 C CA . VAL A 1 313 ? 1.346 7.623 0.601 1.00 94.06 313 VAL A CA 1
ATOM 2402 C C . VAL A 1 313 ? 0.487 8.416 -0.363 1.00 94.06 313 VAL A C 1
ATOM 2404 O O . VAL A 1 313 ? 0.352 9.628 -0.229 1.00 94.06 313 VAL A O 1
ATOM 2407 N N . ILE A 1 314 ? -0.101 7.749 -1.350 1.00 94.69 314 ILE A N 1
ATOM 2408 C CA . ILE A 1 314 ? -0.902 8.410 -2.378 1.00 94.69 314 ILE A CA 1
ATOM 2409 C C . ILE A 1 314 ? -2.205 7.652 -2.609 1.00 94.69 314 ILE A C 1
ATOM 2411 O O . ILE A 1 314 ? -2.224 6.427 -2.679 1.00 94.69 314 ILE A O 1
ATOM 2415 N N . ALA A 1 315 ? -3.296 8.399 -2.747 1.00 92.19 315 ALA A N 1
ATOM 2416 C CA . ALA A 1 315 ? -4.614 7.883 -3.088 1.00 92.19 315 ALA A CA 1
ATOM 2417 C C . ALA A 1 315 ? -5.193 8.671 -4.270 1.00 92.19 315 ALA A C 1
ATOM 2419 O O . ALA A 1 315 ? -4.934 9.869 -4.415 1.00 92.19 315 ALA A O 1
ATOM 2420 N N . ALA A 1 316 ? -5.981 8.002 -5.112 1.00 90.44 316 ALA A N 1
ATOM 2421 C CA . ALA A 1 316 ? -6.626 8.603 -6.275 1.00 90.44 316 ALA A CA 1
ATOM 2422 C C . ALA A 1 316 ? -8.106 8.212 -6.347 1.00 90.44 316 ALA A C 1
ATOM 2424 O O . ALA A 1 316 ? -8.453 7.051 -6.145 1.00 90.44 316 ALA A O 1
ATOM 2425 N N . ASP A 1 317 ? -8.949 9.184 -6.686 1.00 87.31 317 ASP A N 1
ATOM 2426 C CA . ASP A 1 317 ? -10.360 8.996 -7.016 1.00 87.31 317 ASP A CA 1
ATOM 2427 C C . ASP A 1 317 ? -10.739 9.952 -8.157 1.00 87.31 317 ASP A C 1
ATOM 2429 O O . ASP A 1 317 ? -10.767 11.179 -8.005 1.00 87.31 317 ASP A O 1
ATOM 2433 N N . GLY A 1 318 ? -10.958 9.397 -9.352 1.00 87.38 318 GLY A N 1
ATOM 2434 C CA . GLY A 1 318 ? -11.178 10.195 -10.557 1.00 87.38 318 GLY A CA 1
ATOM 2435 C C . GLY A 1 318 ? -10.000 11.138 -10.827 1.00 87.38 318 GLY A C 1
ATOM 2436 O O . GLY A 1 318 ? -8.859 10.690 -10.948 1.00 87.38 318 GLY A O 1
ATOM 2437 N N . ASN A 1 319 ? -10.285 12.438 -10.911 1.00 89.38 319 ASN A N 1
ATOM 2438 C CA . ASN A 1 319 ? -9.277 13.484 -11.115 1.00 89.38 319 ASN A CA 1
ATOM 2439 C C . ASN A 1 319 ? -8.679 14.015 -9.804 1.00 89.38 319 ASN A C 1
ATOM 2441 O O . ASN A 1 319 ? -7.762 14.838 -9.849 1.00 89.38 319 ASN A O 1
ATOM 2445 N N . GLN A 1 320 ? -9.207 13.598 -8.651 1.00 90.88 320 GLN A N 1
ATOM 2446 C CA . GLN A 1 320 ? -8.689 14.009 -7.355 1.00 90.88 320 GLN A CA 1
ATOM 2447 C C . GLN A 1 320 ? -7.611 13.036 -6.899 1.00 90.88 320 GLN A C 1
ATOM 2449 O O . GLN A 1 320 ? -7.775 11.819 -6.968 1.00 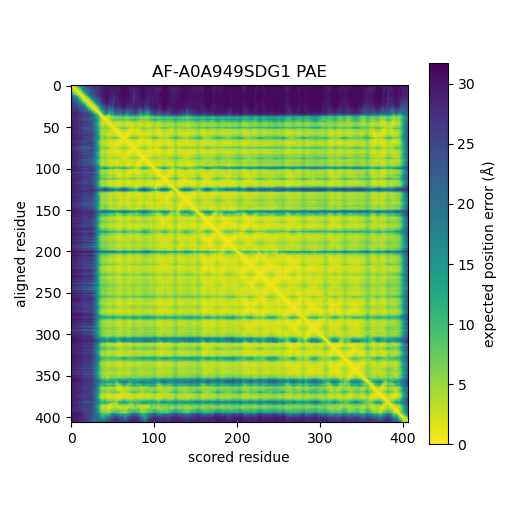90.88 320 GLN A O 1
ATOM 2454 N N . MET A 1 321 ? -6.498 13.582 -6.424 1.00 92.44 321 MET A N 1
ATOM 2455 C CA . MET A 1 321 ? -5.432 12.798 -5.816 1.00 92.44 321 MET A CA 1
ATOM 2456 C C . MET A 1 321 ? -4.969 13.473 -4.539 1.00 92.44 321 MET A C 1
ATOM 2458 O O . MET A 1 321 ? -4.958 14.702 -4.442 1.00 92.44 321 MET A O 1
ATOM 2462 N N . VAL A 1 322 ? -4.584 12.656 -3.570 1.00 93.44 322 VAL A N 1
ATOM 2463 C CA . VAL A 1 322 ? -4.097 13.110 -2.272 1.00 93.44 322 VAL A CA 1
ATOM 2464 C C . VAL A 1 322 ? -2.783 12.405 -1.996 1.00 93.44 322 VAL A C 1
ATOM 2466 O O . VAL A 1 322 ? -2.695 11.192 -2.174 1.00 93.44 322 VAL A O 1
ATOM 2469 N N . LEU A 1 323 ? -1.773 13.167 -1.602 1.00 94.38 323 LEU A N 1
ATOM 2470 C CA . LEU A 1 323 ? -0.430 12.690 -1.299 1.00 94.38 323 LEU A CA 1
ATOM 2471 C C . LEU A 1 323 ? -0.079 13.134 0.115 1.00 94.38 323 LEU A C 1
ATOM 2473 O O . LEU A 1 323 ? -0.149 14.322 0.411 1.00 94.38 323 LEU A O 1
ATOM 2477 N N . GLY A 1 324 ? 0.284 12.187 0.968 1.00 92.62 324 GLY A N 1
ATOM 2478 C CA . GLY A 1 324 ? 0.736 12.427 2.330 1.00 92.62 324 GLY A CA 1
ATOM 2479 C C . GLY A 1 324 ? 2.193 12.031 2.479 1.00 92.62 324 GLY A C 1
ATOM 2480 O O . GLY A 1 324 ? 2.616 11.049 1.875 1.00 92.62 324 GLY A O 1
ATOM 2481 N N . PHE A 1 325 ? 2.955 12.771 3.271 1.00 91.69 325 PHE A N 1
ATOM 2482 C CA . PHE A 1 325 ? 4.329 12.418 3.631 1.00 91.69 325 PHE A CA 1
ATOM 2483 C C . PHE A 1 325 ? 4.705 13.065 4.961 1.00 91.69 325 PHE A C 1
ATOM 2485 O O . PHE A 1 325 ? 4.092 14.048 5.379 1.00 91.69 325 PHE A O 1
ATOM 2492 N N . ILE A 1 326 ? 5.708 12.511 5.635 1.00 88.25 326 ILE A N 1
ATOM 2493 C CA . ILE A 1 326 ? 6.237 13.103 6.863 1.00 88.25 326 ILE A CA 1
ATOM 2494 C C . ILE A 1 326 ? 7.423 13.979 6.502 1.00 88.25 326 ILE A C 1
ATOM 2496 O O . ILE A 1 326 ? 8.360 13.509 5.864 1.00 88.25 326 ILE A O 1
ATOM 2500 N N . GLU A 1 327 ? 7.387 15.229 6.943 1.00 88.06 327 GLU A N 1
ATOM 2501 C CA . GLU A 1 327 ? 8.467 16.190 6.787 1.00 88.06 327 GLU A CA 1
ATOM 2502 C C . GLU A 1 327 ? 9.083 16.558 8.142 1.00 88.06 327 GLU A C 1
ATOM 2504 O O . GLU A 1 327 ? 8.370 16.863 9.098 1.00 88.06 327 GLU A O 1
ATOM 2509 N N . GLY A 1 328 ? 10.414 16.582 8.215 1.00 81.12 328 GLY A N 1
ATOM 2510 C CA . GLY A 1 328 ? 11.175 16.923 9.417 1.00 81.12 328 GLY A CA 1
ATOM 2511 C C . GLY A 1 328 ? 11.452 15.726 10.334 1.00 81.12 328 GLY A C 1
ATOM 2512 O O . GLY A 1 328 ? 11.114 14.586 10.032 1.00 81.12 328 GLY A O 1
ATOM 2513 N N . ASN A 1 329 ? 12.106 15.989 11.469 1.00 75.50 329 ASN A N 1
ATOM 2514 C CA . ASN A 1 329 ? 12.530 14.968 12.432 1.00 75.50 329 ASN A CA 1
ATOM 2515 C C . ASN A 1 329 ? 12.093 15.310 13.861 1.00 75.50 329 ASN A C 1
ATOM 2517 O O . ASN A 1 329 ? 12.030 16.482 14.247 1.00 75.50 329 ASN A O 1
ATOM 2521 N N . GLY A 1 330 ? 11.856 14.270 14.665 1.00 74.25 330 GLY A N 1
ATOM 2522 C CA . GLY A 1 330 ? 11.523 14.404 16.081 1.00 74.25 330 GLY A CA 1
ATOM 2523 C C . GLY A 1 330 ? 10.308 15.316 16.323 1.00 74.25 330 GLY A C 1
ATOM 2524 O O . GLY A 1 330 ? 9.343 15.241 15.566 1.00 74.25 330 GLY A O 1
ATOM 2525 N N . PRO A 1 331 ? 10.353 16.217 17.324 1.00 71.75 331 PRO A N 1
ATOM 2526 C CA . PRO A 1 331 ? 9.224 17.087 17.679 1.00 71.75 331 PRO A CA 1
ATOM 2527 C C . PRO A 1 331 ? 8.773 18.054 16.575 1.00 71.75 331 PRO A C 1
ATOM 2529 O O . PRO A 1 331 ? 7.688 18.617 16.672 1.00 71.75 331 PRO A O 1
ATOM 2532 N N . ALA A 1 332 ? 9.618 18.300 15.569 1.00 77.88 332 ALA A N 1
ATOM 2533 C CA . ALA A 1 332 ? 9.307 19.172 14.438 1.00 77.88 332 ALA A CA 1
ATOM 2534 C C . ALA A 1 332 ? 8.698 18.406 13.250 1.00 77.88 332 ALA A C 1
ATOM 2536 O O . ALA A 1 332 ? 8.390 19.018 12.226 1.00 77.88 332 ALA A O 1
ATOM 2537 N N . ALA A 1 333 ? 8.544 17.080 13.369 1.00 82.56 333 ALA A N 1
ATOM 2538 C CA . ALA A 1 333 ? 7.947 16.263 12.329 1.00 82.56 333 ALA A CA 1
ATOM 2539 C C . ALA A 1 333 ? 6.471 16.625 12.128 1.00 82.56 333 ALA A C 1
ATOM 2541 O O . ALA A 1 333 ? 5.697 16.786 13.081 1.00 82.56 333 ALA A O 1
ATOM 2542 N N . ARG A 1 334 ? 6.076 16.714 10.862 1.00 85.69 334 ARG A N 1
ATOM 2543 C CA . ARG A 1 334 ? 4.712 17.028 10.444 1.00 85.69 334 ARG A CA 1
ATOM 2544 C C . ARG A 1 334 ? 4.269 16.097 9.329 1.00 85.69 334 ARG A C 1
ATOM 2546 O O . ARG A 1 334 ? 5.046 15.794 8.432 1.00 85.69 334 ARG A O 1
ATOM 2553 N N . LEU A 1 335 ? 3.027 15.633 9.404 1.00 88.69 335 LEU A N 1
ATOM 2554 C CA . LEU A 1 335 ? 2.360 14.960 8.298 1.00 88.69 335 LEU A CA 1
ATOM 2555 C C . LEU A 1 335 ? 1.809 16.044 7.376 1.00 88.69 335 LEU A C 1
ATOM 2557 O O . LEU A 1 335 ? 0.840 16.710 7.731 1.00 88.69 335 LEU A O 1
ATOM 2561 N N . GLU A 1 336 ? 2.438 16.221 6.223 1.00 90.94 336 GLU A N 1
ATOM 2562 C CA . GLU A 1 336 ? 1.990 17.125 5.170 1.00 90.94 336 GLU A CA 1
ATOM 2563 C C . GLU A 1 336 ? 1.041 16.401 4.225 1.00 90.94 336 GLU A C 1
ATOM 2565 O O . GLU A 1 336 ? 1.261 15.238 3.877 1.00 90.94 336 GLU A O 1
ATOM 2570 N N . ILE A 1 337 ? -0.001 17.101 3.781 1.00 91.31 337 ILE A N 1
ATOM 2571 C CA . ILE A 1 337 ? -0.957 16.599 2.800 1.00 91.31 337 ILE A CA 1
ATOM 2572 C C . ILE A 1 337 ? -1.019 17.569 1.626 1.00 91.31 337 ILE A C 1
ATOM 2574 O O . ILE A 1 337 ? -1.389 18.735 1.769 1.00 91.31 337 ILE A O 1
ATOM 2578 N N . LEU A 1 338 ? -0.707 17.059 0.437 1.00 93.25 338 LEU A N 1
ATOM 2579 C CA . LEU A 1 338 ? -0.898 17.741 -0.835 1.00 93.25 338 LEU A CA 1
ATOM 2580 C C . LEU A 1 338 ? -2.132 17.194 -1.544 1.00 93.25 338 LEU A C 1
ATOM 2582 O O . LEU A 1 338 ? -2.410 15.993 -1.519 1.00 93.25 338 LEU A O 1
ATOM 2586 N N . LYS A 1 339 ? -2.840 18.073 -2.249 1.00 93.75 339 LYS A N 1
ATOM 2587 C CA . LYS A 1 339 ? -3.984 17.712 -3.086 1.00 93.75 339 LYS A CA 1
ATOM 2588 C C . LYS A 1 339 ? -3.745 18.120 -4.531 1.00 93.75 339 LYS A C 1
ATOM 2590 O O . LYS A 1 339 ? -3.209 19.190 -4.813 1.00 93.75 339 LYS A O 1
ATOM 2595 N N . SER A 1 340 ? -4.210 17.276 -5.440 1.00 94.69 340 SER A N 1
ATOM 2596 C CA . SER A 1 340 ? -4.367 17.581 -6.854 1.00 94.69 340 SER A CA 1
ATOM 2597 C C . SER A 1 340 ? -5.833 17.437 -7.249 1.00 94.69 340 SER A C 1
ATOM 2599 O O . SER A 1 340 ? -6.515 16.514 -6.803 1.00 94.69 340 SER A O 1
ATOM 2601 N N . SER A 1 341 ? -6.316 18.355 -8.088 1.00 94.00 341 SER A N 1
ATOM 2602 C CA . SER A 1 341 ? -7.668 18.307 -8.674 1.00 94.00 341 SER A CA 1
ATOM 2603 C C . SER A 1 341 ? -7.646 18.132 -10.199 1.00 94.00 341 SER A C 1
ATOM 2605 O O . SER A 1 341 ? -8.689 18.187 -10.847 1.00 94.00 341 SER A O 1
ATOM 2607 N N . ASP A 1 342 ? -6.462 17.932 -10.780 1.00 94.81 342 ASP A N 1
ATOM 2608 C CA . ASP A 1 342 ? -6.204 17.850 -12.220 1.00 94.81 342 ASP A CA 1
ATOM 2609 C C . ASP A 1 342 ? -5.452 16.556 -12.585 1.00 94.81 342 ASP A C 1
ATOM 2611 O O . ASP A 1 342 ? -4.593 16.509 -13.468 1.00 94.81 342 ASP A O 1
ATOM 2615 N N . SER A 1 343 ? -5.810 15.463 -11.903 1.00 94.31 343 SER A N 1
ATOM 2616 C CA . SER A 1 343 ? -5.232 14.129 -12.097 1.00 94.31 343 SER A CA 1
ATOM 2617 C C . SER A 1 343 ? -3.719 14.107 -11.898 1.00 94.31 343 SER A C 1
ATOM 2619 O O . SER A 1 343 ? -2.980 13.554 -12.715 1.00 94.31 343 SER A O 1
ATOM 2621 N N . GLY A 1 344 ? -3.244 14.770 -10.849 1.00 94.38 344 GLY A N 1
ATOM 2622 C CA . GLY A 1 344 ? -1.834 14.852 -10.516 1.00 94.38 344 GLY A CA 1
ATOM 2623 C C . GLY A 1 344 ? -1.041 15.728 -11.476 1.00 94.38 344 GLY A C 1
ATOM 2624 O O . GLY A 1 344 ? 0.151 15.493 -11.604 1.00 94.38 344 GLY A O 1
ATOM 2625 N N . GLN A 1 345 ? -1.620 16.693 -12.196 1.00 94.56 345 GLN A N 1
ATOM 2626 C CA . GLN A 1 345 ? -0.829 17.621 -13.018 1.00 94.56 345 GLN A CA 1
ATOM 2627 C C . GLN A 1 345 ? -0.265 18.775 -12.185 1.00 94.56 345 GLN A C 1
ATOM 2629 O O . GLN A 1 345 ? 0.885 19.148 -12.397 1.00 94.56 345 GLN A O 1
ATOM 2634 N N . THR A 1 346 ? -0.992 19.280 -11.200 1.00 95.56 346 THR A N 1
ATOM 2635 C CA . THR A 1 346 ? -0.539 20.268 -10.218 1.00 95.56 346 THR A CA 1
ATOM 2636 C C . THR A 1 346 ? -0.889 19.799 -8.810 1.00 95.56 346 THR A C 1
ATOM 2638 O O . THR A 1 346 ? -1.819 19.016 -8.613 1.00 95.56 346 THR A O 1
ATOM 2641 N N . TRP A 1 347 ? -0.091 20.235 -7.837 1.00 95.38 347 TRP A N 1
ATOM 2642 C CA . TRP A 1 347 ? -0.243 19.889 -6.427 1.00 95.38 347 TRP A CA 1
ATOM 2643 C C . TRP A 1 347 ? -0.150 21.158 -5.594 1.00 95.38 347 TRP A C 1
ATOM 2645 O O . TRP A 1 347 ? 0.702 22.007 -5.853 1.00 95.38 347 TRP A O 1
ATOM 2655 N N . SER A 1 348 ? -1.011 21.272 -4.593 1.00 94.25 348 SER A N 1
ATOM 2656 C CA . SER A 1 348 ? -0.985 22.352 -3.610 1.00 94.25 348 SER A CA 1
ATOM 2657 C C . SER A 1 348 ? -1.087 21.777 -2.206 1.00 94.25 348 SER A C 1
ATOM 2659 O O . SER A 1 348 ? -1.692 20.720 -2.017 1.00 94.25 348 SER A O 1
ATOM 2661 N N . SER A 1 349 ? -0.536 22.492 -1.222 1.00 92.50 349 SER A N 1
ATOM 2662 C CA . SER A 1 349 ? -0.777 22.181 0.190 1.00 92.50 349 SER A CA 1
ATOM 2663 C C . SER A 1 349 ? -2.282 22.161 0.470 1.00 92.50 349 SER A C 1
ATOM 2665 O O . SER A 1 349 ? -3.033 22.984 -0.063 1.00 92.50 349 SER A O 1
ATOM 2667 N N . PHE A 1 350 ? -2.716 21.165 1.236 1.00 88.69 350 PHE A N 1
ATOM 2668 C CA . PHE A 1 350 ? -4.110 20.943 1.596 1.00 88.69 350 PHE A CA 1
ATOM 2669 C C . PHE A 1 350 ? -4.313 20.951 3.110 1.00 88.69 350 PHE A C 1
ATOM 2671 O O . PHE A 1 350 ? -5.237 21.607 3.584 1.00 88.69 350 PHE A O 1
ATOM 2678 N N . ASP A 1 351 ? -3.474 20.229 3.853 1.00 86.12 351 ASP A N 1
ATOM 2679 C CA . ASP A 1 351 ? -3.561 20.134 5.311 1.00 86.12 351 ASP A CA 1
ATOM 2680 C C . ASP A 1 351 ? -2.205 19.732 5.903 1.00 86.12 351 ASP A C 1
ATOM 2682 O O . ASP A 1 351 ? -1.369 19.164 5.194 1.00 86.12 351 ASP A O 1
ATOM 2686 N N . SER A 1 352 ? -1.994 19.996 7.192 1.00 86.62 352 SER A N 1
ATOM 2687 C CA . SER A 1 352 ? -0.799 19.543 7.901 1.00 86.62 352 SER A CA 1
ATOM 2688 C C . SER A 1 352 ? -1.064 19.230 9.373 1.00 86.62 352 SER A C 1
ATOM 2690 O O . SER A 1 352 ? -1.794 19.926 10.083 1.00 86.62 352 SER A O 1
ATOM 2692 N N . TYR A 1 353 ? -0.442 18.156 9.861 1.00 81.88 353 TYR A N 1
ATOM 2693 C CA . TYR A 1 353 ? -0.565 17.714 11.247 1.00 81.88 353 TYR A CA 1
ATOM 2694 C C . TYR A 1 353 ? 0.806 17.642 11.908 1.00 81.88 353 TYR A C 1
ATOM 2696 O O . TYR A 1 353 ? 1.606 16.756 11.617 1.00 81.88 353 TYR A O 1
ATOM 2704 N N . SER A 1 354 ? 1.072 18.560 12.835 1.00 78.12 354 SER A N 1
ATOM 2705 C CA . SER A 1 354 ? 2.258 18.499 13.691 1.00 78.12 354 SER A CA 1
ATOM 2706 C C . SER A 1 354 ? 2.150 17.369 14.714 1.00 78.12 354 SER A C 1
ATOM 2708 O O . SER A 1 354 ? 1.078 17.163 15.298 1.00 78.12 354 SER A O 1
ATOM 2710 N N . ALA A 1 355 ? 3.264 16.692 14.982 1.00 66.69 355 ALA A N 1
ATOM 2711 C CA . ALA A 1 355 ? 3.381 15.826 16.148 1.00 66.69 355 ALA A CA 1
ATOM 2712 C C . ALA A 1 355 ? 3.169 16.633 17.446 1.00 66.69 355 ALA A C 1
ATOM 2714 O O . ALA A 1 355 ? 3.373 17.852 17.473 1.00 66.69 355 ALA A O 1
ATOM 2715 N N . ASP A 1 356 ? 2.765 15.968 18.532 1.00 66.81 356 ASP A N 1
ATOM 2716 C CA . ASP A 1 356 ? 2.862 16.593 19.854 1.00 66.81 356 ASP A CA 1
ATOM 2717 C C . ASP A 1 356 ? 4.335 16.903 20.189 1.00 66.81 356 ASP A C 1
ATOM 2719 O O . ASP A 1 356 ? 5.243 16.212 19.712 1.00 66.81 356 ASP A O 1
ATOM 2723 N N . PRO A 1 357 ? 4.619 17.919 21.022 1.00 57.72 357 PRO A N 1
ATOM 2724 C CA . PRO A 1 357 ? 5.980 18.178 21.475 1.00 57.72 357 PRO A CA 1
ATOM 2725 C C . PRO A 1 357 ? 6.579 16.907 22.104 1.00 57.72 357 PRO A C 1
ATOM 2727 O O . PRO A 1 357 ? 6.006 16.363 23.043 1.00 57.72 357 PRO A O 1
ATOM 2730 N N . ALA A 1 358 ? 7.726 16.447 21.588 1.00 54.34 358 ALA A N 1
ATOM 2731 C CA . ALA A 1 358 ? 8.411 15.179 21.916 1.00 54.34 358 ALA A CA 1
ATOM 2732 C C . ALA A 1 358 ? 7.917 13.902 21.204 1.00 54.34 358 ALA A C 1
ATOM 2734 O O . ALA A 1 358 ? 8.452 12.822 21.466 1.00 54.34 358 ALA A O 1
ATOM 2735 N N . ALA A 1 359 ? 6.968 14.010 20.275 1.00 61.88 359 ALA A N 1
ATOM 2736 C CA . ALA A 1 359 ? 6.464 12.876 19.518 1.00 61.88 359 ALA A CA 1
ATOM 2737 C C . ALA A 1 359 ? 7.144 12.691 18.154 1.00 61.88 359 ALA A C 1
ATOM 2739 O O . ALA A 1 359 ? 7.629 13.641 17.549 1.00 61.88 359 ALA A O 1
ATOM 2740 N N . TRP A 1 360 ? 7.153 11.447 17.670 1.00 65.19 360 TRP A N 1
ATOM 2741 C CA . TRP A 1 360 ? 7.586 11.078 16.317 1.00 65.19 360 TRP A CA 1
ATOM 2742 C C . TRP A 1 360 ? 6.383 10.548 15.542 1.00 65.19 360 TRP A C 1
ATOM 2744 O O . TRP A 1 360 ? 5.552 9.842 16.118 1.00 65.19 360 TRP A O 1
ATOM 2754 N N . LEU A 1 361 ? 6.293 10.870 14.253 1.00 73.38 361 LEU A N 1
ATOM 2755 C CA . LEU A 1 361 ? 5.252 10.352 13.366 1.00 73.38 361 LEU A CA 1
ATOM 2756 C C . LEU A 1 361 ? 5.746 9.077 12.673 1.00 73.38 361 LEU A C 1
A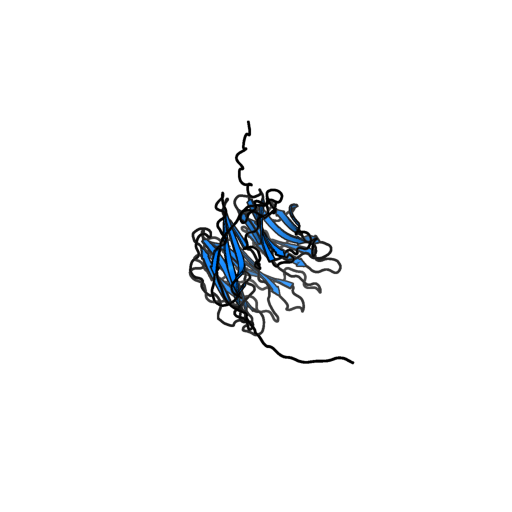TOM 2758 O O . LEU A 1 361 ? 6.864 9.030 12.164 1.00 73.38 361 LEU A O 1
ATOM 2762 N N . GLY A 1 362 ? 4.910 8.042 12.678 1.00 73.94 362 GLY A N 1
ATOM 2763 C CA . GLY A 1 362 ? 5.119 6.789 11.954 1.00 73.94 362 GLY A CA 1
ATOM 2764 C C . GLY A 1 362 ? 4.274 6.710 10.682 1.00 73.94 362 GLY A C 1
ATOM 2765 O O . GLY A 1 362 ? 3.557 7.648 10.349 1.00 73.94 362 GLY A O 1
ATOM 2766 N N . LEU A 1 363 ? 4.350 5.569 9.990 1.00 76.19 363 LEU A N 1
ATOM 2767 C CA . LEU A 1 363 ? 3.722 5.310 8.685 1.00 76.19 363 LEU A CA 1
ATOM 2768 C C . LEU A 1 363 ? 2.283 5.863 8.594 1.00 76.19 363 LEU A C 1
ATOM 2770 O O . LEU A 1 363 ? 1.404 5.358 9.302 1.00 76.19 363 LEU A O 1
ATOM 2774 N N . PRO A 1 364 ? 2.037 6.894 7.762 1.00 86.25 364 PRO A N 1
ATOM 2775 C CA . PRO A 1 364 ? 0.699 7.428 7.579 1.00 86.25 364 PRO A CA 1
ATOM 2776 C C . PRO A 1 364 ? -0.132 6.518 6.668 1.00 86.25 364 PRO A C 1
ATOM 2778 O O . PRO A 1 364 ? 0.396 5.750 5.869 1.00 86.25 364 PRO A O 1
ATOM 2781 N N . SER A 1 365 ? -1.450 6.654 6.750 1.00 90.75 365 SER A N 1
ATOM 2782 C CA . SER A 1 365 ? -2.415 6.092 5.809 1.00 90.75 365 SER A CA 1
ATOM 2783 C C . SER A 1 365 ? -3.397 7.183 5.404 1.00 90.75 365 SER A C 1
ATOM 2785 O O . SER A 1 365 ? -3.842 7.975 6.240 1.00 90.75 365 SER A O 1
ATOM 2787 N N . LEU A 1 366 ? -3.720 7.238 4.112 1.00 89.75 366 LEU A N 1
ATOM 2788 C CA . LEU A 1 366 ? -4.668 8.190 3.546 1.00 89.75 366 LEU A CA 1
ATOM 2789 C C . LEU A 1 366 ? -5.827 7.460 2.884 1.00 89.75 366 LEU A C 1
ATOM 2791 O O . LEU A 1 366 ? -5.648 6.455 2.200 1.00 89.75 366 LEU A O 1
ATOM 2795 N N . GLY A 1 367 ? -7.014 8.037 3.020 1.00 85.69 367 GLY A N 1
ATOM 2796 C CA . GLY A 1 367 ? -8.198 7.610 2.294 1.00 85.69 367 GLY A CA 1
ATOM 2797 C C . GLY A 1 367 ? -9.049 8.811 1.913 1.00 85.69 367 GLY A C 1
ATOM 2798 O O . GLY A 1 367 ? -9.058 9.824 2.608 1.00 85.69 367 GLY A O 1
ATOM 2799 N N . ALA A 1 368 ? -9.795 8.694 0.820 1.00 83.69 368 ALA A N 1
ATOM 2800 C CA . ALA A 1 368 ? -10.776 9.693 0.426 1.00 83.69 368 ALA A CA 1
ATOM 2801 C C . ALA A 1 368 ? -12.096 9.015 0.055 1.00 83.69 368 ALA A C 1
ATOM 2803 O O . ALA A 1 368 ? -12.096 7.971 -0.595 1.00 83.69 368 ALA A O 1
ATOM 2804 N N . ALA A 1 369 ? -13.217 9.596 0.478 1.00 82.44 369 ALA A N 1
ATOM 2805 C CA . ALA A 1 369 ? -14.545 9.186 0.029 1.00 82.44 369 ALA A CA 1
ATOM 2806 C C . ALA A 1 369 ? -15.519 10.362 0.123 1.00 82.44 369 ALA A C 1
ATOM 2808 O O . ALA A 1 369 ? -15.514 11.099 1.106 1.00 82.44 369 ALA A O 1
ATOM 2809 N N . GLY A 1 370 ? -16.359 10.554 -0.899 1.00 77.38 370 GLY A N 1
ATOM 2810 C CA . GLY A 1 370 ? -17.393 11.599 -0.878 1.00 77.38 370 GLY A CA 1
ATOM 2811 C C . GLY A 1 370 ? -16.846 13.024 -0.706 1.00 77.38 370 GLY A C 1
ATOM 2812 O O . GLY A 1 370 ? -17.519 13.868 -0.127 1.00 77.38 370 GLY A O 1
ATOM 2813 N N . GLY A 1 371 ? -15.614 13.286 -1.158 1.00 78.12 371 GLY A N 1
ATOM 2814 C CA . GLY A 1 371 ? -14.932 14.574 -0.978 1.00 78.12 371 GLY A CA 1
ATOM 2815 C C . GLY A 1 371 ? -14.306 14.795 0.405 1.00 78.12 371 GLY A C 1
ATOM 2816 O O . GLY A 1 371 ? -13.657 15.820 0.603 1.00 78.12 371 GLY A O 1
ATOM 2817 N N . ILE A 1 372 ? -14.452 13.843 1.331 1.00 82.06 372 ILE A N 1
ATOM 2818 C CA . ILE A 1 372 ? -13.821 13.856 2.654 1.00 82.06 372 ILE A CA 1
ATOM 2819 C C . ILE A 1 372 ? -12.468 13.154 2.555 1.00 82.06 372 ILE A C 1
ATOM 2821 O O . ILE A 1 372 ? -12.377 12.053 2.008 1.00 82.06 372 ILE A O 1
ATOM 2825 N N . ILE A 1 373 ? -11.427 13.778 3.105 1.00 85.19 373 ILE A N 1
ATOM 2826 C CA . ILE A 1 373 ? -10.081 13.200 3.198 1.00 85.19 373 ILE A CA 1
ATOM 2827 C C . ILE A 1 373 ? -9.842 12.765 4.638 1.00 85.19 373 ILE A C 1
ATOM 2829 O O . ILE A 1 373 ? -10.079 13.538 5.562 1.00 85.19 373 ILE A O 1
ATOM 2833 N N . TYR A 1 374 ? -9.368 11.537 4.811 1.00 89.06 374 TYR A N 1
ATOM 2834 C CA . TYR A 1 374 ? -9.011 10.931 6.086 1.00 89.06 374 TYR A CA 1
ATOM 2835 C C . TYR A 1 374 ? -7.508 10.682 6.113 1.00 89.06 374 TYR A C 1
ATOM 2837 O O . TYR A 1 374 ? -6.942 10.189 5.137 1.00 89.06 374 TYR A O 1
ATOM 2845 N N . ALA A 1 375 ? -6.892 10.980 7.250 1.00 90.69 375 ALA A N 1
ATOM 2846 C CA . ALA A 1 375 ? -5.500 10.677 7.524 1.00 90.69 375 ALA A CA 1
ATOM 2847 C C . ALA A 1 375 ? -5.399 9.959 8.864 1.00 90.69 375 ALA A C 1
ATOM 2849 O O . ALA A 1 375 ? -5.924 10.452 9.862 1.00 90.69 375 ALA A O 1
ATOM 2850 N N . ALA A 1 376 ? -4.722 8.817 8.895 1.00 91.81 376 ALA A N 1
ATOM 2851 C CA . ALA A 1 376 ? -4.316 8.169 10.133 1.00 91.81 376 ALA A CA 1
ATOM 2852 C C . ALA A 1 376 ? -2.804 8.029 10.187 1.00 91.81 376 ALA A C 1
ATOM 2854 O O . ALA A 1 376 ? -2.144 7.917 9.157 1.00 91.81 376 ALA A O 1
ATOM 2855 N N . TRP A 1 377 ? -2.258 8.057 11.393 1.00 90.38 377 TRP A N 1
ATOM 2856 C CA . TRP A 1 377 ? -0.826 7.935 11.612 1.00 90.38 377 TRP A CA 1
ATOM 2857 C C . TRP A 1 377 ? -0.544 7.380 12.999 1.00 90.38 377 TRP A C 1
ATOM 2859 O O . TRP A 1 377 ? -1.359 7.472 13.920 1.00 90.38 377 TRP A O 1
ATOM 2869 N N . CYS A 1 378 ? 0.640 6.804 13.137 1.00 87.94 378 CYS A N 1
ATOM 2870 C CA . CYS A 1 378 ? 1.190 6.430 14.426 1.00 87.94 378 CYS A CA 1
ATOM 2871 C C . CYS A 1 378 ? 1.917 7.635 15.033 1.00 87.94 378 CYS A C 1
ATOM 2873 O O . CYS A 1 378 ? 2.649 8.333 14.332 1.00 87.94 378 CYS A O 1
ATOM 2875 N N . GLN A 1 379 ? 1.747 7.868 16.329 1.00 85.00 379 GLN A N 1
ATOM 2876 C CA . GLN A 1 379 ? 2.449 8.904 17.073 1.00 85.00 379 GLN A CA 1
ATOM 2877 C C . GLN A 1 379 ? 3.138 8.296 18.294 1.00 85.00 379 GLN A C 1
ATOM 2879 O O . GLN A 1 379 ? 2.488 7.674 19.129 1.00 85.00 379 GLN A O 1
ATOM 2884 N N . HIS A 1 380 ? 4.446 8.506 18.409 1.00 78.69 380 HIS A N 1
ATOM 2885 C CA . HIS A 1 380 ? 5.254 8.081 19.553 1.00 78.69 380 HIS A CA 1
ATOM 2886 C C . HIS A 1 380 ? 5.175 9.096 20.703 1.00 78.69 380 HIS A C 1
ATOM 2888 O O . HIS A 1 380 ? 5.138 10.294 20.454 1.00 78.69 380 HIS A O 1
ATOM 2894 N N . HIS A 1 381 ? 5.182 8.653 21.953 1.00 74.38 381 HIS A N 1
ATOM 2895 C CA . HIS A 1 381 ? 5.258 9.480 23.163 1.00 74.38 381 HIS A CA 1
ATOM 2896 C C . HIS A 1 381 ? 6.049 8.739 24.246 1.00 74.38 381 HIS A C 1
ATOM 2898 O O . HIS A 1 381 ? 6.423 7.584 24.082 1.00 74.38 381 HIS A O 1
ATOM 2904 N N . SER A 1 382 ? 6.300 9.390 25.386 1.00 67.62 382 SER A N 1
ATOM 2905 C CA . SER A 1 382 ? 7.096 8.822 26.487 1.00 67.62 382 SER A CA 1
ATOM 2906 C C . SER A 1 382 ? 6.565 7.503 27.068 1.00 67.62 382 SER A C 1
ATOM 2908 O O . SER A 1 382 ? 7.297 6.842 27.797 1.00 67.62 382 SER A O 1
ATOM 2910 N N . GLN A 1 383 ? 5.316 7.132 26.771 1.00 65.56 383 GLN A N 1
ATOM 2911 C CA . GLN A 1 383 ? 4.667 5.902 27.236 1.00 65.56 383 GLN A CA 1
ATOM 2912 C C . GLN A 1 383 ? 4.398 4.877 26.117 1.00 65.56 383 GLN A C 1
ATOM 2914 O O . GLN A 1 383 ? 3.710 3.899 26.377 1.00 65.56 383 GLN A O 1
ATOM 2919 N N . GLY A 1 384 ? 4.907 5.085 24.895 1.00 74.62 384 GLY A N 1
ATOM 2920 C CA . GLY A 1 384 ? 4.733 4.152 23.772 1.00 74.62 384 GLY A CA 1
ATOM 2921 C C . GLY A 1 384 ? 4.179 4.810 22.508 1.00 74.62 384 GLY A C 1
ATOM 2922 O O . GLY A 1 384 ? 4.414 5.991 22.251 1.00 74.62 384 GLY A O 1
ATOM 2923 N N . PHE A 1 385 ? 3.452 4.038 21.700 1.00 79.62 385 PHE A N 1
ATOM 2924 C CA . PHE A 1 385 ? 2.887 4.475 20.421 1.00 79.62 385 PHE A CA 1
ATOM 2925 C C . PHE A 1 385 ? 1.360 4.483 20.464 1.00 79.62 385 PHE A C 1
ATOM 2927 O O . PHE A 1 385 ? 0.759 3.493 20.864 1.00 79.62 385 PHE A O 1
ATOM 2934 N N . SER A 1 386 ? 0.725 5.550 19.974 1.00 81.44 386 SER A N 1
ATOM 2935 C CA . SER A 1 386 ? -0.723 5.565 19.733 1.00 81.44 386 SER A CA 1
ATOM 2936 C C . SER A 1 386 ? -1.034 5.762 18.262 1.00 81.44 386 SER A C 1
ATOM 2938 O O . SER A 1 386 ? -0.377 6.537 17.566 1.00 81.44 386 SER A O 1
ATOM 2940 N N . SER A 1 387 ? -2.108 5.126 17.810 1.00 81.94 387 SER A N 1
ATOM 2941 C CA . SER A 1 387 ? -2.673 5.384 16.493 1.00 81.94 387 SER A CA 1
ATOM 2942 C C . SER A 1 387 ? -3.743 6.473 16.585 1.00 81.94 387 SER A C 1
ATOM 2944 O O . SER A 1 387 ? -4.628 6.443 17.449 1.00 81.94 387 SER A O 1
ATOM 2946 N N . LEU A 1 388 ? -3.644 7.449 15.687 1.00 84.81 388 LEU A N 1
ATOM 2947 C CA . LEU A 1 388 ? -4.500 8.629 15.603 1.00 84.81 388 LEU A CA 1
ATOM 2948 C C . LEU A 1 388 ? -5.197 8.684 14.242 1.00 84.81 388 LEU A C 1
ATOM 2950 O O . LEU A 1 388 ? -4.701 8.136 13.259 1.00 84.81 388 LEU A O 1
ATOM 2954 N N . ILE A 1 389 ? -6.325 9.391 14.184 1.00 85.62 389 ILE A N 1
ATOM 2955 C CA . ILE A 1 389 ? -7.017 9.748 12.944 1.00 85.62 389 ILE A CA 1
ATOM 2956 C C . ILE A 1 389 ? -7.464 11.213 12.961 1.00 85.62 389 ILE A C 1
ATOM 2958 O O . ILE A 1 389 ? -7.865 11.753 13.995 1.00 85.62 389 ILE A O 1
ATOM 2962 N N . SER A 1 390 ? -7.446 11.837 11.788 1.00 84.44 390 SER A N 1
ATOM 2963 C CA . SER A 1 390 ? -8.099 13.107 11.481 1.00 84.44 390 SER A CA 1
ATOM 2964 C C . SER A 1 390 ? -8.833 13.016 10.141 1.00 84.44 390 SER A C 1
ATOM 2966 O O . SER A 1 390 ? -8.599 12.105 9.341 1.00 84.44 390 SER A O 1
ATOM 2968 N N . ARG A 1 391 ? -9.742 13.961 9.897 1.00 82.25 391 ARG A N 1
ATOM 2969 C CA . ARG A 1 391 ? -10.406 14.126 8.603 1.00 82.25 391 ARG A CA 1
ATOM 2970 C C . ARG A 1 391 ? -10.686 15.592 8.289 1.00 82.25 391 ARG A C 1
ATOM 2972 O O . ARG A 1 391 ? -10.784 16.412 9.197 1.00 82.25 391 ARG A O 1
ATOM 2979 N N . ASN A 1 392 ? -10.901 15.890 7.013 1.00 79.81 392 ASN A N 1
ATOM 2980 C CA . ASN A 1 392 ? -11.342 17.197 6.538 1.00 79.81 392 ASN A CA 1
ATOM 2981 C C . ASN A 1 392 ? -12.662 17.052 5.749 1.00 79.81 392 ASN A C 1
ATOM 2983 O O . ASN A 1 392 ? -12.658 16.343 4.735 1.00 79.81 392 ASN A O 1
ATOM 2987 N N . PRO A 1 393 ? -13.777 17.680 6.190 1.00 79.94 393 PRO A N 1
ATOM 2988 C CA . PRO A 1 393 ? -13.922 18.516 7.394 1.00 79.94 393 PRO A CA 1
ATOM 2989 C C . PRO A 1 393 ? -13.852 17.693 8.699 1.00 79.94 393 PRO A C 1
ATOM 2991 O O . PRO A 1 393 ? -14.195 16.508 8.671 1.00 79.94 393 PRO A O 1
ATOM 2994 N N . PRO A 1 394 ? -13.447 18.291 9.841 1.00 78.50 394 PRO A N 1
ATOM 2995 C CA . PRO A 1 394 ? -13.198 17.568 11.091 1.00 78.50 394 PRO A CA 1
ATOM 2996 C C . PRO A 1 394 ? -14.421 16.797 11.601 1.00 78.50 394 PRO A C 1
ATOM 2998 O O . PRO A 1 394 ? -15.572 17.056 11.236 1.00 78.50 394 PRO A O 1
ATOM 3001 N N . PHE A 1 395 ? -14.179 15.789 12.439 1.00 74.75 395 PHE A N 1
ATOM 3002 C CA . PHE A 1 395 ? -15.261 15.110 13.150 1.00 74.75 395 PHE A CA 1
ATOM 3003 C C . PHE A 1 395 ? -16.039 16.135 13.983 1.00 74.75 395 PHE A C 1
ATOM 3005 O O . PHE A 1 395 ? -15.433 16.942 14.688 1.00 74.75 395 PHE A O 1
ATOM 3012 N N . ALA A 1 396 ? -17.371 16.140 13.868 1.00 65.75 396 ALA A N 1
ATOM 3013 C CA . ALA A 1 396 ? -18.190 17.096 14.603 1.00 65.75 396 ALA A CA 1
ATOM 3014 C C . ALA A 1 396 ? -17.977 16.888 16.115 1.00 65.75 396 ALA A C 1
ATOM 3016 O O . ALA A 1 396 ? -18.056 15.742 16.571 1.00 65.75 396 ALA A O 1
ATOM 3017 N N . PRO A 1 397 ? -17.704 17.947 16.900 1.00 57.19 397 PRO A N 1
ATOM 3018 C CA . PRO A 1 397 ? -17.693 17.820 18.349 1.00 57.19 397 PRO A CA 1
ATOM 3019 C C . PRO A 1 397 ? -19.100 17.426 18.828 1.00 57.19 397 PRO A C 1
ATOM 3021 O O . PRO A 1 397 ? -20.088 17.780 18.173 1.00 57.19 397 PRO A O 1
ATOM 3024 N N . PRO A 1 398 ? -19.226 16.703 19.953 1.00 52.12 398 PRO A N 1
ATOM 3025 C CA . PRO A 1 398 ? -20.534 16.370 20.497 1.00 52.12 398 PRO A CA 1
ATOM 3026 C C . PRO A 1 398 ? -21.351 17.650 20.705 1.00 52.12 398 PRO A C 1
ATOM 3028 O O . PRO A 1 398 ? -20.848 18.646 21.231 1.00 52.12 398 PRO A O 1
ATOM 3031 N N . ALA A 1 399 ? -22.615 17.631 20.278 1.00 50.56 399 ALA A N 1
ATOM 3032 C CA . ALA A 1 399 ? -23.547 18.710 20.559 1.00 50.56 399 ALA A CA 1
ATOM 3033 C C . ALA A 1 399 ? -23.784 18.751 22.073 1.00 50.56 399 ALA A C 1
ATOM 3035 O O . ALA A 1 399 ? -24.562 17.963 22.607 1.00 50.56 399 ALA A O 1
ATOM 3036 N N . TYR A 1 400 ? -23.101 19.646 22.783 1.00 49.03 400 TYR A N 1
ATOM 3037 C CA . TYR A 1 400 ? -23.496 19.968 24.146 1.00 49.03 400 TYR A CA 1
ATOM 3038 C C . TYR A 1 400 ? -24.836 20.705 24.054 1.00 49.03 400 TYR A C 1
ATOM 3040 O O . TYR A 1 400 ? -24.885 21.762 23.416 1.00 49.03 400 TYR A O 1
ATOM 3048 N N . PRO A 1 401 ? -25.935 20.195 24.640 1.00 44.78 401 PRO A N 1
ATOM 3049 C CA . PRO A 1 401 ? -27.114 21.026 24.797 1.00 44.78 401 PRO A CA 1
ATOM 3050 C C . PRO A 1 401 ? -26.687 22.240 25.623 1.00 44.78 401 PRO A C 1
ATOM 3052 O O . PRO A 1 401 ? -26.148 22.089 26.720 1.00 44.78 401 PRO A O 1
ATOM 3055 N N . LEU A 1 402 ? -26.874 23.439 25.067 1.00 40.16 402 LEU A N 1
ATOM 3056 C CA . LEU A 1 402 ? -26.721 24.685 25.806 1.00 40.16 402 LEU A CA 1
ATOM 3057 C C . LEU A 1 402 ? -27.612 24.583 27.044 1.00 40.16 402 LEU A C 1
ATOM 3059 O O . LEU A 1 402 ? -28.837 24.652 26.940 1.00 40.16 402 LEU A O 1
ATOM 3063 N N . LEU A 1 403 ? -27.003 24.391 28.214 1.00 40.62 403 LEU A N 1
ATOM 3064 C CA . LEU A 1 403 ? -27.690 24.607 29.474 1.00 40.62 403 LEU A CA 1
ATOM 3065 C C . LEU A 1 403 ? -27.931 26.119 29.552 1.00 40.62 403 LEU A C 1
ATOM 3067 O O . LEU A 1 403 ? -27.054 26.884 29.947 1.00 40.62 403 LEU A O 1
ATOM 3071 N N . LEU A 1 404 ? -29.102 26.561 29.092 1.00 43.69 404 LEU A N 1
ATOM 3072 C CA . LEU A 1 404 ? -29.631 27.881 29.406 1.00 43.69 404 LEU A CA 1
ATOM 3073 C C . LEU A 1 404 ? -29.887 27.898 30.914 1.00 43.69 404 LEU A C 1
ATOM 3075 O O . LEU A 1 404 ? -30.922 27.431 31.386 1.00 43.69 404 LEU A O 1
ATOM 3079 N N . ILE A 1 405 ? -28.902 28.371 31.671 1.00 46.50 405 ILE A N 1
ATOM 3080 C CA . ILE A 1 405 ? -29.106 28.766 33.060 1.00 46.50 405 ILE A CA 1
ATOM 3081 C C . ILE A 1 405 ? -29.836 30.112 32.990 1.00 46.50 405 ILE A C 1
ATOM 3083 O O . ILE A 1 405 ? -29.239 31.108 32.582 1.00 46.50 405 ILE A O 1
ATOM 3087 N N . TYR A 1 406 ? -31.137 30.094 33.288 1.00 49.06 406 TYR A N 1
ATOM 3088 C CA . TYR A 1 406 ? -31.956 31.290 33.507 1.00 49.06 406 TYR A CA 1
ATOM 3089 C C . TYR A 1 406 ? -31.801 31.806 34.934 1.00 49.06 406 TYR A C 1
ATOM 3091 O O . TYR A 1 406 ? -31.700 30.956 35.851 1.00 49.06 406 TYR A O 1
#

pLDDT: mean 82.91, std 19.59, range [23.81, 98.44]

Sequence (406 aa):
MFTGSQRFSLSPVSRTWIRMISVFFLLFVLSIGFSHGQPNPTTGRMQISIAGEEALSPQVFPSGESVCVVWSQFEDDFYRLFSRYWNGSQWSSPATIEAGYGDALYPLGTRSGGALLVAWTENQGSGFGRIHMMRSMDQGQSWQPSEALSDWHTGAGGAALAASGNRVCLAWTDSSSGLMALRYKTSLDQGTVWTAEKSLAVSSQDCRHPTMCVSGNQVYVAWEDWRHGQPEIYYQRSLDNGGTWSSATAMSVVDSFASERPAIACSGQVICLVWQEDTLTNPALMIIRSTNGGSSWTRRKLAEAEGSLVSPVIAADGNQMVLGFIEGNGPAARLEILKSSDSGQTWSSFDSYSADPAAWLGLPSLGAAGGIIYAAWCQHHSQGFSSLISRNPPFAPPAYPLLLIY

Mean predicted aligned error: 9.45 Å